Protein AF-0000000079464446 (afdb_homodimer)

Solvent-accessible surface area (backbone atoms only — not comparable to full-atom values): 35615 Å² total; per-residue (Å²): 109,66,60,58,52,39,35,50,45,23,62,69,66,44,48,82,46,44,69,62,23,50,74,69,47,34,70,65,64,72,52,41,39,53,36,15,75,70,37,58,28,21,31,56,17,46,53,94,71,72,23,59,50,40,42,45,48,57,49,20,43,48,26,20,40,25,10,39,64,40,52,21,57,37,50,36,47,43,26,20,26,52,50,19,44,32,47,43,57,71,52,36,50,73,68,48,36,68,69,48,38,61,43,40,26,42,30,77,37,42,27,9,39,38,63,30,23,95,73,6,62,91,35,50,60,63,49,75,27,32,36,44,76,43,95,86,54,26,26,38,27,38,42,53,27,34,77,14,42,26,32,49,73,33,38,37,28,42,27,57,29,30,59,53,94,50,66,61,19,23,23,33,33,60,45,53,60,80,42,62,47,44,48,59,36,69,59,64,60,50,70,31,38,33,23,29,44,25,10,26,39,39,31,50,67,21,72,41,55,53,82,36,43,41,63,55,83,44,55,33,55,64,58,50,55,56,52,48,31,57,50,25,30,32,49,18,18,31,24,49,7,35,28,49,37,19,51,51,52,35,52,55,47,24,71,65,43,55,48,86,90,32,43,45,50,74,38,65,75,50,40,50,56,52,51,51,43,52,54,50,48,51,52,34,50,51,45,27,52,49,34,17,48,37,50,60,67,64,64,44,57,70,70,60,34,48,36,40,15,35,51,21,22,47,52,16,16,54,46,14,28,51,35,15,53,49,22,18,59,72,50,30,73,54,17,45,19,71,85,39,65,30,39,57,42,21,41,36,25,53,49,50,40,42,50,91,52,28,49,68,52,32,50,48,54,43,39,34,68,74,49,40,70,57,39,68,66,72,106,110,65,59,59,52,39,34,51,44,23,62,70,65,44,48,83,48,46,68,63,23,50,75,67,47,33,68,64,66,71,53,39,39,53,36,14,75,70,38,57,28,20,30,56,17,47,52,95,70,74,23,59,51,40,43,45,48,56,49,20,43,48,27,20,40,27,10,39,62,38,50,22,56,38,51,37,46,43,25,19,24,52,51,17,45,33,46,40,57,72,52,36,49,74,68,47,35,65,69,48,37,62,43,40,26,42,31,78,37,40,28,10,38,36,64,32,22,94,74,5,61,92,36,51,61,63,50,75,26,33,34,44,78,43,95,85,54,26,27,38,27,38,42,52,26,35,78,15,42,26,32,49,76,34,38,37,30,43,29,59,28,31,58,51,92,51,67,61,19,22,24,32,33,60,44,53,59,79,42,63,48,44,48,60,36,67,58,64,61,50,69,30,37,34,23,28,44,25,10,26,38,38,31,51,67,20,74,40,56,53,83,35,43,40,64,53,83,44,55,34,55,66,58,49,56,54,50,50,30,56,49,25,29,32,48,19,19,32,23,47,6,35,28,51,37,20,52,49,51,35,52,54,47,24,70,65,44,54,48,88,90,33,42,46,51,74,39,65,75,49,40,49,55,52,51,51,44,52,54,50,48,52,55,32,48,52,45,26,50,49,36,17,47,38,54,60,67,63,65,42,57,74,69,58,33,46,36,40,15,33,52,21,23,46,50,16,19,55,45,14,29,51,35,15,52,48,22,18,57,71,48,32,72,54,15,44,19,72,85,36,66,31,39,57,43,22,42,35,24,52,48,49,40,41,50,92,51,27,48,69,53,31,50,49,54,43,40,34,70,74,49,40,69,59,38,69,66,73,105

Organism: NCBI:txid69355

pLDDT: mean 95.72, std 6.64, range [48.62, 98.94]

Nearest PDB structures (foldseek):
  5lnx-assembly2_G  TM=9.730E-01  e=1.687E-31  Bacillus subtilis subsp. subtilis str. 168
  5lnx-assembly1_B  TM=9.750E-01  e=4.515E-31  Bacillus subtilis subsp. subtilis str. 168
  5lnx-assembly1_A  TM=9.746E-01  e=2.945E-30  Bacillus subtilis subsp. subtilis str. 168
  3pfd-assembly5_D  TM=9.504E-01  e=1.758E-30  Mycolicibacterium thermoresistibile
  3pfd-assembly4_C  TM=9.464E-01  e=1.758E-30  Mycolicibacterium thermoresistibile

Sequence (758 aa):
MLAESVKSFAKEQLAPKIEHLDEIEGFNDAAFRKLGDLGLLGITVAEEDGGAGMGAVAATIAMEEMAAVDASTTLSYLAHSILCVNQIGRNGSKEQKQKYLPKLISGEHIGGMGMSEPGAGSDALGMLTRAEKQANGAYKINGSKTWITNGPNGDIFYCYAKTGPTKKDLSTFIIEKDMVGFSKGKKFKKMGMRASPTGELWFTDVMVPEANRVGEENSSVKSMMRNLDIERITIAGLSLGIARNCIEVATQYSKERKQFGKHIGAFQQVQERLTEAAAWYEACRAITYQAAKTWDLGLMQGKEASMMAAKAKLQAAQMATQVGLDAIQILGGYGYTREFPVERQMRDAKLIEIGAGTNEVLRLVIARQMLGEIADELKMLAESVKSFAKEQLAPKIEHLDEIEGFNDAAFRKLGDLGLLGITVAEEDGGAGMGAVAATIAMEEMAAVDASTTLSYLAHSILCVNQIGRNGSKEQKQKYLPKLISGEHIGGMGMSEPGAGSDALGMLTRAEKQANGAYKINGSKTWITNGPNGDIFYCYAKTGPTKKDLSTFIIEKDMVGFSKGKKFKKMGMRASPTGELWFTDVMVPEANRVGEENSSVKSMMRNLDIERITIAGLSLGIARNCIEVATQYSKERKQFGKHIGAFQQVQERLTEAAAWYEACRAITYQAAKTWDLGLMQGKEASMMAAKAKLQAAQMATQVGLDAIQILGGYGYTREFPVERQMRDAKLIEIGAGTNEVLRLVIARQMLGEIADELK

Radius of gyration: 28.51 Å; Cα contacts (8 Å, |Δi|>4): 1642; chains: 2; bounding box: 55×89×64 Å

InterPro domains:
  IPR006089 Acyl-CoA dehydrogenase, conserved site [PS00072] (114-126)
  IPR006089 Acyl-CoA dehydrogenase, conserved site [PS00073] (329-348)
  IPR006091 Acyl-CoA dehydrogenase/oxidase, middle domain [PF02770] (113-206)
  IPR009075 Acyl-CoA dehydrogenase/oxidase, C-terminal [PF00441] (222-371)
  IPR009100 Acyl-CoA dehydrogenase/oxidase, N-terminal and middle domain superfamily [SSF56645] (1-229)
  IPR013786 Acyl-CoA dehydrogenase/oxidase, N-terminal [PF02771] (1-108)
  IPR036250 Acyl-CoA dehydrogenase-like, C-terminal [SSF47203] (216-375)
  IPR037069 Acyl-CoA dehydrogenase/oxidase, N-terminal domain superfamily [G3DSA:1.10.540.10] (1-109)
  IPR046373 Acyl-CoA oxidase/dehydrogenase, middle domain superfamily [G3DSA:2.40.110.10] (111-224)

Structure (mmCIF, N/CA/C/O backbone):
data_AF-0000000079464446-model_v1
#
loop_
_entity.id
_entity.type
_entity.pdbx_description
1 polymer 'Acyl-CoA dehydrogenase'
#
loop_
_atom_site.group_PDB
_atom_site.id
_atom_site.type_symbol
_atom_site.label_atom_id
_atom_site.label_alt_id
_atom_site.label_comp_id
_atom_site.label_asym_id
_atom_site.label_entity_id
_atom_site.label_seq_id
_atom_site.pdbx_PDB_ins_code
_atom_site.Cartn_x
_atom_site.Cartn_y
_atom_site.Cartn_z
_atom_site.occupancy
_atom_site.B_iso_or_equiv
_atom_site.auth_seq_id
_atom_site.auth_comp_id
_atom_site.auth_asym_id
_atom_site.auth_atom_id
_atom_site.pdbx_PDB_model_num
ATOM 1 N N . MET A 1 1 ? -26.594 14.961 14.438 1 89.31 1 MET A N 1
ATOM 2 C CA . MET A 1 1 ? -26.938 15.82 13.305 1 89.31 1 MET A CA 1
ATOM 3 C C . MET A 1 1 ? -25.703 16.078 12.43 1 89.31 1 MET A C 1
ATOM 5 O O . MET A 1 1 ? -25.703 15.742 11.242 1 89.31 1 MET A O 1
ATOM 9 N N . LEU A 1 2 ? -24.578 16.375 13.031 1 95.5 2 LEU A N 1
ATOM 10 C CA . LEU A 1 2 ? -23.375 16.672 12.258 1 95.5 2 LEU A CA 1
ATOM 11 C C . LEU A 1 2 ? -22.875 15.414 11.555 1 95.5 2 LEU A C 1
ATOM 13 O O . LEU A 1 2 ? -22.641 15.43 10.344 1 95.5 2 LEU A O 1
ATOM 17 N N . ALA A 1 3 ? -22.766 14.359 12.297 1 96.19 3 ALA A N 1
ATOM 18 C CA . ALA A 1 3 ? -22.25 13.102 11.742 1 96.19 3 ALA A CA 1
ATOM 19 C C . ALA A 1 3 ? -23.078 12.672 10.531 1 96.19 3 ALA A C 1
ATOM 21 O O . ALA A 1 3 ? -22.516 12.281 9.5 1 96.19 3 ALA A O 1
ATOM 22 N N . GLU A 1 4 ? -24.375 12.734 10.609 1 96.75 4 GLU A N 1
ATOM 23 C CA . GLU A 1 4 ? -25.266 12.305 9.531 1 96.75 4 GLU A CA 1
ATOM 24 C C . GLU A 1 4 ? -25.125 13.211 8.312 1 96.75 4 GLU A C 1
ATOM 26 O O . GLU A 1 4 ? -25.156 12.742 7.172 1 96.75 4 GLU A O 1
ATOM 31 N N . SER A 1 5 ? -25.047 14.469 8.586 1 96.31 5 SER A N 1
ATOM 32 C CA . SER A 1 5 ? -24.891 15.43 7.5 1 96.31 5 SER A CA 1
ATOM 33 C C . SER A 1 5 ? -23.594 15.195 6.742 1 96.31 5 SER A C 1
ATOM 35 O O . SER A 1 5 ? -23.578 15.227 5.508 1 96.31 5 SER A O 1
ATOM 37 N N . VAL A 1 6 ? -22.531 14.992 7.461 1 98 6 VAL A N 1
ATOM 38 C CA . VAL A 1 6 ? -21.219 14.781 6.844 1 98 6 VAL A CA 1
ATOM 39 C C . VAL A 1 6 ? -21.203 13.445 6.102 1 98 6 VAL A C 1
ATOM 41 O O . VAL A 1 6 ? -20.656 13.352 5.004 1 98 6 VAL A O 1
ATOM 44 N N . LYS A 1 7 ? -21.781 12.453 6.715 1 97.69 7 LYS A N 1
ATOM 45 C CA . LYS A 1 7 ? -21.891 11.148 6.07 1 97.69 7 LYS A CA 1
ATOM 46 C C . LYS A 1 7 ? -22.609 11.242 4.734 1 97.69 7 LYS A C 1
ATOM 48 O O . LYS A 1 7 ? -22.172 10.664 3.738 1 97.69 7 LYS A O 1
ATOM 53 N N . SER A 1 8 ? -23.734 11.953 4.734 1 97.56 8 SER A N 1
ATOM 54 C CA . SER A 1 8 ? -24.516 12.133 3.516 1 97.56 8 SER A CA 1
ATOM 55 C C . SER A 1 8 ? -23.719 12.891 2.457 1 97.56 8 SER A C 1
ATOM 57 O O . SER A 1 8 ? -23.734 12.516 1.282 1 97.56 8 SER A O 1
ATOM 59 N N . PHE A 1 9 ? -23.094 13.906 2.854 1 97.75 9 PHE A N 1
ATOM 60 C CA . PHE A 1 9 ? -22.234 14.672 1.952 1 97.75 9 PHE A CA 1
ATOM 61 C C . PHE A 1 9 ? -21.172 13.773 1.327 1 97.75 9 PHE A C 1
ATOM 63 O O . PHE A 1 9 ? -20.969 13.789 0.11 1 97.75 9 PHE A O 1
ATOM 70 N N . ALA A 1 10 ? -20.453 12.984 2.162 1 98.19 10 ALA A N 1
ATOM 71 C CA . ALA A 1 10 ? -19.344 12.141 1.689 1 98.19 10 ALA A CA 1
ATOM 72 C C . ALA A 1 10 ? -19.844 11.109 0.682 1 98.19 10 ALA A C 1
ATOM 74 O O . ALA A 1 10 ? -19.234 10.914 -0.368 1 98.19 10 ALA A O 1
ATOM 75 N N . LYS A 1 11 ? -20.953 10.484 0.973 1 97.44 11 LYS A N 1
ATOM 76 C CA . LYS A 1 11 ? -21.5 9.438 0.114 1 97.44 11 LYS A CA 1
ATOM 77 C C . LYS A 1 11 ? -21.984 10.016 -1.215 1 97.44 11 LYS A C 1
ATOM 79 O O . LYS A 1 11 ? -21.812 9.391 -2.266 1 97.44 11 LYS A O 1
ATOM 84 N N . GLU A 1 12 ? -22.531 11.234 -1.191 1 96.94 12 GLU A N 1
ATOM 85 C CA . GLU A 1 12 ? -23.188 11.797 -2.365 1 96.94 12 GLU A CA 1
ATOM 86 C C . GLU A 1 12 ? -22.219 12.609 -3.209 1 96.94 12 GLU A C 1
ATOM 88 O O . GLU A 1 12 ? -22.312 12.625 -4.438 1 96.94 12 GLU A O 1
ATOM 93 N N .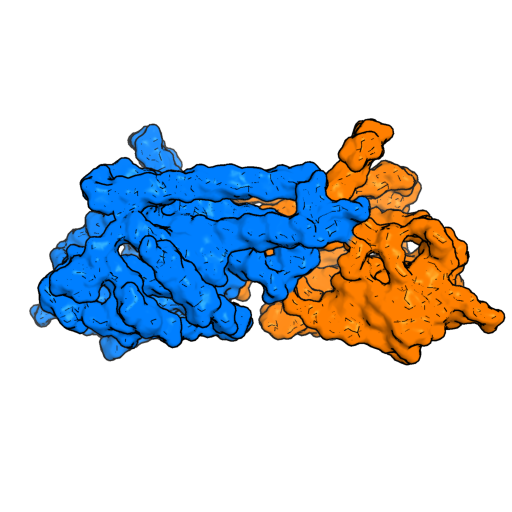 GLN A 1 13 ? -21.281 13.258 -2.508 1 96.56 13 GLN A N 1
ATOM 94 C CA . GLN A 1 13 ? -20.484 14.242 -3.223 1 96.56 13 GLN A CA 1
ATOM 95 C C . GLN A 1 13 ? -19.047 13.734 -3.422 1 96.56 13 GLN A C 1
ATOM 97 O O . GLN A 1 13 ? -18.391 14.094 -4.398 1 96.56 13 GLN A O 1
ATOM 102 N N . LEU A 1 14 ? -18.562 12.906 -2.527 1 97.81 14 LEU A N 1
ATOM 103 C CA . LEU A 1 14 ? -17.172 12.453 -2.619 1 97.81 14 LEU A CA 1
ATOM 104 C C . LEU A 1 14 ? -17.094 11.109 -3.332 1 97.81 14 LEU A C 1
ATOM 106 O O . LEU A 1 14 ? -16.281 10.938 -4.246 1 97.81 14 LEU A O 1
ATOM 110 N N . ALA A 1 15 ? -17.891 10.148 -2.996 1 97.44 15 ALA A N 1
ATOM 111 C CA . ALA A 1 15 ? -17.797 8.742 -3.4 1 97.44 15 ALA A CA 1
ATOM 112 C C . ALA A 1 15 ? -17.75 8.609 -4.918 1 97.44 15 ALA A C 1
ATOM 114 O O . ALA A 1 15 ? -16.922 7.883 -5.465 1 97.44 15 ALA A O 1
ATOM 115 N N . PRO A 1 16 ? -18.594 9.375 -5.664 1 96.81 16 PRO A N 1
ATOM 116 C CA . PRO A 1 16 ? -18.688 9.156 -7.109 1 96.81 16 PRO A CA 1
ATOM 117 C C . PRO A 1 16 ? -17.406 9.547 -7.844 1 96.81 16 PRO A C 1
ATOM 119 O O . PRO A 1 16 ? -17.188 9.117 -8.984 1 96.81 16 PRO A O 1
ATOM 122 N N . LYS A 1 17 ? -16.516 10.312 -7.242 1 96.81 17 LYS A N 1
ATOM 123 C CA . LYS A 1 17 ? -15.359 10.859 -7.949 1 96.81 17 LYS A CA 1
ATOM 124 C C . LYS A 1 17 ? -14.078 10.172 -7.508 1 96.81 17 LYS A C 1
ATOM 126 O O . LYS A 1 17 ? -13.023 10.367 -8.117 1 96.81 17 LYS A O 1
ATOM 131 N N . ILE A 1 18 ? -14.133 9.344 -6.555 1 97.38 18 ILE A N 1
ATOM 132 C CA . ILE A 1 18 ? -12.961 8.82 -5.863 1 97.38 18 ILE A CA 1
ATOM 133 C C . ILE A 1 18 ? -12.094 8.039 -6.844 1 97.38 18 ILE A C 1
ATOM 135 O O . ILE A 1 18 ? -10.883 8.266 -6.926 1 97.38 18 ILE A O 1
ATOM 139 N N . GLU A 1 19 ? -12.68 7.109 -7.594 1 95.88 19 GLU A N 1
ATOM 140 C CA . GLU A 1 19 ? -11.914 6.242 -8.484 1 95.88 19 GLU A CA 1
ATOM 141 C C . GLU A 1 19 ? -11.156 7.059 -9.531 1 95.88 19 GLU A C 1
ATOM 143 O O . GLU A 1 19 ? -9.961 6.848 -9.742 1 95.88 19 GLU A O 1
ATOM 148 N N . HIS A 1 20 ? -11.828 7.965 -10.141 1 96.62 20 HIS A N 1
ATOM 149 C CA . HIS A 1 20 ? -11.219 8.797 -11.172 1 96.62 20 HIS A CA 1
ATOM 150 C C . HIS A 1 20 ? -10.102 9.656 -10.602 1 96.62 20 HIS A C 1
ATOM 152 O O . HIS A 1 20 ? -9.008 9.719 -11.172 1 96.62 20 HIS A O 1
ATOM 158 N N . LEU A 1 21 ? -10.344 10.297 -9.484 1 97.81 21 LEU A N 1
ATOM 159 C CA . LEU A 1 21 ? -9.375 11.203 -8.883 1 97.81 21 LEU A CA 1
ATOM 160 C C . LEU A 1 21 ? -8.148 10.43 -8.391 1 97.81 21 LEU A C 1
ATOM 162 O O . LEU A 1 21 ? -7.027 10.938 -8.453 1 97.81 21 LEU A O 1
ATOM 166 N N . ASP A 1 22 ? -8.367 9.234 -7.895 1 97.69 22 ASP A N 1
ATOM 167 C CA . ASP A 1 22 ? -7.234 8.414 -7.477 1 97.69 22 ASP A CA 1
ATOM 168 C C . ASP A 1 22 ? -6.359 8.031 -8.664 1 97.69 22 ASP A C 1
ATOM 170 O O . ASP A 1 22 ? -5.129 8.031 -8.562 1 97.69 22 ASP A O 1
ATOM 174 N N . GLU A 1 23 ? -6.957 7.711 -9.781 1 96.38 23 GLU A N 1
ATOM 175 C CA . GLU A 1 23 ? -6.234 7.273 -10.969 1 96.38 23 GLU A CA 1
ATOM 176 C C . GLU A 1 23 ? -5.387 8.406 -11.547 1 96.38 23 GLU A C 1
ATOM 178 O O . GLU A 1 23 ? -4.242 8.188 -11.945 1 96.38 23 GLU A O 1
ATOM 183 N N . ILE A 1 24 ? -5.945 9.641 -11.523 1 95.69 24 ILE A N 1
ATOM 184 C CA . ILE A 1 24 ? -5.238 10.727 -12.195 1 95.69 24 ILE A CA 1
ATOM 185 C C . ILE A 1 24 ? -4.516 11.594 -11.164 1 95.69 24 ILE A C 1
ATOM 187 O O . ILE A 1 24 ? -3.912 12.609 -11.508 1 95.69 24 ILE A O 1
ATOM 191 N N . GLU A 1 25 ? -4.641 11.234 -9.898 1 96.75 25 GLU A N 1
ATOM 192 C CA . GLU A 1 25 ? -4.078 12.008 -8.797 1 96.75 25 GLU A CA 1
ATOM 193 C C . GLU A 1 25 ? -4.559 13.461 -8.836 1 96.75 25 GLU A C 1
ATOM 195 O O . GLU A 1 25 ? -3.75 14.383 -8.773 1 96.75 25 GLU A O 1
ATOM 200 N N . GLY A 1 26 ? -5.918 13.586 -8.906 1 96.44 26 GLY A N 1
ATOM 201 C CA . GLY A 1 26 ? -6.52 14.898 -9.078 1 96.44 26 GLY A CA 1
ATOM 202 C C . GLY A 1 26 ? -7.18 15.422 -7.82 1 96.44 26 GLY A C 1
ATOM 203 O O . GLY A 1 26 ? -7.707 14.648 -7.02 1 96.44 26 GLY A O 1
ATOM 204 N N . PHE A 1 27 ? -7.27 16.766 -7.734 1 97.44 27 PHE A N 1
ATOM 205 C CA . PHE A 1 27 ? -7.883 17.469 -6.613 1 97.44 27 PHE A CA 1
ATOM 206 C C . PHE A 1 27 ? -9.391 17.594 -6.809 1 97.44 27 PHE A C 1
ATOM 208 O O . PHE A 1 27 ? -9.852 17.875 -7.914 1 97.44 27 PHE A O 1
ATOM 215 N N . ASN A 1 28 ? -10.156 17.391 -5.723 1 95.94 28 ASN A N 1
ATOM 216 C CA . ASN A 1 28 ? -11.609 17.516 -5.762 1 95.94 28 ASN A CA 1
ATOM 217 C C . ASN A 1 28 ? -12.062 18.938 -5.469 1 95.94 28 ASN A C 1
ATOM 219 O O . ASN A 1 28 ? -12.711 19.188 -4.453 1 95.94 28 ASN A O 1
ATOM 223 N N . ASP A 1 29 ? -11.914 19.812 -6.352 1 92.81 29 ASP A N 1
ATOM 224 C CA . ASP A 1 29 ? -12.227 21.234 -6.191 1 92.81 29 ASP A CA 1
ATOM 225 C C . ASP A 1 29 ? -13.703 21.438 -5.867 1 92.81 29 ASP A C 1
ATOM 227 O O . ASP A 1 29 ? -14.055 22.281 -5.035 1 92.81 29 ASP A O 1
ATOM 231 N N . ALA A 1 30 ? -14.523 20.703 -6.52 1 93.44 30 ALA A N 1
ATOM 232 C CA . ALA A 1 30 ? -15.969 20.859 -6.363 1 93.44 30 ALA A CA 1
ATOM 233 C C . ALA A 1 30 ? -16.406 20.547 -4.934 1 93.44 30 ALA A C 1
ATOM 235 O O . ALA A 1 30 ? -17.344 21.141 -4.422 1 93.44 30 ALA A O 1
ATOM 236 N N . ALA A 1 31 ? -15.703 19.703 -4.312 1 96.31 31 ALA A N 1
ATOM 237 C CA . ALA A 1 31 ? -16.062 19.297 -2.953 1 96.31 31 ALA A CA 1
ATOM 238 C C . ALA A 1 31 ? -15.852 20.453 -1.973 1 96.31 31 ALA A C 1
ATOM 240 O O . ALA A 1 31 ? -16.578 20.578 -0.989 1 96.31 31 ALA A O 1
ATOM 241 N N . PHE A 1 32 ? -14.898 21.344 -2.154 1 96.5 32 PHE A N 1
ATOM 242 C CA . PHE A 1 32 ? -14.523 22.359 -1.177 1 96.5 32 PHE A CA 1
ATOM 243 C C . PHE A 1 32 ? -15.57 23.469 -1.111 1 96.5 32 PHE A C 1
A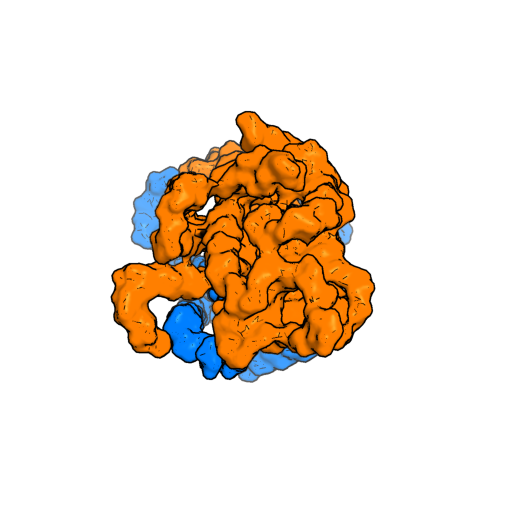TOM 245 O O . PHE A 1 32 ? -15.859 23.984 -0.034 1 96.5 32 PHE A O 1
ATOM 252 N N . ARG A 1 33 ? -16.188 23.766 -2.262 1 95.75 33 ARG A N 1
ATOM 253 C CA . ARG A 1 33 ? -17.281 24.734 -2.229 1 95.75 33 ARG A CA 1
ATOM 254 C C . ARG A 1 33 ? -18.469 24.188 -1.443 1 95.75 33 ARG A C 1
ATOM 256 O O . ARG A 1 33 ? -19.109 24.922 -0.678 1 95.75 33 ARG A O 1
ATOM 263 N N . LYS A 1 34 ? -18.75 22.953 -1.68 1 97.25 34 LYS A N 1
ATOM 264 C CA . LYS A 1 34 ? -19.859 22.312 -0.982 1 97.25 34 LYS A CA 1
ATOM 265 C C . LYS A 1 34 ? -19.578 22.188 0.513 1 97.25 34 LYS A C 1
ATOM 267 O O . LYS A 1 34 ? -20.484 22.328 1.336 1 97.25 34 LYS A O 1
ATOM 272 N N . LEU A 1 35 ? -18.344 21.859 0.877 1 98.19 35 LEU A N 1
ATOM 273 C CA . LEU A 1 35 ? -17.922 21.844 2.277 1 98.19 35 LEU A CA 1
ATOM 274 C C . LEU A 1 35 ? -18.109 23.203 2.916 1 98.19 35 LEU A C 1
ATOM 276 O O . LEU A 1 35 ? -18.516 23.312 4.078 1 98.19 35 LEU A O 1
ATOM 280 N N . GLY A 1 36 ? -17.766 24.25 2.131 1 97.75 36 GLY A N 1
ATOM 281 C CA . GLY A 1 36 ? -18.016 25.609 2.596 1 97.75 36 GLY A CA 1
ATOM 282 C C . GLY A 1 36 ? -19.469 25.906 2.869 1 97.75 36 GLY A C 1
ATOM 283 O O . GLY A 1 36 ? -19.812 26.469 3.904 1 97.75 36 GLY A O 1
ATOM 284 N N . ASP A 1 37 ? -20.344 25.422 1.964 1 96.62 37 ASP A N 1
ATOM 285 C CA . ASP A 1 37 ? -21.781 25.609 2.105 1 96.62 37 ASP A CA 1
ATOM 286 C C . ASP A 1 37 ? -22.312 24.922 3.367 1 96.62 37 ASP A C 1
ATOM 288 O O . ASP A 1 37 ? -23.266 25.406 3.99 1 96.62 37 ASP A O 1
ATOM 292 N N . LEU A 1 38 ? -21.641 23.859 3.701 1 96.94 38 LEU A N 1
ATOM 293 C CA . LEU A 1 38 ? -22.078 23.078 4.855 1 96.94 38 LEU A CA 1
ATOM 294 C C . LEU A 1 38 ? -21.5 23.641 6.145 1 96.94 38 LEU A C 1
ATOM 296 O O . LEU A 1 38 ? -21.812 23.172 7.238 1 96.94 38 LEU A O 1
ATOM 300 N N . GLY A 1 39 ? -20.609 24.688 6.043 1 97.12 39 GLY A N 1
ATOM 301 C CA . GLY A 1 39 ? -19.984 25.297 7.207 1 97.12 39 GLY A CA 1
ATOM 302 C C . GLY A 1 39 ? -18.828 24.469 7.762 1 97.12 39 GLY A C 1
ATOM 303 O O . GLY A 1 39 ? -18.297 24.781 8.828 1 97.12 39 GLY A O 1
ATOM 304 N N . LEU A 1 40 ? -18.359 23.469 7.047 1 98.38 40 LEU A N 1
ATOM 305 C CA . LEU A 1 40 ? -17.391 22.516 7.566 1 98.38 40 LEU A CA 1
ATOM 306 C C . LEU A 1 40 ? -15.969 23.078 7.43 1 98.38 4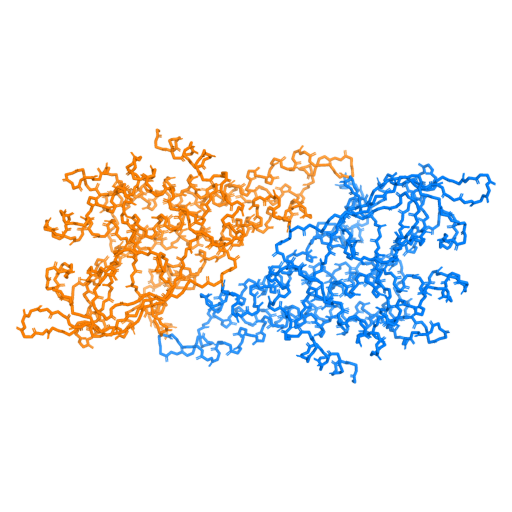0 LEU A C 1
ATOM 308 O O . LEU A 1 40 ? -15.062 22.656 8.156 1 98.38 40 LEU A O 1
ATOM 312 N N . LEU A 1 41 ? -15.727 24.031 6.523 1 98.75 41 LEU A N 1
ATOM 313 C CA . LEU A 1 41 ? -14.383 24.562 6.328 1 98.75 41 LEU A CA 1
ATOM 314 C C . LEU A 1 41 ? -14 25.5 7.469 1 98.75 41 LEU A C 1
ATOM 316 O O . LEU A 1 41 ? -12.812 25.688 7.75 1 98.75 41 LEU A O 1
ATOM 320 N N . GLY A 1 42 ? -14.945 26.172 8.148 1 98.62 42 GLY A N 1
ATOM 321 C CA . GLY A 1 42 ? -14.75 27 9.336 1 98.62 42 GLY A CA 1
ATOM 322 C C . GLY A 1 42 ? -15.32 26.375 10.594 1 98.62 42 GLY A C 1
ATOM 323 O O . GLY A 1 42 ? -15.852 27.078 11.453 1 98.62 42 GLY A O 1
ATOM 324 N N . ILE A 1 43 ? -15.258 25.062 10.695 1 98.38 43 ILE A N 1
ATOM 325 C CA . ILE A 1 43 ? -15.977 24.297 11.711 1 98.38 43 ILE A CA 1
ATOM 326 C C . ILE A 1 43 ? -15.531 24.75 13.102 1 98.38 43 ILE A C 1
ATOM 328 O O . ILE A 1 43 ? -16.328 24.812 14.031 1 98.38 43 ILE A O 1
ATOM 332 N N . THR A 1 44 ? -14.25 25.141 13.32 1 97.5 44 THR A N 1
ATOM 333 C CA . THR A 1 44 ? -13.719 25.484 14.633 1 97.5 44 THR A CA 1
ATOM 334 C C . THR A 1 44 ? -13.672 27 14.812 1 97.5 44 THR A C 1
ATOM 336 O O . THR A 1 44 ? -13.297 27.5 15.875 1 97.5 44 THR A O 1
ATOM 339 N N . VAL A 1 45 ? -13.984 27.75 13.781 1 98.44 45 VAL A N 1
ATOM 340 C CA . VAL A 1 45 ? -13.914 29.203 13.82 1 98.44 45 VAL A CA 1
ATOM 341 C C . VAL A 1 45 ? -15.133 29.766 14.547 1 98.44 45 VAL A C 1
ATOM 343 O O . VAL A 1 45 ? -16.25 29.266 14.367 1 98.44 45 VAL A O 1
ATOM 346 N N . ALA A 1 46 ? -14.977 30.812 15.297 1 97.81 46 ALA A N 1
ATOM 347 C CA . ALA A 1 46 ? -16.062 31.453 16.047 1 97.81 46 ALA A CA 1
ATOM 348 C C . ALA A 1 46 ? -17.172 31.938 15.117 1 97.81 46 ALA A C 1
ATOM 350 O O . ALA A 1 46 ? -16.891 32.375 13.992 1 97.81 46 ALA A O 1
ATOM 351 N N . GLU A 1 47 ? -18.312 31.938 15.625 1 97.94 47 GLU A N 1
ATOM 352 C CA . GLU A 1 47 ? -19.453 32.375 14.836 1 97.94 47 GLU A CA 1
ATOM 353 C C . GLU A 1 47 ? -19.297 33.844 14.438 1 97.94 47 GLU A C 1
ATOM 355 O O . GLU A 1 47 ? -19.672 34.25 13.328 1 97.94 47 GLU A O 1
ATOM 360 N N . GLU A 1 48 ? -18.781 34.625 15.336 1 97.69 48 GLU A N 1
ATOM 361 C CA . GLU A 1 48 ? -18.594 36.031 15.094 1 97.69 48 GLU A CA 1
ATOM 362 C C . GLU A 1 48 ? -17.625 36.281 13.938 1 97.69 48 GLU A C 1
ATOM 364 O O . GLU A 1 48 ? -17.641 37.344 13.312 1 97.69 48 GLU A O 1
ATOM 369 N N . ASP A 1 49 ? -16.844 35.281 13.656 1 98.06 49 ASP A N 1
ATOM 370 C CA . ASP A 1 49 ? -15.867 35.375 12.578 1 98.06 49 ASP A CA 1
ATOM 371 C C . ASP A 1 49 ? -16.328 34.594 11.352 1 98.06 49 ASP A C 1
ATOM 373 O O . ASP A 1 49 ? -15.539 34.375 10.43 1 98.06 49 ASP A O 1
ATOM 377 N N . GLY A 1 50 ? -17.578 34.125 11.359 1 97.56 50 GLY A N 1
ATOM 378 C CA . GLY A 1 50 ? -18.172 33.5 10.195 1 97.56 50 GLY A CA 1
ATOM 379 C C . GLY A 1 50 ? -18.094 31.969 10.234 1 97.56 50 GLY A C 1
ATOM 380 O O . GLY A 1 50 ? -18.484 31.297 9.281 1 97.56 50 GLY A O 1
ATOM 381 N N . GLY A 1 51 ? -17.578 31.422 11.312 1 98.25 51 GLY A N 1
ATOM 382 C CA . GLY A 1 51 ? -17.453 29.969 11.406 1 98.25 51 GLY A CA 1
ATOM 383 C C . GLY A 1 51 ? -18.641 29.312 12.094 1 98.25 51 GLY A C 1
ATOM 384 O O . GLY A 1 51 ? -19.688 29.938 12.242 1 98.25 51 GLY A O 1
ATOM 385 N N . ALA A 1 52 ? -18.469 28.016 12.375 1 97.31 52 ALA A N 1
ATOM 386 C CA . ALA A 1 52 ? -19.547 27.234 12.984 1 97.31 52 ALA A CA 1
ATOM 387 C C . ALA A 1 52 ? -19.453 27.25 14.508 1 97.31 52 ALA A C 1
ATOM 389 O O . ALA A 1 52 ? -20.391 26.875 15.203 1 97.31 52 ALA A O 1
ATOM 390 N N . GLY A 1 53 ? -18.328 27.688 15.039 1 96.62 53 GLY A N 1
ATOM 391 C CA . GLY A 1 53 ? -18.156 27.844 16.469 1 96.62 53 GLY A CA 1
ATOM 392 C C . GLY A 1 53 ? -18.094 26.516 17.203 1 96.62 53 GLY A C 1
ATOM 393 O O . GLY A 1 53 ? -18.406 26.453 18.406 1 96.62 53 GLY A O 1
ATOM 394 N N . MET A 1 54 ? -17.734 25.469 16.5 1 96.44 54 MET A N 1
ATOM 395 C CA . MET A 1 54 ? -17.641 24.156 17.125 1 96.44 54 MET A CA 1
ATOM 396 C C . MET A 1 54 ? -16.188 23.828 17.5 1 96.44 54 MET A C 1
ATOM 398 O O . MET A 1 54 ? -15.312 24.688 17.375 1 96.44 54 MET A O 1
ATOM 402 N N . GLY A 1 55 ? -15.906 22.703 18.047 1 95.69 55 GLY A N 1
ATOM 403 C CA . GLY A 1 55 ? -14.586 22.391 18.578 1 95.69 55 GLY A CA 1
ATOM 404 C C . GLY A 1 55 ? -13.969 21.156 17.984 1 95.69 55 GLY A C 1
ATOM 405 O O . GLY A 1 55 ? -14.305 20.766 16.859 1 95.69 55 GLY A O 1
ATOM 406 N N . ALA A 1 56 ? -13.047 20.609 18.703 1 96.38 56 ALA A N 1
ATOM 407 C CA . ALA A 1 56 ? -12.258 19.484 18.234 1 96.38 56 ALA A CA 1
ATOM 408 C C . ALA A 1 56 ? -13.133 18.234 18.062 1 96.38 56 ALA A C 1
ATOM 410 O O . ALA A 1 56 ? -12.898 17.422 17.172 1 96.38 56 ALA A O 1
ATOM 411 N N . VAL A 1 57 ? -14.102 18.062 18.891 1 97.75 57 VAL A N 1
ATOM 412 C CA . VAL A 1 57 ? -14.992 16.906 18.797 1 97.75 57 VAL A CA 1
ATOM 413 C C . VAL A 1 57 ? -15.711 16.922 17.453 1 97.75 57 VAL A C 1
ATOM 415 O O . VAL A 1 57 ? -15.727 15.922 16.734 1 97.75 57 VAL A O 1
ATOM 418 N N . ALA A 1 58 ? -16.266 18.109 17.125 1 98.5 58 ALA A N 1
ATOM 419 C CA . ALA A 1 58 ? -16.984 18.25 15.859 1 98.5 58 ALA A CA 1
ATOM 420 C C . ALA A 1 58 ? -16.031 18.047 14.68 1 98.5 58 ALA A C 1
ATOM 422 O O . ALA A 1 58 ? -16.391 17.406 13.695 1 98.5 58 ALA A O 1
ATOM 423 N N . ALA A 1 59 ? -14.891 18.656 14.773 1 98.5 59 ALA A N 1
ATOM 424 C CA . ALA A 1 59 ? -13.891 18.484 13.711 1 98.5 59 ALA A CA 1
ATOM 425 C C . ALA A 1 59 ? -13.516 17.016 13.531 1 98.5 59 ALA A C 1
ATOM 427 O O . ALA A 1 59 ? -13.344 16.547 12.406 1 98.5 59 ALA A O 1
ATOM 428 N N . THR A 1 60 ? -13.352 16.281 14.609 1 98.75 60 THR A N 1
ATOM 429 C CA . THR A 1 60 ? -13 14.859 14.57 1 98.75 60 THR A CA 1
ATOM 430 C C . THR A 1 60 ? -14.109 14.047 13.922 1 98.75 60 THR A C 1
ATOM 432 O O . THR A 1 60 ? -13.844 13.141 13.133 1 98.75 60 THR A O 1
ATOM 435 N N . ILE A 1 61 ? -15.328 14.367 14.258 1 98.75 61 ILE A N 1
ATOM 436 C CA . ILE A 1 61 ? -16.469 13.703 13.648 1 98.75 61 ILE A CA 1
ATOM 437 C C . ILE A 1 61 ? -16.453 13.906 12.141 1 98.75 61 ILE A C 1
ATOM 439 O O . ILE A 1 61 ? -16.641 12.961 11.375 1 98.75 61 ILE A O 1
ATOM 443 N N . ALA A 1 62 ? -16.219 15.141 11.703 1 98.81 62 ALA A N 1
ATOM 444 C CA . ALA A 1 62 ? -16.156 15.445 10.273 1 98.81 62 ALA A CA 1
ATOM 445 C C . ALA A 1 62 ? -15.07 14.641 9.578 1 98.81 62 ALA A C 1
ATOM 447 O O . ALA A 1 62 ? -15.289 14.078 8.508 1 98.81 62 ALA A O 1
ATOM 448 N N . MET A 1 63 ? -13.945 14.57 10.234 1 98.81 63 MET A N 1
ATOM 449 C CA . MET A 1 63 ? -12.812 13.828 9.688 1 98.81 63 MET A CA 1
ATOM 450 C C . MET A 1 63 ? -13.148 12.352 9.547 1 98.81 63 MET A C 1
ATOM 452 O O . MET A 1 63 ? -12.898 11.742 8.5 1 98.81 63 MET A O 1
ATOM 456 N N . GLU A 1 64 ? -13.648 11.75 10.609 1 98.81 64 GLU A N 1
ATOM 457 C CA . GLU A 1 64 ? -13.953 10.32 10.633 1 98.81 64 GLU A CA 1
ATOM 458 C C . GLU A 1 64 ? -14.984 9.961 9.562 1 98.81 64 GLU A C 1
ATOM 460 O O . GLU A 1 64 ? -14.797 8.992 8.82 1 98.81 64 GLU A O 1
ATOM 465 N N . GLU A 1 65 ? -16.016 10.766 9.453 1 98.81 65 GLU A N 1
ATOM 466 C CA . GLU A 1 65 ? -17.109 10.469 8.523 1 98.81 65 GLU A CA 1
ATOM 467 C C . GLU A 1 65 ? -16.641 10.641 7.078 1 98.81 65 GLU A C 1
ATOM 469 O O . GLU A 1 65 ? -17 9.844 6.207 1 98.81 65 GLU A O 1
ATOM 474 N N . MET A 1 66 ? -15.906 11.664 6.773 1 98.75 66 MET A N 1
ATOM 475 C CA . MET A 1 66 ? -15.422 11.883 5.41 1 98.75 66 MET A CA 1
ATOM 476 C C . MET A 1 66 ? -14.398 10.828 5.02 1 98.75 66 MET A C 1
ATOM 478 O O . MET A 1 66 ? -14.445 10.289 3.908 1 98.75 66 MET A O 1
ATOM 482 N N . ALA A 1 67 ? -13.523 10.492 5.965 1 98.81 67 ALA A N 1
ATOM 483 C CA . ALA A 1 67 ? -12.422 9.578 5.656 1 98.81 67 ALA A CA 1
ATOM 484 C C . ALA A 1 67 ? -12.922 8.156 5.465 1 98.81 67 ALA A C 1
ATOM 486 O O . ALA A 1 67 ? -12.289 7.352 4.777 1 98.81 67 ALA A O 1
ATOM 487 N N . ALA A 1 68 ? -14.07 7.863 6.07 1 98.75 68 ALA A N 1
ATOM 488 C CA . ALA A 1 68 ? -14.664 6.547 5.855 1 98.75 68 ALA A CA 1
ATOM 489 C C . ALA A 1 68 ? -15.047 6.348 4.391 1 98.75 68 ALA A C 1
ATOM 491 O O . ALA A 1 68 ? -15.234 5.215 3.941 1 98.75 68 ALA A O 1
ATOM 492 N N . VAL A 1 69 ? -15.102 7.441 3.629 1 98.56 69 VAL A N 1
ATOM 493 C CA . VAL A 1 69 ? -15.477 7.375 2.221 1 98.56 69 VAL A CA 1
ATOM 494 C C . VAL A 1 69 ? -14.289 7.762 1.347 1 98.56 69 VAL A C 1
ATOM 496 O O . VAL A 1 69 ? -13.938 7.047 0.406 1 98.56 69 VAL A O 1
ATOM 499 N N . ASP A 1 70 ? -13.609 8.867 1.711 1 98.5 70 ASP A N 1
ATOM 500 C CA . ASP A 1 70 ? -12.508 9.391 0.911 1 98.5 70 ASP A CA 1
ATOM 501 C C . ASP A 1 70 ? -11.445 10.031 1.797 1 98.5 70 ASP A C 1
ATOM 503 O O . ASP A 1 70 ? -11.508 11.227 2.088 1 98.5 70 ASP A O 1
ATOM 507 N N . ALA A 1 71 ? -10.398 9.312 2.061 1 98.69 71 ALA A N 1
ATOM 508 C CA . ALA A 1 71 ? -9.344 9.781 2.949 1 98.69 71 ALA A CA 1
ATOM 509 C C . ALA A 1 71 ? -8.516 10.883 2.283 1 98.69 71 ALA A C 1
ATOM 511 O O . ALA A 1 71 ? -8.039 11.805 2.953 1 98.69 71 ALA A O 1
ATOM 512 N N . SER A 1 72 ? -8.367 10.859 0.983 1 98.5 72 SER A N 1
ATOM 513 C CA . SER A 1 72 ? -7.539 11.82 0.264 1 98.5 72 SER A CA 1
ATOM 514 C C . SER A 1 72 ? -8.133 13.227 0.33 1 98.5 72 SER A C 1
ATOM 516 O O . SER A 1 72 ? -7.445 14.18 0.687 1 98.5 72 SER A O 1
ATOM 518 N N . THR A 1 73 ? -9.383 13.32 -0.027 1 98.44 73 THR A N 1
ATOM 519 C CA . THR A 1 73 ? -10.062 14.609 0.068 1 98.44 73 THR A CA 1
ATOM 520 C C . THR A 1 73 ? -10.094 15.102 1.513 1 98.44 73 THR A C 1
ATOM 522 O O . THR A 1 73 ? -9.969 16.297 1.77 1 98.44 73 THR A O 1
ATOM 525 N N . THR A 1 74 ? -10.234 14.188 2.434 1 98.81 74 THR A N 1
ATOM 526 C CA . THR A 1 74 ? -10.266 14.531 3.852 1 98.81 74 THR A CA 1
ATOM 527 C C . THR A 1 74 ? -8.93 15.141 4.285 1 98.81 74 THR A C 1
ATOM 529 O O . THR A 1 74 ? -8.906 16.047 5.113 1 98.81 74 THR A O 1
ATOM 532 N N . LEU A 1 75 ? -7.805 14.625 3.748 1 98.75 75 LEU A N 1
ATOM 533 C CA . LEU A 1 75 ? -6.496 15.18 4.078 1 98.75 75 LEU A CA 1
ATOM 534 C C . LEU A 1 75 ? -6.387 16.625 3.607 1 98.75 75 LEU A C 1
ATOM 536 O O . LEU A 1 75 ? -5.863 17.484 4.328 1 98.75 75 LEU A O 1
ATOM 540 N N . SER A 1 76 ? -6.863 16.891 2.424 1 98.75 76 SER A N 1
ATOM 541 C CA . SER A 1 76 ? -6.871 18.266 1.92 1 98.75 76 SER A CA 1
ATOM 542 C C . SER A 1 76 ? -7.77 19.156 2.766 1 98.75 76 SER A C 1
ATOM 544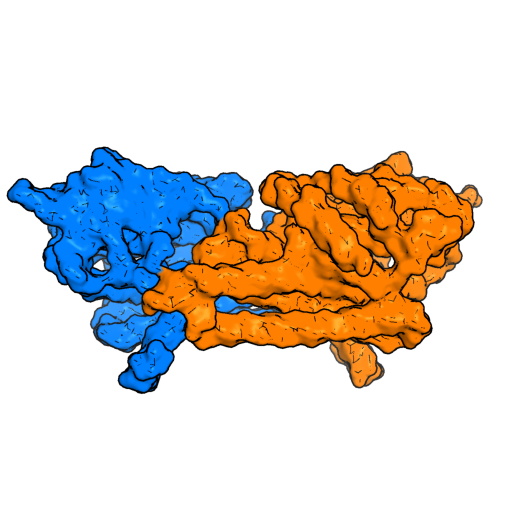 O O . SER A 1 76 ? -7.449 20.328 3 1 98.75 76 SER A O 1
ATOM 546 N N . TYR A 1 77 ? -8.898 18.609 3.137 1 98.75 77 TYR A N 1
ATOM 547 C CA . TYR A 1 77 ? -9.805 19.312 4.039 1 98.75 77 TYR A CA 1
ATOM 548 C C . TYR A 1 77 ? -9.109 19.672 5.348 1 98.75 77 TYR A C 1
ATOM 550 O O . TYR A 1 77 ? -9.227 20.797 5.836 1 98.75 77 TYR A O 1
ATOM 558 N N . LEU A 1 78 ? -8.375 18.734 5.898 1 98.69 78 LEU A N 1
ATOM 559 C CA . LEU A 1 78 ? -7.641 18.938 7.141 1 98.69 78 LEU A CA 1
ATOM 560 C C . LEU A 1 78 ? -6.629 20.078 6.992 1 98.69 78 LEU A C 1
ATOM 562 O O . LEU A 1 78 ? -6.555 20.969 7.844 1 98.69 78 LEU A O 1
ATOM 566 N N . ALA A 1 79 ? -5.855 20.016 5.922 1 98.69 79 ALA A N 1
ATOM 567 C CA . ALA A 1 79 ? -4.844 21.031 5.684 1 98.69 79 ALA A CA 1
ATOM 568 C C . ALA A 1 79 ? -5.48 22.422 5.566 1 98.69 79 ALA A C 1
ATOM 570 O O . ALA A 1 79 ? -4.93 23.406 6.055 1 98.69 79 ALA A O 1
ATOM 571 N N . HIS A 1 80 ? -6.629 22.453 5 1 98.81 80 HIS A N 1
ATOM 572 C CA . HIS A 1 80 ? -7.355 23.703 4.801 1 98.81 80 HIS A CA 1
ATOM 573 C C . HIS A 1 80 ? -8.016 24.172 6.094 1 98.81 80 HIS A C 1
ATOM 575 O O . HIS A 1 80 ? -7.715 25.25 6.594 1 98.81 80 HIS A O 1
ATOM 581 N N . SER A 1 81 ? -8.844 23.375 6.629 1 98.75 81 SER A N 1
ATOM 582 C CA . SER A 1 81 ? -9.758 23.766 7.695 1 98.75 81 SER A CA 1
ATOM 583 C C . SER A 1 81 ? -9.031 23.875 9.031 1 98.75 81 SER A C 1
ATOM 585 O O . SER A 1 81 ? -9.297 24.797 9.812 1 98.75 81 SER A O 1
ATOM 587 N N . ILE A 1 82 ? -8.125 22.938 9.25 1 98.44 82 ILE A N 1
ATOM 588 C CA . ILE A 1 82 ? -7.496 22.875 10.562 1 98.44 82 ILE A CA 1
ATOM 589 C C . ILE A 1 82 ? -6.145 23.578 10.531 1 98.44 82 ILE A C 1
ATOM 591 O O . ILE A 1 82 ? -5.871 24.453 11.352 1 98.44 82 ILE A O 1
ATOM 595 N N . LEU A 1 83 ? -5.355 23.344 9.547 1 98.31 83 LEU A N 1
ATOM 596 C CA . LEU A 1 83 ? -3.969 23.797 9.555 1 98.31 83 LEU A CA 1
ATOM 597 C C . LEU A 1 83 ? -3.867 25.234 9.062 1 98.31 83 LEU A C 1
ATOM 599 O O . LEU A 1 83 ? -2.85 25.906 9.273 1 98.31 83 LEU A O 1
ATOM 603 N N . CYS A 1 84 ? -4.953 25.703 8.422 1 98.75 84 CYS A N 1
ATOM 604 C CA . CYS A 1 84 ? -4.93 27.078 7.945 1 98.75 84 CYS A CA 1
ATOM 605 C C . CYS A 1 84 ? -6.062 27.891 8.562 1 98.75 84 CYS A C 1
ATOM 607 O O . CYS A 1 84 ? -5.824 28.766 9.391 1 98.75 84 CYS A O 1
ATOM 609 N N . VAL A 1 85 ? -7.277 27.516 8.328 1 98.81 85 VAL A N 1
ATOM 610 C CA . VAL A 1 85 ? -8.445 28.297 8.711 1 98.81 85 VAL A CA 1
ATOM 611 C C . VAL A 1 85 ? -8.539 28.391 10.227 1 98.81 85 VAL A C 1
ATOM 613 O O . VAL A 1 85 ? -8.711 29.469 10.789 1 98.81 85 VAL A O 1
ATOM 616 N N . ASN A 1 86 ? -8.445 27.266 10.914 1 98.25 86 ASN A N 1
ATOM 617 C CA . ASN A 1 86 ? -8.492 27.25 12.367 1 98.25 86 ASN A CA 1
ATOM 618 C C . ASN A 1 86 ? -7.395 28.109 12.977 1 98.25 86 ASN A C 1
ATOM 620 O O . ASN A 1 86 ? -7.625 28.828 13.961 1 98.25 86 ASN A O 1
ATOM 624 N N . GLN A 1 87 ? -6.23 28.109 12.406 1 97.75 87 GLN A N 1
ATOM 625 C CA . GLN A 1 87 ? -5.094 28.844 12.953 1 97.75 87 GLN A CA 1
ATOM 626 C C . GLN A 1 87 ? -5.281 30.359 12.766 1 97.75 87 GLN A C 1
ATOM 628 O O . GLN A 1 87 ? -5.004 31.141 13.672 1 97.75 87 GLN A O 1
ATOM 633 N N . ILE A 1 88 ? -5.746 30.734 11.594 1 98.56 88 ILE A N 1
ATOM 634 C CA . ILE A 1 88 ? -6.035 32.156 11.375 1 98.56 88 ILE A CA 1
ATOM 635 C C . ILE A 1 88 ? -7.164 32.594 12.305 1 98.56 88 ILE A C 1
ATOM 637 O O . ILE A 1 88 ? -7.109 33.688 12.883 1 98.56 88 ILE A O 1
ATOM 641 N N . GLY A 1 89 ? -8.172 31.812 12.43 1 98.19 89 GLY A N 1
ATOM 642 C CA . GLY A 1 89 ? -9.289 32.125 13.312 1 98.19 89 GLY A CA 1
ATOM 643 C C . GLY A 1 89 ? -8.867 32.312 14.758 1 98.19 89 GLY A C 1
ATOM 644 O O . GLY A 1 89 ? -9.391 33.188 15.445 1 98.19 89 GLY A O 1
ATOM 645 N N . ARG A 1 90 ? -7.953 31.531 15.219 1 95.81 90 ARG A N 1
ATOM 646 C CA . ARG A 1 90 ? -7.57 31.516 16.625 1 95.81 90 ARG A CA 1
ATOM 647 C C . ARG A 1 90 ? -6.496 32.562 16.906 1 95.81 90 ARG A C 1
ATOM 649 O O . ARG A 1 90 ? -6.496 33.188 17.969 1 95.81 90 ARG A O 1
ATOM 656 N N . ASN A 1 91 ? -5.59 32.75 16 1 97.25 91 ASN A N 1
ATOM 657 C CA . ASN A 1 91 ? -4.387 33.531 16.297 1 97.25 91 ASN A CA 1
ATOM 658 C C . ASN A 1 91 ? -4.367 34.844 15.547 1 97.25 91 ASN A C 1
ATOM 660 O O . ASN A 1 91 ? -3.576 35.719 15.867 1 97.25 91 ASN A O 1
ATOM 664 N N . GLY A 1 92 ? -5.23 35 14.516 1 98.12 92 GLY A N 1
ATOM 665 C CA . GLY A 1 92 ? -5.188 36.156 13.664 1 98.12 92 GLY A CA 1
ATOM 666 C C . GLY A 1 92 ? -5.785 37.406 14.32 1 98.12 92 GLY A C 1
ATOM 667 O O . GLY A 1 92 ? -6.598 37.281 15.242 1 98.12 92 GLY A O 1
ATOM 668 N N . SER A 1 93 ? -5.348 38.562 13.891 1 98.06 93 SER A N 1
ATOM 669 C CA . SER A 1 93 ? -5.969 39.844 14.289 1 98.06 93 SER A CA 1
ATOM 670 C C . SER A 1 93 ? -7.355 39.969 13.68 1 98.06 93 SER A C 1
ATOM 672 O O . SER A 1 93 ? -7.734 39.219 12.789 1 98.06 93 SER A O 1
ATOM 674 N N . LYS A 1 94 ? -8.062 41 14.156 1 98 94 LYS A N 1
ATOM 675 C CA . LYS A 1 94 ? -9.375 41.281 13.602 1 98 94 LYS A CA 1
ATOM 676 C C . LYS A 1 94 ? -9.289 41.562 12.109 1 98 94 LYS A C 1
ATOM 678 O O . LYS A 1 94 ? -10.125 41.094 11.328 1 98 94 LYS A O 1
ATOM 683 N N . GLU A 1 95 ? -8.32 42.312 11.734 1 98.31 95 GLU A N 1
ATOM 684 C CA . GLU A 1 95 ? -8.141 42.688 10.336 1 98.31 95 GLU A CA 1
ATOM 685 C C . GLU A 1 95 ? -7.801 41.469 9.484 1 98.31 95 GLU A C 1
ATOM 687 O O . GLU A 1 95 ? -8.312 41.312 8.367 1 98.31 95 GLU A O 1
ATOM 692 N N . GLN A 1 96 ? -6.961 40.625 9.945 1 98.75 96 GLN A N 1
ATOM 693 C CA . GLN A 1 96 ? -6.586 39.406 9.227 1 98.75 96 GLN A CA 1
ATOM 694 C C . GLN A 1 96 ? -7.785 38.5 9.031 1 98.75 96 GLN A C 1
ATOM 696 O O . GLN A 1 96 ? -8 37.969 7.945 1 98.75 96 GLN A O 1
ATOM 701 N N . LYS A 1 97 ? -8.539 38.312 10.078 1 98.81 97 LYS A N 1
ATOM 702 C CA . LYS A 1 97 ? -9.727 37.469 10.016 1 98.81 97 LYS A CA 1
ATOM 703 C C . LYS A 1 97 ? -10.727 38 8.992 1 98.81 97 LYS A C 1
ATOM 705 O O . LYS A 1 97 ? -11.25 37.219 8.172 1 98.81 97 LYS A O 1
ATOM 710 N N . GLN A 1 98 ? -10.922 39.25 9.062 1 98.38 98 GLN A N 1
ATOM 711 C CA . GLN A 1 98 ? -11.867 39.844 8.141 1 98.38 98 GLN A CA 1
ATOM 712 C C . GLN A 1 98 ? -11.398 39.719 6.691 1 98.38 98 GLN A C 1
ATOM 714 O O . GLN A 1 98 ? -12.219 39.531 5.785 1 98.38 98 GLN A O 1
ATOM 719 N N . LYS A 1 99 ? -10.164 39.781 6.527 1 98.56 99 LYS A N 1
ATOM 720 C CA . LYS A 1 99 ? -9.609 39.781 5.18 1 98.56 99 LYS A CA 1
ATOM 721 C C . LYS A 1 99 ? -9.594 38.375 4.598 1 98.56 99 LYS A C 1
ATOM 723 O O . LYS A 1 99 ? -9.859 38.188 3.406 1 98.56 99 LYS A O 1
ATOM 728 N N . TYR A 1 100 ? -9.305 37.344 5.34 1 98.81 100 TYR A N 1
ATOM 729 C CA . TYR A 1 100 ? -8.953 36.031 4.758 1 98.81 100 TYR A CA 1
ATOM 730 C C . TYR A 1 100 ? -10.047 35 5.031 1 98.81 100 TYR A C 1
ATOM 732 O O . TYR A 1 100 ? -10.297 34.125 4.203 1 98.81 100 TYR A O 1
ATOM 740 N N . LEU A 1 101 ? -10.734 35.031 6.125 1 98.88 101 LEU A N 1
ATOM 741 C CA . LEU A 1 101 ? -11.586 33.938 6.578 1 98.88 101 LEU A CA 1
ATOM 742 C C . LEU A 1 101 ? -12.789 33.75 5.66 1 98.88 101 LEU A C 1
ATOM 744 O O . LEU A 1 101 ? -13.172 32.625 5.336 1 98.88 101 LEU A O 1
ATOM 748 N N . PRO A 1 102 ? -13.438 34.844 5.242 1 98.69 102 PRO A N 1
ATOM 749 C CA . PRO A 1 102 ? -14.648 34.656 4.441 1 98.69 102 PRO A CA 1
ATOM 750 C C . PRO A 1 102 ? -14.398 33.781 3.203 1 98.69 102 PRO A C 1
ATOM 752 O O . PRO A 1 102 ? -15.125 32.812 2.955 1 98.69 102 PRO A O 1
ATOM 755 N N . LYS A 1 103 ? -13.344 34.031 2.453 1 98.75 103 LYS A N 1
ATOM 756 C CA . LYS A 1 103 ? -13.055 33.25 1.238 1 98.75 103 LYS A CA 1
ATOM 757 C C . LYS A 1 103 ? -12.547 31.859 1.572 1 98.75 103 LYS A C 1
ATOM 759 O O . LYS A 1 103 ? -12.797 30.906 0.828 1 98.75 103 LYS A O 1
ATOM 764 N N . LEU A 1 104 ? -11.867 31.703 2.646 1 98.88 104 LEU A N 1
ATOM 765 C CA . LEU A 1 104 ? -11.398 30.391 3.078 1 98.88 104 LEU A CA 1
ATOM 766 C C . LEU A 1 104 ? -12.547 29.547 3.582 1 98.88 104 LEU A C 1
ATOM 768 O O . LEU A 1 104 ? -12.625 28.344 3.271 1 98.88 104 LEU A O 1
ATOM 772 N N . ILE A 1 105 ? -13.477 30.156 4.324 1 98.75 105 ILE A N 1
ATOM 773 C CA . ILE A 1 105 ? -14.586 29.422 4.922 1 98.75 105 ILE A CA 1
ATOM 774 C C . ILE A 1 105 ? -15.578 29.016 3.838 1 98.75 105 ILE A C 1
ATOM 776 O O . ILE A 1 105 ? -16.156 27.922 3.896 1 98.75 105 ILE A O 1
ATOM 780 N N . SER A 1 106 ? -15.719 29.828 2.803 1 97.94 106 SER A N 1
ATOM 781 C CA . SER A 1 106 ? -16.641 29.5 1.723 1 97.94 106 SER A CA 1
ATOM 782 C C . SER A 1 106 ? -16.062 28.453 0.788 1 97.94 106 SER A C 1
ATOM 784 O O . SER A 1 106 ? -16.797 27.812 0.025 1 97.94 106 SER A O 1
ATOM 786 N N . GLY A 1 107 ? -14.758 28.328 0.829 1 98.06 107 GLY A N 1
ATOM 787 C CA . GLY A 1 107 ? -14.102 27.406 -0.071 1 98.06 107 GLY A CA 1
ATOM 788 C C . GLY A 1 107 ? -13.656 28.047 -1.375 1 98.06 107 GLY A C 1
ATOM 789 O O . GLY A 1 107 ? -13.156 27.359 -2.271 1 98.06 107 GLY A O 1
ATOM 790 N N . GLU A 1 108 ? -13.82 29.359 -1.453 1 98 108 GLU A N 1
ATOM 791 C CA . GLU A 1 108 ? -13.328 30.094 -2.615 1 98 108 GLU A CA 1
ATOM 792 C C . GLU A 1 108 ? -11.805 30.047 -2.686 1 98 108 GLU A C 1
ATOM 794 O O . GLU A 1 108 ? -11.227 29.953 -3.773 1 98 108 GLU A O 1
ATOM 799 N N . HIS A 1 109 ? -11.148 30.172 -1.604 1 98.62 109 HIS A N 1
ATOM 800 C CA . HIS A 1 109 ? -9.703 30 -1.49 1 98.62 109 HIS A CA 1
ATOM 801 C C . HIS A 1 109 ? -9.352 28.703 -0.769 1 98.62 109 HIS A C 1
ATOM 803 O O . HIS A 1 109 ? -10.062 28.297 0.152 1 98.62 109 HIS A O 1
ATOM 809 N N . ILE A 1 110 ? -8.336 28.078 -1.238 1 98.75 110 ILE A N 1
ATOM 810 C CA . ILE A 1 110 ? -7.785 26.891 -0.608 1 98.75 110 ILE A CA 1
ATOM 811 C C . ILE A 1 110 ? -6.555 27.266 0.214 1 98.75 110 ILE A C 1
ATOM 813 O O . ILE A 1 110 ? -5.672 27.984 -0.267 1 98.75 110 ILE A O 1
ATOM 817 N N . GLY A 1 111 ? -6.516 26.781 1.438 1 98.75 111 GLY A N 1
ATOM 818 C CA . GLY A 1 111 ? -5.414 27.094 2.336 1 98.75 111 GLY A CA 1
ATOM 819 C C . GLY A 1 111 ? -4.512 25.906 2.609 1 98.75 111 GLY A C 1
ATOM 820 O O . GLY A 1 111 ? -4.883 24.766 2.344 1 98.75 111 GLY A O 1
ATOM 821 N N . GLY A 1 112 ? -3.35 26.141 3.051 1 98.62 112 GLY A N 1
ATOM 822 C CA . GLY A 1 112 ? -2.367 25.172 3.533 1 98.62 112 GLY A CA 1
ATOM 823 C C . GLY A 1 112 ? -1.448 25.75 4.598 1 98.62 112 GLY A C 1
ATOM 824 O O . GLY A 1 112 ? -1.571 26.906 4.969 1 98.62 112 GLY A O 1
ATOM 825 N N . MET A 1 113 ? -0.613 24.922 5.109 1 98.5 113 MET A N 1
ATOM 826 C CA . MET A 1 113 ? 0.338 25.328 6.137 1 98.5 113 MET A CA 1
ATOM 827 C C . MET A 1 113 ? 1.764 24.969 5.738 1 98.5 113 MET A C 1
ATOM 829 O O . MET A 1 113 ? 2.02 23.844 5.293 1 98.5 113 MET A O 1
ATOM 833 N N . GLY A 1 114 ? 2.672 25.922 5.801 1 98.31 114 GLY A N 1
ATOM 834 C CA . GLY A 1 114 ? 4.078 25.688 5.504 1 98.31 114 GLY A CA 1
ATOM 835 C C . GLY A 1 114 ? 4.945 25.609 6.746 1 98.31 114 GLY A C 1
ATOM 836 O O . GLY A 1 114 ? 5.227 26.625 7.387 1 98.31 114 GLY A O 1
ATOM 837 N N . MET A 1 115 ? 5.473 24.406 6.996 1 96.56 115 MET A N 1
ATOM 838 C CA . MET A 1 115 ? 6.324 24.188 8.164 1 96.56 115 MET A CA 1
ATOM 839 C C . MET A 1 115 ? 7.539 23.344 7.797 1 96.56 115 MET A C 1
ATOM 841 O O . MET A 1 115 ? 8.664 23.844 7.762 1 96.56 115 MET A O 1
ATOM 845 N N . SER A 1 116 ? 7.309 22.141 7.309 1 96.62 116 SER A N 1
ATOM 846 C CA . SER A 1 116 ? 8.375 21.203 7 1 96.62 116 SER A CA 1
ATOM 847 C C . SER A 1 116 ? 9.258 21.703 5.867 1 96.62 116 SER A C 1
ATOM 849 O O . SER A 1 116 ? 8.766 22.344 4.934 1 96.62 116 SER A O 1
ATOM 851 N N . GLU A 1 117 ? 10.555 21.469 6.02 1 97.06 117 GLU A N 1
ATOM 852 C CA . GLU A 1 117 ? 11.586 21.781 5.031 1 97.06 117 GLU A CA 1
ATOM 853 C C . GLU A 1 117 ? 12.438 20.562 4.719 1 97.06 117 GLU A C 1
ATOM 855 O O . GLU A 1 117 ? 12.398 19.562 5.457 1 97.06 117 GLU A O 1
ATOM 860 N N . PRO A 1 118 ? 13.148 20.594 3.643 1 92.19 118 PRO A N 1
ATOM 861 C CA . PRO A 1 118 ? 13.984 19.453 3.309 1 92.19 118 PRO A CA 1
ATOM 862 C C . PRO A 1 118 ? 14.891 19.016 4.465 1 92.19 118 PRO A C 1
ATOM 864 O O . PRO A 1 118 ? 15.07 17.828 4.695 1 92.19 118 PRO A O 1
ATOM 867 N N . GLY A 1 119 ? 15.375 19.859 5.168 1 91.06 119 GLY A N 1
ATOM 868 C CA . GLY A 1 119 ? 16.266 19.547 6.27 1 91.06 119 GLY A CA 1
ATOM 869 C C . GLY A 1 119 ? 15.578 19.531 7.621 1 91.06 119 GLY A C 1
ATOM 870 O O . GLY A 1 119 ? 16.203 19.25 8.641 1 91.06 119 GLY A O 1
ATOM 871 N N . ALA A 1 120 ? 14.242 19.844 7.633 1 92 120 ALA A N 1
ATOM 872 C CA . ALA A 1 120 ? 13.508 19.984 8.883 1 92 120 ALA A CA 1
ATOM 873 C C . ALA A 1 120 ? 12.094 19.422 8.75 1 92 120 ALA A C 1
ATOM 875 O O . ALA A 1 120 ? 11.156 20.141 8.406 1 92 120 ALA A O 1
ATOM 876 N N . GLY A 1 121 ? 11.945 18.156 9.094 1 91.81 121 GLY A N 1
ATOM 877 C CA . GLY A 1 121 ? 10.648 17.484 9.195 1 91.81 121 GLY A CA 1
ATOM 878 C C . GLY A 1 121 ? 10.227 17.234 10.633 1 91.81 121 GLY A C 1
ATOM 879 O O . GLY A 1 121 ? 9.531 18.047 11.234 1 91.81 121 GLY A O 1
ATOM 880 N N . SER A 1 122 ? 10.844 16.203 11.219 1 89.25 122 SER A N 1
ATOM 881 C CA . SER A 1 122 ? 10.633 15.922 12.633 1 89.25 122 SER A CA 1
ATOM 882 C C . SER A 1 122 ? 11.242 17.016 13.516 1 89.25 122 SER A C 1
ATOM 884 O O . SER A 1 122 ? 10.711 17.328 14.578 1 89.25 122 SER A O 1
ATOM 886 N N . ASP A 1 123 ? 12.32 17.578 13.094 1 90.69 123 ASP A N 1
ATOM 887 C CA . ASP A 1 123 ? 12.961 18.719 13.758 1 90.69 123 ASP A CA 1
ATOM 888 C C . ASP A 1 123 ? 12.438 20.031 13.211 1 90.69 123 ASP A C 1
ATOM 890 O O . ASP A 1 123 ? 13.203 20.828 12.648 1 90.69 123 ASP A O 1
ATOM 894 N N . ALA A 1 124 ? 11.219 20.344 13.484 1 89.25 124 ALA A N 1
ATOM 895 C CA . ALA A 1 124 ? 10.555 21.5 12.898 1 89.25 124 ALA A CA 1
ATOM 896 C C . ALA A 1 124 ? 11.242 22.797 13.32 1 89.25 124 ALA A C 1
ATOM 898 O O . ALA A 1 124 ? 11.32 23.75 12.547 1 89.25 124 ALA A O 1
ATOM 899 N N . LEU A 1 125 ? 11.758 22.844 14.523 1 92.06 125 LEU A N 1
ATOM 900 C CA . LEU A 1 125 ? 12.375 24.062 15.031 1 92.06 125 LEU A CA 1
ATOM 901 C C . LEU A 1 125 ? 13.742 24.297 14.391 1 92.06 125 LEU A C 1
ATOM 903 O O . LEU A 1 125 ? 14.305 25.391 14.492 1 92.06 125 LEU A O 1
ATOM 907 N N . GLY A 1 126 ? 14.219 23.281 13.672 1 92.06 126 GLY A N 1
ATOM 908 C CA . GLY A 1 126 ? 15.469 23.422 12.945 1 92.06 126 GLY A CA 1
ATOM 909 C C . GLY A 1 126 ? 15.297 24.016 11.562 1 92.06 126 GLY A C 1
ATOM 910 O O . GLY A 1 126 ? 16.203 23.984 10.742 1 92.06 126 GLY A O 1
ATOM 911 N N . MET A 1 127 ? 14.156 24.625 11.312 1 95.81 127 MET A N 1
ATOM 912 C CA . MET A 1 127 ? 13.867 25.203 10 1 95.81 127 MET A CA 1
ATOM 913 C C . MET A 1 127 ? 14.852 26.312 9.664 1 95.81 127 MET A C 1
ATOM 915 O O . MET A 1 127 ? 15.375 26.969 10.562 1 95.81 127 MET A O 1
ATOM 919 N N . LEU A 1 128 ? 15.031 26.516 8.336 1 96.19 128 LEU A N 1
ATOM 920 C CA . LEU A 1 128 ? 16.016 27.484 7.863 1 96.19 128 LEU A CA 1
ATOM 921 C C . LEU A 1 128 ? 15.344 28.656 7.168 1 96.19 128 LEU A C 1
ATOM 923 O O . LEU A 1 128 ? 15.961 29.703 6.98 1 96.19 128 LEU A O 1
ATOM 927 N N . THR A 1 129 ? 14.086 28.5 6.707 1 98.31 129 THR A N 1
ATOM 928 C CA . THR A 1 129 ? 13.367 29.625 6.129 1 98.31 129 THR A CA 1
ATOM 929 C C . THR A 1 129 ? 13.422 30.828 7.055 1 98.31 129 THR A C 1
ATOM 931 O O . THR A 1 129 ? 13.086 30.734 8.234 1 98.31 129 THR A O 1
ATOM 934 N N . ARG A 1 130 ? 13.766 31.953 6.477 1 98.38 130 ARG A N 1
ATOM 935 C CA . ARG A 1 130 ? 14.039 33.125 7.301 1 98.38 130 ARG A CA 1
ATOM 936 C C . ARG A 1 130 ? 13.219 34.344 6.836 1 98.38 130 ARG A C 1
ATOM 938 O O . ARG A 1 130 ? 13.086 34.562 5.633 1 98.38 130 ARG A O 1
ATOM 945 N N . ALA A 1 131 ? 12.711 35.031 7.809 1 98.69 131 ALA A N 1
ATOM 946 C CA . ALA A 1 131 ? 12.039 36.312 7.586 1 98.69 131 ALA A CA 1
ATOM 947 C C . ALA A 1 131 ? 12.812 37.469 8.242 1 98.69 131 ALA A C 1
ATOM 949 O O . ALA A 1 131 ? 12.938 37.531 9.469 1 98.69 131 ALA A O 1
ATOM 950 N N . GLU A 1 132 ? 13.328 38.312 7.398 1 98.31 132 GLU A N 1
ATOM 951 C CA . GLU A 1 132 ? 14.102 39.469 7.895 1 98.31 132 GLU A CA 1
ATOM 952 C C . GLU A 1 132 ? 13.281 40.75 7.844 1 98.31 132 GLU A C 1
ATOM 954 O O . GLU A 1 132 ? 12.797 41.125 6.781 1 98.31 132 GLU A O 1
ATOM 959 N N . LYS A 1 133 ? 13.195 41.344 8.969 1 97.69 133 LYS A N 1
ATOM 960 C CA . LYS A 1 133 ? 12.461 42.625 9.023 1 97.69 133 LYS A CA 1
ATOM 961 C C . LYS A 1 133 ? 13.203 43.719 8.258 1 97.69 133 LYS A C 1
ATOM 963 O O . LYS A 1 133 ? 14.406 43.875 8.43 1 97.69 133 LYS A O 1
ATOM 968 N N . GLN A 1 134 ? 12.438 44.375 7.492 1 97.5 134 GLN A N 1
ATOM 969 C CA . GLN A 1 134 ? 12.984 45.469 6.691 1 97.5 134 GLN A CA 1
ATOM 970 C C . GLN A 1 134 ? 12.719 46.844 7.352 1 97.5 134 GLN A C 1
ATOM 972 O O . GLN A 1 134 ? 11.922 46.938 8.281 1 97.5 134 GLN A O 1
ATOM 977 N N . ALA A 1 135 ? 13.344 47.844 6.797 1 97.06 135 ALA A N 1
ATOM 978 C CA . ALA A 1 135 ? 13.25 49.188 7.355 1 97.06 135 ALA A CA 1
ATOM 979 C C . ALA A 1 135 ? 11.812 49.719 7.281 1 97.06 135 ALA A C 1
ATOM 981 O O . ALA A 1 135 ? 11.375 50.469 8.164 1 97.06 135 ALA A O 1
ATOM 982 N N . ASN A 1 136 ? 11.109 49.25 6.367 1 95.88 136 ASN A N 1
ATOM 983 C CA . ASN A 1 136 ? 9.758 49.75 6.164 1 95.88 136 ASN A CA 1
ATOM 984 C C . ASN A 1 136 ? 8.742 48.938 6.965 1 95.88 136 ASN A C 1
ATOM 986 O O . ASN A 1 136 ? 7.531 49.156 6.844 1 95.88 136 ASN A O 1
ATOM 990 N N . GLY A 1 137 ? 9.156 47.969 7.695 1 95.94 137 GLY A N 1
ATOM 991 C CA . GLY A 1 137 ? 8.289 47.188 8.562 1 95.94 137 GLY A CA 1
ATOM 992 C C . GLY A 1 137 ? 7.898 45.844 7.957 1 95.94 137 GLY A C 1
ATOM 993 O O . GLY A 1 137 ? 7.461 44.938 8.672 1 95.94 137 GLY A O 1
ATOM 994 N N . ALA A 1 138 ? 8.094 45.75 6.684 1 97.81 138 ALA A N 1
ATOM 995 C CA . ALA A 1 138 ? 7.805 44.5 6 1 97.81 138 ALA A CA 1
ATOM 996 C C . ALA A 1 138 ? 8.875 43.469 6.297 1 97.81 138 ALA A C 1
ATOM 998 O O . ALA A 1 138 ? 9.891 43.75 6.922 1 97.81 138 ALA A O 1
ATOM 999 N N . TYR A 1 139 ? 8.555 42.281 5.934 1 98.69 139 TYR A N 1
ATOM 1000 C CA . TYR A 1 139 ? 9.508 41.188 6.07 1 98.69 139 TYR A CA 1
ATOM 1001 C C . TYR A 1 139 ? 9.914 40.625 4.707 1 98.69 139 TYR A C 1
ATOM 1003 O O . TYR A 1 139 ? 9.078 40.5 3.814 1 98.69 139 TYR A O 1
ATOM 1011 N N . LYS A 1 140 ? 11.18 40.406 4.543 1 98.81 140 LYS A N 1
ATOM 1012 C CA . LYS A 1 140 ? 11.68 39.656 3.389 1 98.81 140 LYS A CA 1
ATOM 1013 C C . LYS A 1 140 ? 11.898 38.188 3.73 1 98.81 140 LYS A C 1
ATOM 1015 O O . LYS A 1 140 ? 12.719 37.844 4.594 1 98.81 140 LYS A O 1
ATOM 1020 N N . ILE A 1 141 ? 11.195 37.281 3.023 1 98.81 141 ILE A N 1
ATOM 1021 C CA . ILE A 1 141 ? 11.266 35.875 3.352 1 98.81 141 ILE A CA 1
ATOM 1022 C C . ILE A 1 141 ? 12.047 35.125 2.268 1 98.81 141 ILE A C 1
ATOM 1024 O O . ILE A 1 141 ? 11.797 35.312 1.075 1 98.81 141 ILE A O 1
ATOM 1028 N N . ASN A 1 142 ? 13.023 34.344 2.639 1 98.88 142 ASN A N 1
ATOM 1029 C CA . ASN A 1 142 ? 13.789 33.406 1.805 1 98.88 142 ASN A CA 1
ATOM 1030 C C . ASN A 1 142 ? 13.797 32 2.387 1 98.88 142 ASN A C 1
ATOM 1032 O O . ASN A 1 142 ? 13.945 31.828 3.598 1 98.88 142 ASN A O 1
ATOM 1036 N N . GLY A 1 143 ? 13.586 31.062 1.546 1 98.5 143 GLY A N 1
ATOM 1037 C CA . GLY A 1 143 ? 13.609 29.688 1.987 1 98.5 143 GLY A CA 1
ATOM 1038 C C . GLY A 1 143 ? 12.703 28.781 1.168 1 98.5 143 GLY A C 1
ATOM 1039 O O . GLY A 1 143 ? 12.422 29.062 0.003 1 98.5 143 GLY A O 1
ATOM 1040 N N . SER A 1 144 ? 12.367 27.641 1.743 1 98.5 144 SER A N 1
ATOM 1041 C CA . SER A 1 144 ? 11.492 26.672 1.073 1 98.5 144 SER A CA 1
ATOM 1042 C C . SER A 1 144 ? 10.789 25.766 2.078 1 98.5 144 SER A C 1
ATOM 1044 O O . SER A 1 144 ? 11.281 25.578 3.193 1 98.5 144 SER A O 1
ATOM 1046 N N . LYS A 1 145 ? 9.672 25.391 1.772 1 98.62 145 LYS A N 1
ATOM 1047 C CA . LYS A 1 145 ? 8.914 24.359 2.475 1 98.62 145 LYS A CA 1
ATOM 1048 C C . LYS A 1 145 ? 8.664 23.156 1.577 1 98.62 145 LYS A C 1
ATOM 1050 O O . LYS A 1 145 ? 8.625 23.281 0.352 1 98.62 145 LYS A O 1
ATOM 1055 N N . THR A 1 146 ? 8.523 21.984 2.205 1 98.12 146 THR A N 1
ATOM 1056 C CA . THR A 1 146 ? 8.258 20.75 1.451 1 98.12 146 THR A CA 1
ATOM 1057 C C . THR A 1 146 ? 7.188 19.922 2.141 1 98.12 146 THR A C 1
ATOM 1059 O O . THR A 1 146 ? 6.844 20.172 3.297 1 98.12 146 THR A O 1
ATOM 1062 N N . TRP A 1 147 ? 6.531 19 1.356 1 98.25 147 TRP A N 1
ATOM 1063 C CA . TRP A 1 147 ? 5.453 18.125 1.812 1 98.25 147 TRP A CA 1
ATOM 1064 C C . TRP A 1 147 ? 4.238 18.938 2.246 1 98.25 147 TRP A C 1
ATOM 1066 O O . TRP A 1 147 ? 3.592 18.625 3.244 1 98.25 147 TRP A O 1
ATOM 1076 N N . ILE A 1 148 ? 3.986 20 1.572 1 98.62 148 ILE A N 1
ATOM 1077 C CA . ILE A 1 148 ? 2.877 20.859 1.964 1 98.62 148 ILE A CA 1
ATOM 1078 C C . ILE A 1 148 ? 1.598 20.406 1.266 1 98.62 148 ILE A C 1
ATOM 1080 O O . ILE A 1 148 ? 1.458 20.562 0.05 1 98.62 148 ILE A O 1
ATOM 1084 N N . THR A 1 149 ? 0.685 19.781 2.053 1 98.62 149 THR A N 1
ATOM 1085 C CA . THR A 1 149 ? -0.638 19.453 1.532 1 98.62 149 THR A CA 1
ATOM 1086 C C . THR A 1 149 ? -1.348 20.703 1.032 1 98.62 149 THR A C 1
ATOM 1088 O O . THR A 1 149 ? -1.341 21.734 1.705 1 98.62 149 THR A O 1
ATOM 1091 N N . ASN A 1 150 ? -1.912 20.688 -0.114 1 98.69 150 ASN A N 1
ATOM 1092 C CA . ASN A 1 150 ? -2.537 21.781 -0.85 1 98.69 150 ASN A CA 1
ATOM 1093 C C . ASN A 1 150 ? -1.5 22.766 -1.383 1 98.69 150 ASN A C 1
ATOM 1095 O O . ASN A 1 150 ? -1.854 23.812 -1.927 1 98.69 150 ASN A O 1
ATOM 1099 N N . GLY A 1 151 ? -0.205 22.469 -1.254 1 98.56 151 GLY A N 1
ATOM 1100 C CA . GLY A 1 151 ? 0.857 23.328 -1.741 1 98.56 151 GLY A CA 1
ATOM 1101 C C . GLY A 1 151 ? 0.709 23.688 -3.209 1 98.56 151 GLY A C 1
ATOM 1102 O O . GLY A 1 151 ? 0.696 24.875 -3.568 1 98.56 151 GLY A O 1
ATOM 1103 N N . PRO A 1 152 ? 0.516 22.719 -4.062 1 98.38 152 PRO A N 1
ATOM 1104 C CA . PRO A 1 152 ? 0.452 22.969 -5.504 1 98.38 152 PRO A CA 1
ATOM 1105 C C . PRO A 1 152 ? -0.773 23.797 -5.906 1 98.38 152 PRO A C 1
ATOM 1107 O O . PRO A 1 152 ? -0.735 24.516 -6.902 1 98.38 152 PRO A O 1
ATOM 1110 N N . ASN A 1 153 ? -1.847 23.703 -5.133 1 97.88 153 ASN A N 1
ATOM 1111 C CA . ASN A 1 153 ? -3.088 24.297 -5.602 1 97.88 153 ASN A CA 1
ATOM 1112 C C . ASN A 1 153 ? -3.605 25.359 -4.625 1 97.88 153 ASN A C 1
ATOM 1114 O O . ASN A 1 153 ? -4.629 25.984 -4.875 1 97.88 153 ASN A O 1
ATOM 1118 N N . GLY A 1 154 ? -2.918 25.609 -3.508 1 98.5 154 GLY A N 1
ATOM 1119 C CA . GLY A 1 154 ? -3.402 26.516 -2.469 1 98.5 154 GLY A CA 1
ATOM 1120 C C . GLY A 1 154 ? -3.312 27.969 -2.854 1 98.5 154 GLY A C 1
ATOM 1121 O O . GLY A 1 154 ? -2.523 28.344 -3.725 1 98.5 154 GLY A O 1
ATOM 1122 N N . ASP A 1 155 ? -4.117 28.797 -2.18 1 98.75 155 ASP A N 1
ATOM 1123 C CA . ASP A 1 155 ? -4.164 30.234 -2.402 1 98.75 155 ASP A CA 1
ATOM 1124 C C . ASP A 1 155 ? -3.518 31 -1.245 1 98.75 155 ASP A C 1
ATOM 1126 O O . ASP A 1 155 ? -2.961 32.062 -1.438 1 98.75 155 ASP A O 1
ATOM 1130 N N . ILE A 1 156 ? -3.74 30.516 -0.061 1 98.88 156 ILE A N 1
ATOM 1131 C CA . ILE A 1 156 ? -3.299 31.156 1.172 1 98.88 156 ILE A CA 1
ATOM 1132 C C . ILE A 1 156 ? -2.535 30.156 2.031 1 98.88 156 ILE A C 1
ATOM 1134 O O . ILE A 1 156 ? -2.971 29 2.199 1 98.88 156 ILE A O 1
ATOM 1138 N N . PHE A 1 157 ? -1.445 30.578 2.559 1 98.94 157 PHE A N 1
ATOM 1139 C CA . PHE A 1 157 ? -0.645 29.672 3.371 1 98.94 157 PHE A CA 1
ATOM 1140 C C . PHE A 1 157 ? -0.313 30.297 4.719 1 98.94 157 PHE A C 1
ATOM 1142 O O . PHE A 1 157 ? 0.066 31.469 4.789 1 98.94 157 PHE A O 1
ATOM 1149 N N . TYR A 1 158 ? -0.571 29.547 5.793 1 98.81 158 TYR A N 1
ATOM 1150 C CA . TYR A 1 158 ? -0.087 29.844 7.137 1 98.81 158 TYR A CA 1
ATOM 1151 C C . TYR A 1 158 ? 1.334 29.328 7.328 1 98.81 158 TYR A C 1
ATOM 1153 O O . TYR A 1 158 ? 1.538 28.141 7.598 1 98.81 158 TYR A O 1
ATOM 1161 N N . CYS A 1 159 ? 2.396 30.203 7.305 1 98.69 159 CYS A N 1
ATOM 1162 C CA . CYS A 1 159 ? 3.773 29.734 7.164 1 98.69 159 CYS A CA 1
ATOM 1163 C C . CYS A 1 159 ? 4.617 30.172 8.359 1 98.69 159 CYS A C 1
ATOM 1165 O O . CYS A 1 159 ? 4.508 31.297 8.828 1 98.69 159 CYS A O 1
ATOM 1167 N N . TYR A 1 160 ? 5.418 29.25 8.797 1 98.25 160 TYR A N 1
ATOM 1168 C CA . TYR A 1 160 ? 6.387 29.531 9.852 1 98.25 160 TYR A CA 1
ATOM 1169 C C . TYR A 1 160 ? 7.734 29.922 9.266 1 98.25 160 TYR A C 1
ATOM 1171 O O . TYR A 1 160 ? 8.172 29.359 8.266 1 98.25 160 TYR A O 1
ATOM 1179 N N . ALA A 1 161 ? 8.383 30.875 9.898 1 98.44 161 ALA A N 1
ATOM 1180 C CA . ALA A 1 161 ? 9.727 31.281 9.492 1 98.44 161 ALA A CA 1
ATOM 1181 C C . ALA A 1 161 ? 10.523 31.797 10.695 1 98.44 161 ALA A C 1
ATOM 1183 O O . ALA A 1 161 ? 9.945 32.312 11.656 1 98.44 161 ALA A O 1
ATOM 1184 N N . LYS A 1 162 ? 11.789 31.641 10.594 1 97.94 162 LYS A N 1
ATOM 1185 C CA . LYS A 1 162 ? 12.695 32.188 11.602 1 97.94 162 LYS A CA 1
ATOM 1186 C C . LYS A 1 162 ? 12.797 33.688 11.508 1 97.94 162 LYS A C 1
ATOM 1188 O O . LYS A 1 162 ? 13.008 34.25 10.43 1 97.94 162 LYS A O 1
ATOM 1193 N N . THR A 1 163 ? 12.703 34.375 12.641 1 98.12 163 THR A N 1
ATOM 1194 C CA . THR A 1 163 ? 12.797 35.844 12.664 1 98.12 163 THR A CA 1
ATOM 1195 C C . THR A 1 163 ? 13.883 36.281 13.625 1 98.12 163 THR A C 1
ATOM 1197 O O . THR A 1 163 ? 14.133 37.5 13.766 1 98.12 163 THR A O 1
ATOM 1200 N N . GLY A 1 164 ? 14.539 35.375 14.258 1 96.31 164 GLY A N 1
ATOM 1201 C CA . GLY A 1 164 ? 15.633 35.656 15.172 1 96.31 164 GLY A CA 1
ATOM 1202 C C . GLY A 1 164 ? 16.719 34.594 15.172 1 96.31 164 GLY A C 1
ATOM 1203 O O . GLY A 1 164 ? 16.688 33.688 14.344 1 96.31 164 GLY A O 1
ATOM 1204 N N . PRO A 1 165 ? 17.672 34.688 16.078 1 93.88 165 PRO A N 1
ATOM 1205 C CA . PRO A 1 165 ? 18.875 33.844 16 1 93.88 165 PRO A CA 1
ATOM 1206 C C . PRO A 1 165 ? 18.672 32.5 16.672 1 93.88 165 PRO A C 1
ATOM 1208 O O . PRO A 1 165 ? 19.422 31.547 16.375 1 93.88 165 PRO A O 1
ATOM 1211 N N . THR A 1 166 ? 17.719 32.406 17.531 1 93.44 166 THR A N 1
ATOM 1212 C CA . THR A 1 166 ? 17.578 31.141 18.25 1 93.44 166 THR A CA 1
ATOM 1213 C C . THR A 1 166 ? 16.531 30.25 17.578 1 93.44 166 THR A C 1
ATOM 1215 O O . THR A 1 166 ? 15.742 30.734 16.766 1 93.44 166 THR A O 1
ATOM 1218 N N . LYS A 1 167 ? 16.484 29.016 17.969 1 91.31 167 LYS A N 1
ATOM 1219 C CA . LYS A 1 167 ? 15.539 28.047 17.406 1 91.31 167 LYS A CA 1
ATOM 1220 C C . LYS A 1 167 ? 14.102 28.406 17.781 1 91.31 167 LYS A C 1
ATOM 1222 O O . LYS A 1 167 ? 13.164 28.031 17.078 1 91.31 167 LYS A O 1
ATOM 1227 N N . LYS A 1 168 ? 13.945 29.125 18.797 1 94.31 168 LYS A N 1
ATOM 1228 C CA . LYS A 1 168 ? 12.602 29.422 19.281 1 94.31 168 LYS A CA 1
ATOM 1229 C C . LYS A 1 168 ? 12.078 30.734 18.703 1 94.31 168 LYS A C 1
ATOM 1231 O O . LYS A 1 168 ? 10.898 31.062 18.859 1 94.31 168 LYS A O 1
ATOM 1236 N N . ASP A 1 169 ? 12.969 31.484 18.031 1 96.88 169 ASP A N 1
ATOM 1237 C CA . ASP A 1 169 ? 12.555 32.75 17.438 1 96.88 169 ASP A CA 1
ATOM 1238 C C . ASP A 1 169 ? 11.828 32.5 16.109 1 96.88 169 ASP A C 1
ATOM 1240 O O . ASP A 1 169 ? 12.398 32.719 15.039 1 96.88 169 ASP A O 1
ATOM 1244 N N . LEU A 1 170 ? 10.578 32.094 16.266 1 97.44 170 LEU A N 1
ATOM 1245 C CA . LEU A 1 170 ? 9.727 31.781 15.117 1 97.44 170 LEU A CA 1
ATOM 1246 C C . LEU A 1 170 ? 8.539 32.719 15.055 1 97.44 170 LEU A C 1
ATOM 1248 O O . LEU A 1 170 ? 7.98 33.094 16.094 1 97.44 170 LEU A O 1
ATOM 1252 N N . SER A 1 171 ? 8.219 33.156 13.922 1 98.38 171 SER A N 1
ATOM 1253 C CA . SER A 1 171 ? 7.004 33.906 13.656 1 98.38 171 SER A CA 1
ATOM 1254 C C . SER A 1 171 ? 6.172 33.25 12.562 1 98.38 171 SER A C 1
ATOM 1256 O O . SER A 1 171 ? 6.66 32.406 11.836 1 98.38 171 SER A O 1
ATOM 1258 N N . THR A 1 172 ? 4.914 33.625 12.5 1 98.5 172 THR A N 1
ATOM 1259 C CA . THR A 1 172 ? 3.984 33.094 11.516 1 98.5 172 THR A CA 1
ATOM 1260 C C . THR A 1 172 ? 3.496 34.188 10.57 1 98.5 172 THR A C 1
ATOM 1262 O O . THR A 1 172 ? 3.227 35.312 11 1 98.5 172 THR A O 1
ATOM 1265 N N . PHE A 1 173 ? 3.445 33.812 9.297 1 98.81 173 PHE A N 1
ATOM 1266 C CA . PHE A 1 173 ? 3.041 34.781 8.266 1 98.81 173 PHE A CA 1
ATOM 1267 C C . PHE A 1 173 ? 1.944 34.188 7.387 1 98.81 173 PHE A C 1
ATOM 1269 O O . PHE A 1 173 ? 1.967 33 7.078 1 98.81 173 PHE A O 1
ATOM 1276 N N . ILE A 1 174 ? 0.982 34.969 7 1 98.88 174 ILE A N 1
ATOM 1277 C CA . ILE A 1 174 ? 0.037 34.594 5.953 1 98.88 174 ILE A CA 1
ATOM 1278 C C . ILE A 1 174 ? 0.633 34.938 4.586 1 98.88 174 ILE A C 1
ATOM 1280 O O . ILE A 1 174 ? 0.937 36.094 4.293 1 98.88 174 ILE A O 1
ATOM 1284 N N . ILE A 1 175 ? 0.867 33.969 3.791 1 98.94 175 ILE A N 1
ATOM 1285 C CA . ILE A 1 175 ? 1.438 34.094 2.455 1 98.94 175 ILE A CA 1
ATOM 1286 C C . ILE A 1 175 ? 0.34 33.938 1.405 1 98.94 175 ILE A C 1
ATOM 1288 O O . ILE A 1 175 ? -0.438 32.969 1.454 1 98.94 175 ILE A O 1
ATOM 1292 N N . GLU A 1 176 ? 0.248 34.844 0.476 1 98.81 176 GLU A N 1
ATOM 1293 C CA . GLU A 1 176 ? -0.719 34.781 -0.616 1 98.81 176 GLU A CA 1
ATOM 1294 C C . GLU A 1 176 ? -0.071 34.281 -1.9 1 98.81 176 GLU A C 1
ATOM 1296 O O . GLU A 1 176 ? 1.084 34.594 -2.188 1 98.81 176 GLU A O 1
ATOM 1301 N N . LYS A 1 177 ? -0.842 33.562 -2.695 1 98.06 177 LYS A N 1
ATOM 1302 C CA . LYS A 1 177 ? -0.315 32.812 -3.842 1 98.06 177 LYS A CA 1
ATOM 1303 C C . LYS A 1 177 ? 0.314 33.781 -4.859 1 98.06 177 LYS A C 1
ATOM 1305 O O . LYS A 1 177 ? 1.201 33.375 -5.617 1 98.06 177 LYS A O 1
ATOM 1310 N N . ASP A 1 178 ? -0.026 35.062 -4.836 1 97.38 178 ASP A N 1
ATOM 1311 C CA . ASP A 1 178 ? 0.398 35.969 -5.906 1 97.38 178 ASP A CA 1
ATOM 1312 C C . ASP A 1 178 ? 1.53 36.875 -5.438 1 97.38 178 ASP A C 1
ATOM 1314 O O . ASP A 1 178 ? 1.938 37.781 -6.156 1 97.38 178 ASP A O 1
ATOM 1318 N N . MET A 1 179 ? 1.997 36.688 -4.285 1 98.38 179 MET A N 1
ATOM 1319 C CA . MET A 1 179 ? 3.102 37.531 -3.811 1 98.38 179 MET A CA 1
ATOM 1320 C C . MET A 1 179 ? 4.34 37.344 -4.684 1 98.38 179 MET A C 1
ATOM 1322 O O . MET A 1 179 ? 4.668 36.188 -5.059 1 98.38 179 MET A O 1
ATOM 1326 N N . VAL A 1 180 ? 5.012 38.375 -5.043 1 98.25 180 VAL A N 1
ATOM 1327 C CA . VAL A 1 180 ? 6.195 38.344 -5.898 1 98.25 180 VAL A CA 1
ATOM 1328 C C . VAL A 1 180 ? 7.309 37.562 -5.211 1 98.25 180 VAL A C 1
ATOM 1330 O O . VAL A 1 180 ? 7.605 37.781 -4.035 1 98.25 180 VAL A O 1
ATOM 1333 N N . GLY A 1 181 ? 7.895 36.625 -5.961 1 98.69 181 GLY A N 1
ATOM 1334 C CA . GLY A 1 181 ? 8.977 35.844 -5.426 1 98.69 181 GLY A CA 1
ATOM 1335 C C . GLY A 1 181 ? 8.508 34.5 -4.84 1 98.69 181 GLY A C 1
ATOM 1336 O O . GLY A 1 181 ? 9.312 33.625 -4.594 1 98.69 181 GLY A O 1
ATOM 1337 N N . PHE A 1 182 ? 7.195 34.469 -4.602 1 98.69 182 PHE A N 1
ATOM 1338 C CA . PHE A 1 182 ? 6.605 33.219 -4.094 1 98.69 182 PHE A CA 1
ATOM 1339 C C . PHE A 1 182 ? 6.23 32.312 -5.242 1 98.69 182 PHE A C 1
ATOM 1341 O O . PHE A 1 182 ? 5.684 32.75 -6.254 1 98.69 182 PHE A O 1
ATOM 1348 N N . SER A 1 183 ? 6.582 31 -5.086 1 98.44 183 SER A N 1
ATOM 1349 C CA . SER A 1 183 ? 6.18 30.031 -6.102 1 98.44 183 SER A CA 1
ATOM 1350 C C . SER A 1 183 ? 5.875 28.672 -5.484 1 98.44 183 SER A C 1
ATOM 1352 O O . SER A 1 183 ? 6.328 28.375 -4.375 1 98.44 183 SER A O 1
ATOM 1354 N N . LYS A 1 184 ? 5.055 27.891 -6.164 1 98.19 184 LYS A N 1
ATOM 1355 C CA . LYS A 1 184 ? 4.621 26.562 -5.75 1 98.19 184 LYS A CA 1
ATOM 1356 C C . LYS A 1 184 ? 5.211 25.484 -6.656 1 98.19 184 LYS A C 1
ATOM 1358 O O . LYS A 1 184 ? 5.305 25.672 -7.871 1 98.19 184 LYS A O 1
ATOM 1363 N N . GLY A 1 185 ? 5.676 24.5 -6.051 1 96.56 185 GLY A N 1
ATOM 1364 C CA . GLY A 1 185 ? 6.211 23.391 -6.816 1 96.56 185 GLY A CA 1
ATOM 1365 C C . GLY A 1 185 ? 5.133 22.469 -7.371 1 96.56 185 GLY A C 1
ATOM 1366 O O . GLY A 1 185 ? 3.947 22.672 -7.102 1 96.56 185 GLY A O 1
ATOM 1367 N N . LYS A 1 186 ? 5.57 21.531 -8.18 1 95.38 186 LYS A N 1
ATOM 1368 C CA . LYS A 1 186 ? 4.672 20.516 -8.711 1 95.38 186 LYS A CA 1
ATOM 1369 C C . LYS A 1 186 ? 4.234 19.547 -7.621 1 95.38 186 LYS A C 1
ATOM 1371 O O . LYS A 1 186 ? 4.895 19.422 -6.586 1 95.38 186 LYS A O 1
ATOM 1376 N N . LYS A 1 187 ? 3.115 18.922 -7.848 1 97.31 187 LYS A N 1
ATOM 1377 C CA . LYS A 1 187 ? 2.668 17.891 -6.906 1 97.31 187 LYS A CA 1
ATOM 1378 C C . LYS A 1 187 ? 3.572 16.672 -6.957 1 97.31 187 LYS A C 1
ATOM 1380 O O . LYS A 1 187 ? 4.023 16.266 -8.031 1 97.31 187 LYS A O 1
ATOM 1385 N N . PHE A 1 188 ? 3.844 16.109 -5.816 1 97.69 188 PHE A N 1
ATOM 1386 C CA . PHE A 1 188 ? 4.559 14.836 -5.73 1 97.69 188 PHE A CA 1
ATOM 1387 C C . PHE A 1 188 ? 3.684 13.688 -6.211 1 97.69 188 PHE A C 1
ATOM 1389 O O . PHE A 1 188 ? 2.467 13.703 -6.02 1 97.69 188 PHE A O 1
ATOM 1396 N N . LYS A 1 189 ? 4.27 12.672 -6.855 1 97.5 189 LYS A N 1
ATOM 1397 C CA . LYS A 1 189 ? 3.605 11.398 -7.094 1 97.5 189 LYS A CA 1
ATOM 1398 C C . LYS A 1 189 ? 3.701 10.492 -5.867 1 97.5 189 LYS A C 1
ATOM 1400 O O . LYS A 1 189 ? 4.797 10.094 -5.469 1 97.5 189 LYS A O 1
ATOM 1405 N N . LYS A 1 190 ? 2.562 10.156 -5.332 1 98.25 190 LYS A N 1
ATOM 1406 C CA . LYS A 1 190 ? 2.562 9.477 -4.039 1 98.25 190 LYS A CA 1
ATOM 1407 C C . LYS A 1 190 ? 1.952 8.086 -4.148 1 98.25 190 LYS A C 1
ATOM 1409 O O . LYS A 1 190 ? 1.247 7.785 -5.113 1 98.25 190 LYS A O 1
ATOM 1414 N N . MET A 1 191 ? 2.189 7.242 -3.143 1 98.38 191 MET A N 1
ATOM 1415 C CA . MET A 1 191 ? 1.609 5.91 -3.018 1 98.38 191 MET A CA 1
ATOM 1416 C C . MET A 1 191 ? 0.103 5.988 -2.793 1 98.38 191 MET A C 1
ATOM 1418 O O . MET A 1 191 ? -0.656 5.195 -3.352 1 98.38 191 MET A O 1
ATOM 1422 N N . GLY A 1 192 ? -0.299 6.84 -1.963 1 98.5 192 GLY A N 1
ATOM 1423 C CA . GLY A 1 192 ? -1.677 7.09 -1.572 1 98.5 192 GLY A CA 1
ATOM 1424 C C . GLY A 1 192 ? -1.978 8.562 -1.358 1 98.5 192 GLY A C 1
ATOM 1425 O O . GLY A 1 192 ? -1.183 9.422 -1.735 1 98.5 192 GLY A O 1
ATOM 1426 N N . MET A 1 193 ? -3.221 8.812 -0.826 1 98.81 193 MET A N 1
ATOM 1427 C CA . MET A 1 193 ? -3.668 10.203 -0.705 1 98.81 193 MET A CA 1
ATOM 1428 C C . MET A 1 193 ? -3.506 10.945 -2.027 1 98.81 193 MET A C 1
ATOM 1430 O O . MET A 1 193 ? -3.025 12.078 -2.053 1 98.81 193 MET A O 1
ATOM 1434 N N . ARG A 1 194 ? -3.875 10.25 -3.061 1 98.12 194 ARG A N 1
ATOM 1435 C CA . ARG A 1 194 ? -3.504 10.703 -4.398 1 98.12 194 ARG A CA 1
ATOM 1436 C C . ARG A 1 194 ? -4.344 11.906 -4.82 1 98.12 194 ARG A C 1
ATOM 1438 O O . ARG A 1 194 ? -3.914 12.711 -5.648 1 98.12 194 ARG A O 1
ATOM 1445 N N . ALA A 1 195 ? -5.5 12.109 -4.203 1 97.94 195 ALA A N 1
ATOM 1446 C CA . ALA A 1 195 ? -6.34 13.25 -4.555 1 97.94 195 ALA A CA 1
ATOM 1447 C C . ALA A 1 195 ? -6.043 14.445 -3.656 1 97.94 195 ALA A C 1
ATOM 1449 O O . ALA A 1 195 ? -6.77 15.445 -3.676 1 97.94 195 ALA A O 1
ATOM 1450 N N . SER A 1 196 ? -5.086 14.359 -2.814 1 98.5 196 SER A N 1
ATOM 1451 C CA . SER A 1 196 ? -4.57 15.453 -1.994 1 98.5 196 SER A CA 1
ATOM 1452 C C . SER A 1 196 ? -3.215 15.93 -2.504 1 98.5 196 SER A C 1
ATOM 1454 O O . SER A 1 196 ? -2.176 15.391 -2.127 1 98.5 196 SER A O 1
ATOM 1456 N N . PRO A 1 197 ? -3.246 17 -3.289 1 98.44 197 PRO A N 1
ATOM 1457 C CA . PRO A 1 197 ? -1.96 17.469 -3.805 1 98.44 197 PRO A CA 1
ATOM 1458 C C . PRO A 1 197 ? -1.008 17.922 -2.695 1 98.44 197 PRO A C 1
ATOM 1460 O O . PRO A 1 197 ? -1.431 18.562 -1.734 1 98.44 197 PRO A O 1
ATOM 1463 N N . THR A 1 198 ? 0.184 17.5 -2.744 1 98.56 198 THR A N 1
ATOM 1464 C CA . THR A 1 198 ? 1.268 17.828 -1.829 1 98.56 198 THR A CA 1
ATOM 1465 C C . THR A 1 198 ? 2.512 18.266 -2.602 1 98.56 198 THR A C 1
ATOM 1467 O O . THR A 1 198 ? 2.857 17.656 -3.619 1 98.56 198 THR A O 1
ATOM 1470 N N . GLY A 1 199 ? 3.115 19.344 -2.213 1 98.31 199 GLY A N 1
ATOM 1471 C CA . GLY A 1 199 ? 4.273 19.828 -2.945 1 98.31 199 GLY A CA 1
ATOM 1472 C C . GLY A 1 199 ? 5.148 20.766 -2.127 1 98.31 199 GLY A C 1
ATOM 1473 O O . GLY A 1 199 ? 5.168 20.672 -0.897 1 98.31 199 GLY A O 1
ATOM 1474 N N . GLU A 1 200 ? 5.93 21.516 -2.838 1 98.56 200 GLU A N 1
ATOM 1475 C CA . GLU A 1 200 ? 6.895 22.422 -2.229 1 98.56 200 GLU A CA 1
ATOM 1476 C C . GLU A 1 200 ? 6.438 23.875 -2.355 1 98.56 200 GLU A C 1
ATOM 1478 O O . GLU A 1 200 ? 5.609 24.203 -3.211 1 98.56 200 GLU A O 1
ATOM 1483 N N . LEU A 1 201 ? 6.875 24.672 -1.47 1 98.81 201 LEU A N 1
ATOM 1484 C CA . LEU A 1 201 ? 6.781 26.125 -1.537 1 98.81 201 LEU A CA 1
ATOM 1485 C C . LEU A 1 201 ? 8.172 26.766 -1.585 1 98.81 201 LEU A C 1
ATOM 1487 O O . LEU A 1 201 ? 9.07 26.344 -0.862 1 98.81 201 LEU A O 1
ATOM 1491 N N . TRP A 1 202 ? 8.289 27.766 -2.41 1 98.69 202 TRP A N 1
ATOM 1492 C CA . TRP A 1 202 ? 9.57 28.438 -2.541 1 98.69 202 TRP A CA 1
ATOM 1493 C C . TRP A 1 202 ? 9.43 29.938 -2.305 1 98.69 202 TRP A C 1
ATOM 1495 O O . TRP A 1 202 ? 8.484 30.562 -2.785 1 98.69 202 TRP A O 1
ATOM 1505 N N . PHE A 1 203 ? 10.367 30.484 -1.565 1 98.81 203 PHE A N 1
ATOM 1506 C CA . PHE A 1 203 ? 10.422 31.906 -1.243 1 98.81 203 PHE A CA 1
ATOM 1507 C C . PHE A 1 203 ? 11.734 32.531 -1.706 1 98.81 203 PHE A C 1
ATOM 1509 O O . PHE A 1 203 ? 12.805 32.188 -1.189 1 98.81 203 PHE A O 1
ATOM 1516 N N . THR A 1 204 ? 11.648 33.344 -2.686 1 98.81 204 THR A N 1
ATOM 1517 C CA . THR A 1 204 ? 12.805 34.094 -3.127 1 98.81 204 THR A CA 1
ATOM 1518 C C . THR A 1 204 ? 12.562 35.594 -2.943 1 98.81 204 THR A C 1
ATOM 1520 O O . THR A 1 204 ? 11.914 36.25 -3.775 1 98.81 204 THR A O 1
ATOM 1523 N N . ASP A 1 205 ? 13.055 36.125 -1.946 1 98.69 205 ASP A N 1
ATOM 1524 C CA . ASP A 1 205 ? 12.93 37.531 -1.593 1 98.69 205 ASP A CA 1
ATOM 1525 C C . ASP A 1 205 ? 11.469 37.969 -1.581 1 98.69 205 ASP A C 1
ATOM 1527 O O . ASP A 1 205 ? 11.117 38.969 -2.178 1 98.69 205 ASP A O 1
ATOM 1531 N N . VAL A 1 206 ? 10.633 37.188 -0.97 1 98.81 206 VAL A N 1
ATOM 1532 C CA . VAL A 1 206 ? 9.211 37.531 -0.893 1 98.81 206 VAL A CA 1
ATOM 1533 C C . VAL A 1 206 ? 8.992 38.625 0.142 1 98.81 206 VAL A C 1
ATOM 1535 O O . VAL A 1 206 ? 9.328 38.469 1.317 1 98.81 206 VAL A O 1
ATOM 1538 N N . MET A 1 207 ? 8.453 39.75 -0.299 1 98.56 207 MET A N 1
ATOM 1539 C CA . MET A 1 207 ? 8.133 40.844 0.612 1 98.56 207 MET A CA 1
ATOM 1540 C C . MET A 1 207 ? 6.738 40.656 1.198 1 98.56 207 MET A C 1
ATOM 1542 O O . MET A 1 207 ? 5.746 40.688 0.466 1 98.56 207 MET A O 1
ATOM 1546 N N . VAL A 1 208 ? 6.688 40.531 2.482 1 98.62 208 VAL A N 1
ATOM 1547 C CA . VAL A 1 208 ? 5.43 40.312 3.193 1 98.62 208 VAL A CA 1
ATOM 1548 C C . VAL A 1 208 ? 5.152 41.5 4.109 1 98.62 208 VAL A C 1
ATOM 1550 O O . VAL A 1 208 ? 5.957 41.812 4.988 1 98.62 208 VAL A O 1
ATOM 1553 N N . PRO A 1 209 ? 4.047 42.125 3.945 1 98.25 209 PRO A N 1
ATOM 1554 C CA . PRO A 1 209 ? 3.73 43.281 4.82 1 98.25 209 PRO A CA 1
ATOM 1555 C C . PRO A 1 209 ? 3.617 42.875 6.289 1 98.25 209 PRO A C 1
ATOM 1557 O O . PRO A 1 209 ? 3.23 41.719 6.594 1 98.25 209 PRO A O 1
ATOM 1560 N N . GLU A 1 210 ? 3.859 43.781 7.176 1 97.56 210 GLU A N 1
ATOM 1561 C CA . GLU A 1 210 ? 3.758 43.531 8.609 1 97.56 210 GLU A CA 1
ATOM 1562 C C . GLU A 1 210 ? 2.359 43.062 8.992 1 97.56 210 GLU A C 1
ATOM 1564 O O . GLU A 1 210 ? 2.205 42.25 9.898 1 97.56 210 GLU A O 1
ATOM 1569 N N . ALA A 1 211 ? 1.398 43.531 8.281 1 98 211 ALA A N 1
ATOM 1570 C CA . ALA A 1 211 ? 0 43.188 8.562 1 98 211 ALA A CA 1
ATOM 1571 C C . ALA A 1 211 ? -0.278 41.719 8.344 1 98 211 ALA A C 1
ATOM 1573 O O . ALA A 1 211 ? -1.293 41.188 8.805 1 98 211 ALA A O 1
ATOM 1574 N N . ASN A 1 212 ? 0.66 41.031 7.664 1 98.62 212 ASN A N 1
ATOM 1575 C CA . ASN A 1 212 ? 0.481 39.594 7.391 1 98.62 212 ASN A CA 1
ATOM 1576 C C . ASN A 1 212 ? 1.18 38.75 8.438 1 98.62 212 ASN A C 1
ATOM 1578 O O . ASN A 1 212 ? 1.062 37.531 8.414 1 98.62 212 ASN A O 1
ATOM 1582 N N . ARG A 1 213 ? 1.883 39.281 9.289 1 98.56 213 ARG A N 1
ATOM 1583 C CA . ARG A 1 213 ? 2.418 38.531 10.414 1 98.56 213 ARG A CA 1
ATOM 1584 C C . ARG A 1 213 ? 1.33 38.219 11.438 1 98.56 213 ARG A C 1
ATOM 1586 O O . ARG A 1 213 ? 0.615 39.125 11.875 1 98.56 213 ARG A O 1
ATOM 1593 N N . VAL A 1 214 ? 1.202 37.031 11.766 1 98.44 214 VAL A N 1
ATOM 1594 C CA . VAL A 1 214 ? 0.208 36.625 12.75 1 98.44 214 VAL A CA 1
ATOM 1595 C C . VAL A 1 214 ? 0.816 36.688 14.148 1 98.44 214 VAL A C 1
ATOM 1597 O O . VAL A 1 214 ? 1.862 36.094 14.406 1 98.44 214 VAL A O 1
ATOM 1600 N N . GLY A 1 215 ? 0.168 37.375 15.07 1 96.69 215 GLY A N 1
ATOM 1601 C CA . GLY A 1 215 ? 0.682 37.5 16.422 1 96.69 215 GLY A CA 1
ATOM 1602 C C . GLY A 1 215 ? 1.947 38.344 16.516 1 96.69 215 GLY A C 1
ATOM 1603 O O . GLY A 1 215 ? 2.229 39.156 15.617 1 96.69 215 GLY A O 1
ATOM 1604 N N . GLU A 1 216 ? 2.684 38.125 17.641 1 96.56 216 GLU A N 1
ATOM 1605 C CA . GLU A 1 216 ? 3.896 38.906 17.891 1 96.56 216 GLU A CA 1
ATOM 1606 C C . GLU A 1 216 ? 5.125 38.188 17.297 1 96.56 216 GLU A C 1
ATOM 1608 O O . GLU A 1 216 ? 5.164 36.969 17.203 1 96.56 216 GLU A O 1
ATOM 1613 N N . GLU A 1 217 ? 6.047 39.062 16.859 1 97.12 217 GLU A N 1
ATOM 1614 C CA . GLU A 1 217 ? 7.312 38.531 16.359 1 97.12 217 GLU A CA 1
ATOM 1615 C C . GLU A 1 217 ? 7.977 37.625 17.391 1 97.12 217 GLU A C 1
ATOM 1617 O O . GLU A 1 217 ? 7.98 37.938 18.578 1 97.12 217 GLU A O 1
ATOM 1622 N N . ASN A 1 218 ? 8.492 36.469 16.953 1 97 218 ASN A N 1
ATOM 1623 C CA . ASN A 1 218 ? 9.25 35.5 17.75 1 97 218 ASN A CA 1
ATOM 1624 C C . ASN A 1 218 ? 8.375 34.812 18.781 1 97 218 ASN A C 1
ATOM 1626 O O . ASN A 1 218 ? 8.875 34.312 19.797 1 97 218 ASN A O 1
ATOM 1630 N N . SER A 1 219 ? 7.062 34.719 18.562 1 94.94 219 SER A N 1
ATOM 1631 C CA . SER A 1 219 ? 6.184 34.219 19.609 1 94.94 219 SER A CA 1
ATOM 1632 C C . SER A 1 219 ? 5.363 33.031 19.109 1 94.94 219 SER A C 1
ATOM 1634 O O . SER A 1 219 ? 4.348 32.688 19.719 1 94.94 219 SER A O 1
ATOM 1636 N N . SER A 1 220 ? 5.762 32.438 18.094 1 95.81 220 SER A N 1
ATOM 1637 C CA . SER A 1 220 ? 4.871 31.5 17.422 1 95.81 220 SER A CA 1
ATOM 1638 C C . SER A 1 220 ? 5.027 30.078 17.984 1 95.81 220 SER A C 1
ATOM 1640 O O . SER A 1 220 ? 4.211 29.203 17.719 1 95.81 220 SER A O 1
ATOM 1642 N N . VAL A 1 221 ? 5.996 29.75 18.844 1 93.12 221 VAL A N 1
ATOM 1643 C CA . VAL A 1 221 ? 6.277 28.391 19.297 1 93.12 221 VAL A CA 1
ATOM 1644 C C . VAL A 1 221 ? 5.09 27.859 20.078 1 93.12 221 VAL A C 1
ATOM 1646 O O . VAL A 1 221 ? 4.676 26.703 19.891 1 93.12 221 VAL A O 1
ATOM 1649 N N . LYS A 1 222 ? 4.531 28.672 20.984 1 88.5 222 LYS A N 1
ATOM 1650 C CA . LYS A 1 222 ? 3.406 28.234 21.812 1 88.5 222 LYS A CA 1
ATOM 1651 C C . LYS A 1 222 ? 2.199 27.875 20.938 1 88.5 222 LYS A C 1
ATOM 1653 O O . LYS A 1 222 ? 1.565 26.844 21.141 1 88.5 222 LYS A O 1
ATOM 1658 N N . SER A 1 223 ? 1.848 28.781 20.078 1 91.31 223 SER A N 1
ATOM 1659 C CA . SER A 1 223 ? 0.716 28.516 19.188 1 91.31 223 SER A CA 1
ATOM 1660 C C . SER A 1 223 ? 0.992 27.328 18.281 1 91.31 223 SER A C 1
ATOM 1662 O O . SER A 1 223 ? 0.083 26.547 17.969 1 91.31 223 SER A O 1
ATOM 1664 N N . MET A 1 224 ? 2.246 27.172 17.875 1 92.56 224 MET A N 1
ATOM 1665 C CA . MET A 1 224 ? 2.635 26.031 17.047 1 92.56 224 MET A CA 1
ATOM 1666 C C . MET A 1 224 ? 2.346 24.719 17.781 1 92.56 224 MET A C 1
ATOM 1668 O O . MET A 1 224 ? 1.764 23.797 17.203 1 92.56 224 MET A O 1
ATOM 1672 N N . MET A 1 225 ? 2.682 24.594 19.031 1 87.12 225 MET A N 1
ATOM 1673 C CA . MET A 1 225 ? 2.488 23.375 19.797 1 87.12 225 MET A CA 1
ATOM 1674 C C . MET A 1 225 ? 1.004 23.078 19.984 1 87.12 225 MET A C 1
ATOM 1676 O O . MET A 1 225 ? 0.578 21.922 19.875 1 87.12 225 MET A O 1
ATOM 1680 N N . ARG A 1 226 ? 0.268 24.094 20.25 1 87.31 226 ARG A N 1
ATOM 1681 C CA . ARG A 1 226 ? -1.178 23.938 20.375 1 87.31 226 ARG A CA 1
ATOM 1682 C C . ARG A 1 226 ? -1.8 23.469 19.062 1 87.31 226 ARG A C 1
ATOM 1684 O O . ARG A 1 226 ? -2.703 22.625 19.078 1 87.31 226 ARG A O 1
ATOM 1691 N N . ASN A 1 227 ? -1.339 24.016 18 1 91.12 227 ASN A N 1
ATOM 1692 C CA . ASN A 1 227 ? -1.839 23.641 16.688 1 91.12 227 ASN A CA 1
ATOM 1693 C C . ASN A 1 227 ? -1.528 22.188 16.359 1 91.12 227 ASN A C 1
ATOM 1695 O O . ASN A 1 227 ? -2.32 21.5 15.703 1 91.12 227 ASN A O 1
ATOM 1699 N N . LEU A 1 228 ? -0.406 21.703 16.844 1 91.44 228 LEU A N 1
ATOM 1700 C CA . LEU A 1 228 ? -0.029 20.312 16.625 1 91.44 228 LEU A CA 1
ATOM 1701 C C . LEU A 1 228 ? -0.983 19.375 17.344 1 91.44 228 LEU A C 1
ATOM 1703 O O . LEU A 1 228 ? -1.266 18.266 16.859 1 91.44 228 LEU A O 1
ATOM 1707 N N . ASP A 1 229 ? -1.498 19.766 18.422 1 92.62 229 ASP A N 1
ATOM 1708 C CA . ASP A 1 229 ? -2.408 18.922 19.188 1 92.62 229 ASP A CA 1
ATOM 1709 C C . ASP A 1 229 ? -3.705 18.672 18.422 1 92.62 229 ASP A C 1
ATOM 1711 O O . ASP A 1 229 ? -4.121 17.531 18.25 1 92.62 229 ASP A O 1
ATOM 1715 N N . ILE A 1 230 ? -4.301 19.719 18.016 1 94.94 230 ILE A N 1
ATOM 1716 C CA . ILE A 1 230 ? -5.574 19.547 17.312 1 94.94 230 ILE A CA 1
ATOM 1717 C C . ILE A 1 230 ? -5.34 18.844 15.984 1 94.94 230 ILE A C 1
ATOM 1719 O O . ILE A 1 230 ? -6.18 18.062 15.531 1 94.94 230 ILE A O 1
ATOM 1723 N N . GLU A 1 231 ? -4.242 19.125 15.344 1 96.81 231 GLU A N 1
ATOM 1724 C CA . GLU A 1 231 ? -3.896 18.406 14.117 1 96.81 231 GLU A CA 1
ATOM 1725 C C . GLU A 1 231 ? -3.826 16.891 14.367 1 96.81 231 GLU A C 1
ATOM 1727 O O . GLU A 1 231 ? -4.41 16.109 13.617 1 96.81 231 GLU A O 1
ATOM 1732 N N . ARG A 1 232 ? -3.125 16.5 15.406 1 97.19 232 ARG A N 1
ATOM 1733 C CA . ARG A 1 232 ? -2.953 15.078 15.734 1 97.19 232 ARG A CA 1
ATOM 1734 C C . ARG A 1 232 ? -4.289 14.43 16.078 1 97.19 232 ARG A C 1
ATOM 1736 O O . ARG A 1 232 ? -4.559 13.297 15.68 1 97.19 232 ARG A O 1
ATOM 1743 N N . ILE A 1 233 ? -5.113 15.156 16.812 1 97.38 233 ILE A N 1
ATOM 1744 C CA . ILE A 1 233 ? -6.422 14.633 17.203 1 97.38 233 ILE A CA 1
ATOM 1745 C C . ILE A 1 233 ? -7.273 14.406 15.961 1 97.38 233 ILE A C 1
ATOM 1747 O O . ILE A 1 233 ? -7.871 13.344 15.789 1 97.38 233 ILE A O 1
ATOM 1751 N N . THR A 1 234 ? -7.32 15.359 15.109 1 98.44 234 THR A N 1
ATOM 1752 C CA . THR A 1 234 ? -8.18 15.273 13.938 1 98.44 234 THR A CA 1
ATOM 1753 C C . THR A 1 234 ? -7.625 14.266 12.93 1 98.44 234 THR A C 1
ATOM 1755 O O . THR A 1 234 ? -8.391 13.586 12.234 1 98.44 234 THR A O 1
ATOM 1758 N N . ILE A 1 235 ? -6.328 14.133 12.875 1 98.5 235 ILE A N 1
ATOM 1759 C CA . ILE A 1 235 ? -5.723 13.125 12.008 1 98.5 235 ILE A CA 1
ATOM 1760 C C . ILE A 1 235 ? -6.047 11.727 12.531 1 98.5 235 ILE A C 1
ATOM 1762 O O . ILE A 1 235 ? -6.234 10.789 11.75 1 98.5 235 ILE A O 1
ATOM 1766 N N . ALA A 1 236 ? -6.074 11.602 13.859 1 98.69 236 ALA A N 1
ATOM 1767 C CA . ALA A 1 236 ? -6.555 10.344 14.43 1 98.69 236 ALA A CA 1
ATOM 1768 C C . ALA A 1 236 ? -7.977 10.047 13.961 1 98.69 236 ALA A C 1
ATOM 1770 O O . ALA A 1 236 ? -8.32 8.891 13.703 1 98.69 236 ALA A O 1
ATOM 1771 N N . GLY A 1 237 ? -8.805 11.086 13.891 1 98.88 237 GLY A N 1
ATOM 1772 C CA . GLY A 1 237 ? -10.141 10.93 13.336 1 98.88 237 GLY A CA 1
ATOM 1773 C C . GLY A 1 237 ? -10.133 10.406 11.906 1 98.88 237 GLY A C 1
ATOM 1774 O O . GLY A 1 237 ? -10.961 9.57 11.547 1 98.88 237 GLY A O 1
ATOM 1775 N N . LEU A 1 238 ? -9.234 10.914 11.102 1 98.88 238 LEU A N 1
ATOM 1776 C CA . LEU A 1 238 ? -9.047 10.438 9.734 1 98.88 238 LEU A CA 1
ATOM 1777 C C . LEU A 1 238 ? -8.742 8.945 9.719 1 98.88 238 LEU A C 1
ATOM 1779 O O . LEU A 1 238 ? -9.344 8.188 8.938 1 98.88 238 LEU A O 1
ATOM 1783 N N . SER A 1 239 ? -7.871 8.484 10.617 1 98.88 239 SER A N 1
ATOM 1784 C CA . SER A 1 239 ? -7.527 7.074 10.742 1 98.88 239 SER A CA 1
ATOM 1785 C C . SER A 1 239 ? -8.75 6.234 11.086 1 98.88 239 SER A C 1
ATOM 1787 O O . SER A 1 239 ? -8.914 5.125 10.57 1 98.88 239 SER A O 1
ATOM 1789 N N . LEU A 1 240 ? -9.523 6.77 12 1 98.88 240 LEU A N 1
ATOM 1790 C CA . LEU A 1 240 ? -10.742 6.066 12.391 1 98.88 240 LEU A CA 1
ATOM 1791 C C . LEU A 1 240 ? -11.641 5.824 11.18 1 98.88 240 LEU A C 1
ATOM 1793 O O . LEU A 1 240 ? -12.195 4.734 11.023 1 98.88 240 LEU A O 1
ATOM 1797 N N . GLY A 1 241 ? -11.82 6.82 10.352 1 98.94 241 GLY A N 1
ATOM 1798 C CA . GLY A 1 241 ? -12.648 6.672 9.164 1 98.94 241 GLY A CA 1
ATOM 1799 C C . GLY A 1 241 ? -12.148 5.59 8.227 1 98.94 241 GLY A C 1
ATOM 1800 O O . GLY A 1 241 ? -12.93 4.758 7.762 1 98.94 241 GLY A O 1
ATOM 1801 N N . ILE A 1 242 ? -10.844 5.609 7.953 1 98.88 242 ILE A N 1
ATOM 1802 C CA . ILE A 1 242 ? -10.234 4.613 7.082 1 98.88 242 ILE A CA 1
ATOM 1803 C C . ILE A 1 242 ? -10.508 3.213 7.633 1 98.88 242 ILE A C 1
ATOM 1805 O O . ILE A 1 242 ? -10.977 2.334 6.902 1 98.88 242 ILE A O 1
ATOM 1809 N N . ALA A 1 243 ? -10.242 3.051 8.922 1 98.88 243 ALA A N 1
ATOM 1810 C CA . ALA A 1 243 ? -10.383 1.741 9.547 1 98.88 243 ALA A CA 1
ATOM 1811 C C . ALA A 1 243 ? -11.836 1.276 9.523 1 98.88 243 ALA A C 1
ATOM 1813 O O . ALA A 1 243 ? -12.117 0.104 9.258 1 98.88 243 ALA A O 1
ATOM 1814 N N . ARG A 1 244 ? -12.727 2.16 9.812 1 98.81 244 ARG A N 1
ATOM 1815 C CA . ARG A 1 244 ? -14.141 1.805 9.82 1 98.81 244 ARG A CA 1
ATOM 1816 C C . ARG A 1 244 ? -14.578 1.304 8.445 1 98.81 244 ARG A C 1
ATOM 1818 O O . ARG A 1 244 ? -15.281 0.293 8.344 1 98.81 244 ARG A O 1
ATOM 1825 N N . ASN A 1 245 ? -14.219 2.016 7.426 1 98.81 245 ASN A N 1
ATOM 1826 C CA . ASN A 1 245 ? -14.531 1.577 6.066 1 98.81 245 ASN A CA 1
ATOM 1827 C C . ASN A 1 245 ? -14 0.172 5.797 1 98.81 245 ASN A C 1
ATOM 1829 O O . ASN A 1 245 ? -14.727 -0.681 5.281 1 98.81 245 ASN A O 1
ATOM 1833 N N . CYS A 1 246 ? -12.773 -0.12 6.117 1 98.88 246 CYS A N 1
ATOM 1834 C CA . CYS A 1 246 ? -12.141 -1.411 5.879 1 98.88 246 CYS A CA 1
ATOM 1835 C C . CYS A 1 246 ? -12.859 -2.52 6.637 1 98.88 246 CYS A C 1
ATOM 1837 O O . CYS A 1 246 ? -13.094 -3.6 6.09 1 98.88 246 CYS A O 1
ATOM 1839 N N . ILE A 1 247 ? -13.18 -2.234 7.91 1 98.88 247 ILE A N 1
ATOM 1840 C CA . ILE A 1 247 ? -13.859 -3.219 8.742 1 98.88 247 ILE A CA 1
ATOM 1841 C C . ILE A 1 247 ? -15.227 -3.539 8.133 1 98.88 247 ILE A C 1
ATOM 1843 O O . ILE A 1 247 ? -15.602 -4.707 8.023 1 98.88 247 ILE A O 1
ATOM 1847 N N . GLU A 1 248 ? -15.922 -2.512 7.738 1 98.69 248 GLU A N 1
ATOM 1848 C CA . GLU A 1 248 ? -17.266 -2.697 7.184 1 98.69 248 GLU A CA 1
ATOM 1849 C C . GLU A 1 248 ? -17.219 -3.494 5.883 1 98.69 248 GLU A C 1
ATOM 1851 O O . GLU A 1 248 ? -17.984 -4.434 5.699 1 98.69 248 GLU A O 1
ATOM 1856 N N . VAL A 1 249 ? -16.344 -3.146 5.008 1 98.75 249 VAL A N 1
ATOM 1857 C CA . VAL A 1 249 ? -16.234 -3.816 3.715 1 98.75 249 VAL A CA 1
ATOM 1858 C C . VAL A 1 249 ? -15.828 -5.273 3.924 1 98.75 249 VAL A C 1
ATOM 1860 O O . VAL A 1 249 ? -16.422 -6.18 3.334 1 98.75 249 VAL A O 1
ATOM 1863 N N . ALA A 1 250 ? -14.828 -5.52 4.746 1 98.81 250 ALA A N 1
ATOM 1864 C CA . ALA A 1 250 ? -14.344 -6.875 5.004 1 98.81 250 ALA A CA 1
ATOM 1865 C C . ALA A 1 250 ? -15.422 -7.73 5.656 1 98.81 250 ALA A C 1
ATOM 1867 O O . ALA A 1 250 ? -15.57 -8.914 5.336 1 98.81 250 ALA A O 1
ATOM 1868 N N . THR A 1 251 ? -16.109 -7.109 6.598 1 98.75 251 THR A N 1
ATOM 1869 C CA . THR A 1 251 ? -17.188 -7.824 7.273 1 98.75 251 THR A CA 1
ATOM 1870 C C . THR A 1 251 ? -18.281 -8.227 6.277 1 98.75 251 THR A C 1
ATOM 1872 O O . THR A 1 251 ? -18.703 -9.383 6.25 1 98.75 251 THR A O 1
ATOM 1875 N N . GLN A 1 252 ? -18.719 -7.273 5.457 1 98.62 252 GLN A N 1
ATOM 1876 C CA . GLN A 1 252 ? -19.75 -7.559 4.473 1 98.62 252 GLN A CA 1
ATOM 1877 C C . GLN A 1 252 ? -19.281 -8.625 3.479 1 98.62 252 GLN A C 1
ATOM 1879 O O . GLN A 1 252 ? -20.047 -9.539 3.146 1 98.62 252 GLN A O 1
ATOM 1884 N N . TYR A 1 253 ? -18.109 -8.508 2.986 1 98.31 253 TYR A N 1
ATOM 1885 C CA . TYR A 1 253 ? -17.562 -9.477 2.049 1 98.31 253 TYR A CA 1
ATOM 1886 C C . TYR A 1 253 ? -17.531 -10.875 2.662 1 98.31 253 TYR A C 1
ATOM 1888 O O . TYR A 1 253 ? -17.812 -11.859 1.984 1 98.31 253 TYR A O 1
ATOM 1896 N N . SER A 1 254 ? -17.172 -10.977 3.947 1 98.12 254 SER A N 1
ATOM 1897 C CA . SER A 1 254 ? -17.031 -12.25 4.645 1 98.12 254 SER A CA 1
ATOM 1898 C C . SER A 1 254 ? -18.391 -12.953 4.785 1 98.12 254 SER A C 1
ATOM 1900 O O . SER A 1 254 ? -18.438 -14.18 4.922 1 98.12 254 SER A O 1
ATOM 1902 N N . LYS A 1 255 ? -19.453 -12.156 4.766 1 97.88 255 LYS A N 1
ATOM 1903 C CA . LYS A 1 255 ? -20.797 -12.703 4.859 1 97.88 255 LYS A CA 1
ATOM 1904 C C . LYS A 1 255 ? -21.281 -13.234 3.51 1 97.88 255 LYS A C 1
ATOM 1906 O O . LYS A 1 255 ? -22.219 -14.023 3.443 1 97.88 255 LYS A O 1
ATOM 1911 N N . GLU A 1 256 ? -20.625 -12.859 2.434 1 97.12 256 GLU A N 1
ATOM 1912 C CA . GLU A 1 256 ? -21.094 -13.172 1.093 1 97.12 256 GLU A CA 1
ATOM 1913 C C . GLU A 1 256 ? -20.234 -14.234 0.425 1 97.12 256 GLU A C 1
ATOM 1915 O O . GLU A 1 256 ? -20.734 -15.172 -0.184 1 97.12 256 GLU A O 1
ATOM 1920 N N . ARG A 1 257 ? -19 -14.07 0.498 1 96.5 257 ARG A N 1
ATOM 1921 C CA . ARG A 1 257 ? -18.047 -14.953 -0.173 1 96.5 257 ARG A CA 1
ATOM 1922 C C . ARG A 1 257 ? -18.047 -16.344 0.461 1 96.5 257 ARG A C 1
ATOM 1924 O O . ARG A 1 257 ? -18.078 -16.469 1.687 1 96.5 257 ARG A O 1
ATOM 1931 N N . LYS A 1 258 ? -18.062 -17.359 -0.377 1 95.19 258 LYS A N 1
ATOM 1932 C CA . LYS A 1 258 ? -18.016 -18.734 0.117 1 95.19 258 LYS A CA 1
ATOM 1933 C C . LYS A 1 258 ? -16.797 -19.469 -0.415 1 95.19 258 LYS A C 1
ATOM 1935 O O . LYS A 1 258 ? -16.406 -19.281 -1.569 1 95.19 258 LYS A O 1
ATOM 1940 N N . GLN A 1 259 ? -16.141 -20.219 0.369 1 92.62 259 GLN A N 1
ATOM 1941 C CA . GLN A 1 259 ? -15.117 -21.203 0.079 1 92.62 259 GLN A CA 1
ATOM 1942 C C . GLN A 1 259 ? -15.32 -22.469 0.917 1 92.62 259 GLN A C 1
ATOM 1944 O O . GLN A 1 259 ? -15.82 -22.391 2.043 1 92.62 259 GLN A O 1
ATOM 1949 N N . PHE A 1 260 ? -14.93 -23.656 0.321 1 92.38 260 PHE A N 1
ATOM 1950 C CA . PHE A 1 260 ? -15.109 -24.938 0.984 1 92.38 260 PHE A CA 1
ATOM 1951 C C . PHE A 1 260 ? -16.547 -25.094 1.464 1 92.38 260 PHE A C 1
ATOM 1953 O O . PHE A 1 260 ? -16.797 -25.625 2.553 1 92.38 260 PHE A O 1
ATOM 1960 N N . GLY A 1 261 ? -17.5 -24.5 0.737 1 91.31 261 GLY A N 1
ATOM 1961 C CA . GLY A 1 261 ? -18.922 -24.688 0.977 1 91.31 261 GLY A CA 1
ATOM 1962 C C . GLY A 1 261 ? -19.469 -23.812 2.096 1 91.31 261 GLY A C 1
ATOM 1963 O O . GLY A 1 261 ? -20.625 -23.953 2.486 1 91.31 261 GLY A O 1
ATOM 1964 N N . LYS A 1 262 ? -18.625 -22.891 2.602 1 94.88 262 LYS A N 1
ATOM 1965 C CA . LYS A 1 262 ? -19.047 -22.047 3.707 1 94.88 262 LYS A CA 1
ATOM 1966 C C . LYS A 1 262 ? -18.672 -20.594 3.455 1 94.88 262 LYS A C 1
ATOM 1968 O O . LYS A 1 262 ? -17.75 -20.297 2.689 1 94.88 262 LYS A O 1
ATOM 1973 N N . HIS A 1 263 ? -19.5 -19.734 4.117 1 97 263 HIS A N 1
ATOM 1974 C CA . HIS A 1 263 ? -19.078 -18.328 4.113 1 97 263 HIS A CA 1
ATOM 1975 C C . HIS A 1 263 ? -17.719 -18.156 4.762 1 97 263 HIS A C 1
ATOM 1977 O O . HIS A 1 263 ? -17.422 -18.797 5.777 1 97 263 HIS A O 1
ATOM 1983 N N . ILE A 1 264 ? -16.875 -17.344 4.188 1 96.88 264 ILE A N 1
ATOM 1984 C CA . ILE A 1 264 ? -15.516 -17.266 4.699 1 96.88 264 ILE A CA 1
ATOM 1985 C C . ILE A 1 264 ? -15.523 -16.688 6.109 1 96.88 264 ILE A C 1
ATOM 1987 O O . ILE A 1 264 ? -14.594 -16.906 6.887 1 96.88 264 ILE A O 1
ATOM 1991 N N . GLY A 1 265 ? -16.609 -15.906 6.512 1 97.25 265 GLY A N 1
ATOM 1992 C CA . GLY A 1 265 ? -16.734 -15.398 7.867 1 97.25 265 GLY A CA 1
ATOM 1993 C C . GLY A 1 265 ? -16.859 -16.5 8.906 1 97.25 265 GLY A C 1
ATOM 1994 O O . GLY A 1 265 ? -16.688 -16.234 10.102 1 97.25 265 GLY A O 1
ATOM 1995 N N . ALA A 1 266 ? -17.109 -17.672 8.523 1 96.44 266 ALA A N 1
ATOM 1996 C CA . ALA A 1 266 ? -17.25 -18.797 9.445 1 96.44 266 ALA A CA 1
ATOM 1997 C C . ALA A 1 266 ? -15.891 -19.359 9.836 1 96.44 266 ALA A C 1
ATOM 1999 O O . ALA A 1 266 ? -15.773 -20.109 10.805 1 96.44 266 ALA A O 1
ATOM 2000 N N . PHE A 1 267 ? -14.805 -19.078 9.086 1 95.44 267 PHE A N 1
ATOM 2001 C CA . PHE A 1 267 ? -13.469 -19.594 9.391 1 95.44 267 PHE A CA 1
ATOM 2002 C C . PHE A 1 267 ? -12.836 -18.797 10.523 1 95.44 267 PHE A C 1
ATOM 2004 O O . PHE A 1 267 ? -12.867 -17.562 10.516 1 95.44 267 PHE A O 1
ATOM 2011 N N . GLN A 1 268 ? -12.148 -19.422 11.477 1 94.62 268 GLN A N 1
ATOM 2012 C CA . GLN A 1 268 ? -11.617 -18.812 12.688 1 94.62 268 GLN A CA 1
ATOM 2013 C C . GLN A 1 268 ? -10.531 -17.781 12.359 1 94.62 268 GLN A C 1
ATOM 2015 O O . GLN A 1 268 ? -10.398 -16.766 13.039 1 94.62 268 GLN A O 1
ATOM 2020 N N . GLN A 1 269 ? -9.734 -18.062 11.336 1 95.69 269 GLN A N 1
ATOM 2021 C CA . GLN A 1 269 ? -8.672 -17.141 10.977 1 95.69 269 GLN A CA 1
ATOM 2022 C C . GLN A 1 269 ? -9.242 -15.812 10.477 1 95.69 269 GLN A C 1
ATOM 2024 O O . GLN A 1 269 ? -8.641 -14.75 10.688 1 95.69 269 GLN A O 1
ATOM 2029 N N . VAL A 1 270 ? -10.398 -15.852 9.773 1 97.25 270 VAL A N 1
ATOM 2030 C CA . VAL A 1 270 ? -11.078 -14.648 9.312 1 97.25 270 VAL A CA 1
ATOM 2031 C C . VAL A 1 270 ? -11.727 -13.938 10.5 1 97.25 270 VAL A C 1
ATOM 2033 O O . VAL A 1 270 ? -11.609 -12.711 10.633 1 97.25 270 VAL A O 1
ATOM 2036 N N . GLN A 1 271 ? -12.375 -14.695 11.398 1 96.75 271 GLN A N 1
ATOM 2037 C CA . GLN A 1 271 ? -13.016 -14.148 12.586 1 96.75 271 GLN A CA 1
ATOM 2038 C C . GLN A 1 271 ? -12 -13.422 13.469 1 96.75 271 GLN A C 1
ATOM 2040 O O . GLN A 1 271 ? -12.297 -12.367 14.023 1 96.75 271 GLN A O 1
ATOM 2045 N N . GLU A 1 272 ? -10.844 -14 13.586 1 96.94 272 GLU A N 1
ATOM 2046 C CA . GLU A 1 272 ? -9.812 -13.375 14.414 1 96.94 272 GLU A CA 1
ATOM 2047 C C . GLU A 1 272 ? -9.445 -11.992 13.883 1 96.94 272 GLU A C 1
ATOM 2049 O O . GLU A 1 272 ? -9.383 -11.023 14.648 1 96.94 272 GLU A O 1
ATOM 2054 N N . ARG A 1 273 ? -9.195 -11.891 12.602 1 97.62 273 ARG A N 1
ATOM 2055 C CA . ARG A 1 273 ? -8.828 -10.609 12.008 1 97.62 273 ARG A CA 1
ATOM 2056 C C . ARG A 1 273 ? -9.945 -9.586 12.172 1 97.62 273 ARG A C 1
ATOM 2058 O O . ARG A 1 273 ? -9.695 -8.43 12.516 1 97.62 273 ARG A O 1
ATOM 2065 N N . LEU A 1 274 ? -11.188 -9.984 11.953 1 98.12 274 LEU A N 1
ATOM 2066 C CA . LEU A 1 274 ? -12.336 -9.078 12.039 1 98.12 274 LEU A CA 1
ATOM 2067 C C . LEU A 1 274 ? -12.539 -8.602 13.477 1 98.12 274 LEU A C 1
ATOM 2069 O O . LEU A 1 274 ? -12.758 -7.406 13.711 1 98.12 274 LEU A O 1
ATOM 2073 N N . THR A 1 275 ? -12.414 -9.484 14.445 1 97.69 275 THR A N 1
ATOM 2074 C CA . THR A 1 275 ? -12.719 -9.148 15.828 1 97.69 275 THR A CA 1
ATOM 2075 C C . THR A 1 275 ? -11.602 -8.297 16.438 1 97.69 275 THR A C 1
ATOM 2077 O O . THR A 1 275 ? -11.875 -7.371 17.203 1 97.69 275 THR A O 1
ATOM 2080 N N . GLU A 1 276 ? -10.383 -8.602 16.094 1 97.56 276 GLU A N 1
ATOM 2081 C CA . GLU A 1 276 ? -9.273 -7.766 16.547 1 97.56 276 GLU A CA 1
ATOM 2082 C C . GLU A 1 276 ? -9.383 -6.352 15.984 1 97.56 276 GLU A C 1
ATOM 2084 O O . GLU A 1 276 ? -9.156 -5.375 16.703 1 97.56 276 GLU A O 1
ATOM 2089 N N . ALA A 1 277 ? -9.711 -6.262 14.719 1 98.44 277 ALA A N 1
ATOM 2090 C CA . ALA A 1 277 ? -9.875 -4.957 14.086 1 98.44 277 ALA A CA 1
ATOM 2091 C C . ALA A 1 277 ? -10.984 -4.156 14.75 1 98.44 277 ALA A C 1
ATOM 2093 O O . ALA A 1 277 ? -10.812 -2.969 15.047 1 98.44 277 ALA A O 1
ATOM 2094 N N . ALA A 1 278 ? -12.07 -4.801 15.031 1 97.88 278 ALA A N 1
ATOM 2095 C CA . ALA A 1 278 ? -13.219 -4.137 15.648 1 97.88 278 ALA A CA 1
ATOM 2096 C C . ALA A 1 278 ? -12.883 -3.641 17.047 1 97.88 278 ALA A C 1
ATOM 2098 O O . ALA A 1 278 ? -13.234 -2.52 17.422 1 97.88 278 ALA A O 1
ATOM 2099 N N . ALA A 1 279 ? -12.203 -4.516 17.844 1 98.38 279 ALA A N 1
ATOM 2100 C CA . ALA A 1 279 ? -11.836 -4.145 19.203 1 98.38 279 ALA A CA 1
ATOM 2101 C C . ALA A 1 279 ? -10.828 -2.996 19.203 1 98.38 279 ALA A C 1
ATOM 2103 O O . ALA A 1 279 ? -10.938 -2.064 20.016 1 98.38 279 ALA A O 1
ATOM 2104 N N . TRP A 1 280 ? -9.844 -3.049 18.328 1 98.19 280 TRP A N 1
ATOM 2105 C CA . TRP A 1 280 ? -8.82 -2.01 18.234 1 98.19 280 TRP A CA 1
ATOM 2106 C C . TRP A 1 280 ? -9.438 -0.685 17.797 1 98.19 280 TRP A C 1
ATOM 2108 O O . TRP A 1 280 ? -9.078 0.375 18.312 1 98.19 280 TRP A O 1
ATOM 2118 N N . TYR A 1 281 ? -10.398 -0.741 16.844 1 98.69 281 TYR A N 1
ATOM 2119 C CA . TYR A 1 281 ? -11.094 0.452 16.375 1 98.69 281 TYR A CA 1
ATOM 2120 C C . TYR A 1 281 ? -11.805 1.157 17.516 1 98.69 281 TYR A C 1
ATOM 2122 O O . TYR A 1 281 ? -11.703 2.377 17.672 1 98.69 281 TYR A O 1
ATOM 2130 N N . GLU A 1 282 ? -12.461 0.393 18.297 1 98.25 282 GLU A N 1
ATOM 2131 C CA . GLU A 1 282 ? -13.203 0.977 19.406 1 98.25 282 GLU A CA 1
ATOM 2132 C C . GLU A 1 282 ? -12.273 1.62 20.438 1 98.25 282 GLU A C 1
ATOM 2134 O O . GLU A 1 282 ? -12.578 2.676 20.984 1 98.25 282 GLU A O 1
ATOM 2139 N N . ALA A 1 283 ? -11.164 0.977 20.75 1 97.81 283 ALA A N 1
ATOM 2140 C CA . ALA A 1 283 ? -10.18 1.535 21.672 1 97.81 283 ALA A CA 1
ATOM 2141 C C . ALA A 1 283 ? -9.609 2.846 21.141 1 97.81 283 ALA A C 1
ATOM 2143 O O . ALA A 1 283 ? -9.492 3.828 21.875 1 97.81 283 ALA A O 1
ATOM 2144 N N . CYS A 1 284 ? -9.242 2.857 19.844 1 98.62 284 CYS A N 1
ATOM 2145 C CA . CYS A 1 284 ? -8.688 4.051 19.219 1 98.62 284 CYS A CA 1
ATOM 2146 C C . CYS A 1 284 ? -9.727 5.172 19.172 1 98.62 284 CYS A C 1
ATOM 2148 O O . CYS A 1 284 ? -9.391 6.34 19.375 1 98.62 284 CYS A O 1
ATOM 2150 N N . ARG A 1 285 ? -10.922 4.766 18.859 1 98.38 285 ARG A N 1
ATOM 2151 C CA . ARG A 1 285 ? -11.992 5.758 18.812 1 98.38 285 ARG A CA 1
ATOM 2152 C C . ARG A 1 285 ? -12.211 6.395 20.172 1 98.38 285 ARG A C 1
ATOM 2154 O O . ARG A 1 285 ? -12.375 7.613 20.281 1 98.38 285 ARG A O 1
ATOM 2161 N N . ALA A 1 286 ? -12.203 5.617 21.234 1 97.81 286 ALA A N 1
ATOM 2162 C CA . ALA A 1 286 ? -12.406 6.109 22.594 1 97.81 286 ALA A CA 1
ATOM 2163 C C . ALA A 1 286 ? -11.336 7.129 22.969 1 97.81 286 ALA A C 1
ATOM 2165 O O . ALA A 1 286 ? -11.648 8.211 23.469 1 97.81 286 ALA A O 1
ATOM 2166 N N . ILE A 1 287 ? -10.07 6.84 22.75 1 96.94 287 ILE A N 1
ATOM 2167 C CA . ILE A 1 287 ? -9 7.738 23.172 1 96.94 287 ILE A CA 1
ATOM 2168 C C . ILE A 1 287 ? -9 8.984 22.281 1 96.94 287 ILE A C 1
ATOM 2170 O O . ILE A 1 287 ? -8.688 10.086 22.75 1 96.94 287 ILE A O 1
ATOM 2174 N N . THR A 1 288 ? -9.344 8.852 20.984 1 98.31 288 THR A N 1
ATOM 2175 C CA . THR A 1 288 ? -9.383 9.992 20.078 1 98.31 288 THR A CA 1
ATOM 2176 C C . THR A 1 288 ? -10.438 11 20.516 1 98.31 288 THR A C 1
ATOM 2178 O O . THR A 1 288 ? -10.164 12.195 20.609 1 98.31 288 THR A O 1
ATOM 2181 N N . TYR A 1 289 ? -11.625 10.516 20.797 1 97.56 289 TYR A N 1
ATOM 2182 C CA . TYR A 1 289 ? -12.703 11.414 21.188 1 97.56 289 TYR A CA 1
ATOM 2183 C C . TYR A 1 289 ? -12.508 11.938 22.594 1 97.56 289 TYR A C 1
ATOM 2185 O O . TYR A 1 289 ? -12.93 13.055 22.922 1 97.56 289 TYR A O 1
ATOM 2193 N N . GLN A 1 290 ? -11.852 11.156 23.484 1 94.88 290 GLN A N 1
ATOM 2194 C CA . GLN A 1 290 ? -11.469 11.688 24.781 1 94.88 290 GLN A CA 1
ATOM 2195 C C . GLN A 1 290 ? -10.492 12.852 24.641 1 94.88 290 GLN A C 1
ATOM 2197 O O . GLN A 1 290 ? -10.625 13.867 25.328 1 94.88 290 GLN A O 1
ATOM 2202 N N . ALA A 1 291 ? -9.508 12.711 23.766 1 95 291 ALA A N 1
ATOM 2203 C CA . ALA A 1 291 ? -8.547 13.781 23.5 1 95 291 ALA A CA 1
ATOM 2204 C C . ALA A 1 291 ? -9.25 15.016 22.938 1 95 291 ALA A C 1
ATOM 2206 O O . ALA A 1 291 ? -8.953 16.141 23.359 1 95 291 ALA A O 1
ATOM 2207 N N . ALA A 1 292 ? -10.219 14.797 22.016 1 96.31 292 ALA A N 1
ATOM 2208 C CA . ALA A 1 292 ? -10.961 15.906 21.422 1 96.31 292 ALA A CA 1
ATOM 2209 C C . ALA A 1 292 ? -11.773 16.656 22.484 1 96.31 292 ALA A C 1
ATOM 2211 O O . ALA A 1 292 ? -11.789 17.875 22.5 1 96.31 292 ALA A O 1
ATOM 2212 N N . LYS A 1 293 ? -12.445 15.898 23.312 1 94.06 293 LYS A N 1
ATOM 2213 C CA . LYS A 1 293 ? -13.25 16.5 24.375 1 94.06 293 LYS A CA 1
ATOM 2214 C C . LYS A 1 293 ? -12.375 17.297 25.344 1 94.06 293 LYS A C 1
ATOM 2216 O O . LYS A 1 293 ? -12.766 18.391 25.766 1 94.06 293 LYS A O 1
ATOM 2221 N N . THR A 1 294 ? -11.289 16.703 25.688 1 91.31 294 THR A N 1
ATOM 2222 C CA . THR A 1 294 ? -10.367 17.391 26.594 1 91.31 294 THR A CA 1
ATOM 2223 C C . THR A 1 294 ? -9.852 18.688 25.984 1 91.31 294 THR A C 1
ATOM 2225 O O . THR A 1 294 ? -9.711 19.688 26.672 1 91.31 294 THR A O 1
ATOM 2228 N N . TRP A 1 295 ? -9.547 18.703 24.703 1 90.44 295 TRP A N 1
ATOM 2229 C CA . TRP A 1 295 ? -9.125 19.906 23.984 1 90.44 295 TRP A CA 1
ATOM 2230 C C . TRP A 1 295 ? -10.211 20.969 24.016 1 90.44 295 TRP A C 1
ATOM 2232 O O . TRP A 1 295 ? -9.914 22.156 24.266 1 90.44 295 TRP A O 1
ATOM 2242 N N . ASP A 1 296 ? -11.438 20.625 23.844 1 92.19 296 ASP A N 1
ATOM 2243 C CA . ASP A 1 296 ? -12.57 21.547 23.812 1 92.19 296 ASP A CA 1
ATOM 2244 C C . ASP A 1 296 ? -12.789 22.203 25.172 1 92.19 296 ASP A C 1
ATOM 2246 O O . ASP A 1 296 ? -13.203 23.359 25.25 1 92.19 296 ASP A O 1
ATOM 2250 N N . LEU A 1 297 ? -12.539 21.469 26.156 1 87.94 297 LEU A N 1
ATOM 2251 C CA . LEU A 1 297 ? -12.797 21.953 27.5 1 87.94 297 LEU A CA 1
ATOM 2252 C C . LEU A 1 297 ? -11.641 22.812 28 1 87.94 297 LEU A C 1
ATOM 2254 O O . LEU A 1 297 ? -11.703 23.344 29.109 1 87.94 297 LEU A O 1
ATOM 2258 N N . GLY A 1 298 ? -10.688 23.031 27.172 1 79.81 298 GLY A N 1
ATOM 2259 C CA . GLY A 1 298 ? -9.539 23.844 27.562 1 79.81 298 GLY A CA 1
ATOM 2260 C C . GLY A 1 298 ? -8.703 23.203 28.656 1 79.81 298 GLY A C 1
ATOM 2261 O O . GLY A 1 298 ? -8.016 23.906 29.406 1 79.81 298 GLY A O 1
ATOM 2262 N N . LEU A 1 299 ? -8.953 22.031 28.859 1 69.44 299 LEU A N 1
ATOM 2263 C CA . LEU A 1 299 ? -8.258 21.312 29.922 1 69.44 299 LEU A CA 1
ATOM 2264 C C . LEU A 1 299 ? -6.906 20.797 29.438 1 69.44 299 LEU A C 1
ATOM 2266 O O . LEU A 1 299 ? -6.141 20.219 30.219 1 69.44 299 LEU A O 1
ATOM 2270 N N . MET A 1 300 ? -6.797 20.984 28.156 1 61.88 300 MET A N 1
ATOM 2271 C CA . MET A 1 300 ? -5.535 20.562 27.562 1 61.88 300 MET A CA 1
ATOM 2272 C C . MET A 1 300 ? -4.418 21.547 27.875 1 61.88 300 MET A C 1
ATOM 2274 O O . MET A 1 300 ? -4.18 22.484 27.109 1 61.88 300 MET A O 1
ATOM 2278 N N . GLN A 1 301 ? -4.227 21.641 29.188 1 62.91 301 GLN A N 1
ATOM 2279 C CA . GLN A 1 301 ? -3.107 22.531 29.5 1 62.91 301 GLN A CA 1
ATOM 2280 C C . GLN A 1 301 ? -1.79 21.766 29.516 1 62.91 301 GLN A C 1
ATOM 2282 O O . GLN A 1 301 ? -1.699 20.688 30.109 1 62.91 301 GLN A O 1
ATOM 2287 N N . GLY A 1 302 ? -0.851 22.188 28.719 1 65.38 302 GLY A N 1
ATOM 2288 C CA . GLY A 1 302 ? 0.562 21.844 28.734 1 65.38 302 GLY A CA 1
ATOM 2289 C C . GLY A 1 302 ? 0.833 20.438 28.234 1 65.38 302 GLY A C 1
ATOM 2290 O O . GLY A 1 302 ? 0.308 20.031 27.188 1 65.38 302 GLY A O 1
ATOM 2291 N N . LYS A 1 303 ? 1.475 19.656 29.031 1 73.31 303 LYS A N 1
ATOM 2292 C CA . LYS A 1 303 ? 2.129 18.391 28.734 1 73.31 303 LYS A CA 1
ATOM 2293 C C . LYS A 1 303 ? 1.115 17.25 28.656 1 73.31 303 LYS A C 1
ATOM 2295 O O . LYS A 1 303 ? 1.248 16.359 27.828 1 73.31 303 LYS A O 1
ATOM 2300 N N . GLU A 1 304 ? 0.011 17.406 29.297 1 75 304 GLU A N 1
ATOM 2301 C CA . GLU A 1 304 ? -0.954 16.312 29.328 1 75 304 GLU A CA 1
ATOM 2302 C C . GLU A 1 304 ? -1.782 16.266 28.047 1 75 304 GLU A C 1
ATOM 2304 O O . GLU A 1 304 ? -2.076 15.18 27.547 1 75 304 GLU A O 1
ATOM 2309 N N . ALA A 1 305 ? -2.09 17.359 27.562 1 77.62 305 ALA A N 1
ATOM 2310 C CA . ALA A 1 305 ? -2.859 17.422 26.328 1 77.62 305 ALA A CA 1
ATOM 2311 C C . ALA A 1 305 ? -2.045 16.891 25.156 1 77.62 305 ALA A C 1
ATOM 2313 O O . ALA A 1 305 ? -2.559 16.125 24.328 1 77.62 305 ALA A O 1
ATOM 2314 N N . SER A 1 306 ? -0.847 17.281 25.156 1 84.44 306 SER A N 1
ATOM 2315 C CA . SER A 1 306 ? 0.036 16.875 24.078 1 84.44 306 SER A CA 1
ATOM 2316 C C . SER A 1 306 ? 0.258 15.359 24.094 1 84.44 306 SER A C 1
ATOM 2318 O O . SER A 1 306 ? 0.321 14.727 23.047 1 84.44 306 SER A O 1
ATOM 2320 N N . MET A 1 307 ? 0.236 14.859 25.297 1 87.88 307 MET A N 1
ATOM 2321 C CA . MET A 1 307 ? 0.449 13.422 25.438 1 87.88 307 MET A CA 1
ATOM 2322 C C . MET A 1 307 ? -0.772 12.648 24.953 1 87.88 307 MET A C 1
ATOM 2324 O O . MET A 1 307 ? -0.636 11.609 24.297 1 87.88 307 MET A O 1
ATOM 2328 N N . MET A 1 308 ? -1.925 13.109 25.281 1 90.31 308 MET A N 1
ATOM 2329 C CA . MET A 1 308 ? -3.148 12.422 24.875 1 90.31 308 MET A CA 1
ATOM 2330 C C . MET A 1 308 ? -3.311 12.453 23.359 1 90.31 308 MET A C 1
ATOM 2332 O O . MET A 1 308 ? -3.693 11.453 22.75 1 90.31 308 MET A O 1
ATOM 2336 N N . ALA A 1 309 ? -3.041 13.602 22.797 1 94.56 309 ALA A N 1
ATOM 2337 C CA . ALA A 1 309 ? -3.107 13.734 21.344 1 94.56 309 ALA A CA 1
ATOM 2338 C C . ALA A 1 309 ? -2.104 12.812 20.656 1 94.56 309 ALA A C 1
ATOM 2340 O O . ALA A 1 309 ? -2.424 12.164 19.656 1 94.56 309 ALA A O 1
ATOM 2341 N N . ALA A 1 310 ? -0.885 12.766 21.219 1 95.44 310 ALA A N 1
ATOM 2342 C CA . ALA A 1 310 ? 0.166 11.914 20.672 1 95.44 310 ALA A CA 1
ATOM 2343 C C . ALA A 1 310 ? -0.224 10.438 20.766 1 95.44 310 ALA A C 1
ATOM 2345 O O . ALA A 1 310 ? -0.007 9.672 19.812 1 95.44 310 ALA A O 1
ATOM 2346 N N . LYS A 1 311 ? -0.81 10.016 21.922 1 96.25 311 LYS A N 1
ATOM 2347 C CA . LYS A 1 311 ? -1.236 8.633 22.094 1 96.25 311 LYS A CA 1
ATOM 2348 C C . LYS A 1 311 ? -2.348 8.266 21.125 1 96.25 311 LYS A C 1
ATOM 2350 O O . LYS A 1 311 ? -2.328 7.184 20.531 1 96.25 311 LYS A O 1
ATOM 2355 N N . ALA A 1 312 ? -3.309 9.172 20.984 1 97.44 312 ALA A N 1
ATOM 2356 C CA . ALA A 1 312 ? -4.426 8.938 20.078 1 97.44 312 ALA A CA 1
ATOM 2357 C C . ALA A 1 312 ? -3.939 8.75 18.641 1 97.44 312 ALA A C 1
ATOM 2359 O O . ALA A 1 312 ? -4.309 7.785 17.969 1 97.44 312 ALA A O 1
ATOM 2360 N N . LYS A 1 313 ? -3.146 9.672 18.203 1 98.19 313 LYS A N 1
ATOM 2361 C CA . LYS A 1 313 ? -2.637 9.625 16.844 1 98.19 313 LYS A CA 1
ATOM 2362 C C . LYS A 1 313 ? -1.768 8.391 16.609 1 98.19 313 LYS A C 1
ATOM 2364 O O . LYS A 1 313 ? -1.9 7.711 15.602 1 98.19 313 LYS A O 1
ATOM 2369 N N . LEU A 1 314 ? -0.854 8.07 17.547 1 98.25 314 LEU A N 1
ATOM 2370 C CA . LEU A 1 314 ? 0.052 6.934 17.422 1 98.25 314 LEU A CA 1
ATOM 2371 C C . LEU A 1 314 ? -0.728 5.633 17.25 1 98.25 314 LEU A C 1
ATOM 2373 O O . LEU A 1 314 ? -0.452 4.855 16.328 1 98.25 314 LEU A O 1
ATOM 2377 N N . GLN A 1 315 ? -1.748 5.402 18.062 1 97.75 315 GLN A N 1
ATOM 2378 C CA . GLN A 1 315 ? -2.508 4.156 18.031 1 97.75 315 GLN A CA 1
ATOM 2379 C C . GLN A 1 315 ? -3.412 4.094 16.812 1 97.75 315 GLN A C 1
ATOM 2381 O O . GLN A 1 315 ? -3.498 3.059 16.141 1 97.75 315 GLN A O 1
ATOM 2386 N N . ALA A 1 316 ? -4.031 5.176 16.562 1 98.69 316 ALA A N 1
ATOM 2387 C CA . ALA A 1 316 ? -4.969 5.203 15.445 1 98.69 316 ALA A CA 1
ATOM 2388 C C . ALA A 1 316 ? -4.242 5.012 14.117 1 98.69 316 ALA A C 1
ATOM 2390 O O . ALA A 1 316 ? -4.758 4.352 13.211 1 98.69 316 ALA A O 1
ATOM 2391 N N . ALA A 1 317 ? -3.076 5.641 13.992 1 98.69 317 ALA A N 1
ATOM 2392 C CA . ALA A 1 317 ? -2.301 5.527 12.758 1 98.69 317 ALA A CA 1
ATOM 2393 C C . ALA A 1 317 ? -1.892 4.082 12.5 1 98.69 317 ALA A C 1
ATOM 2395 O O . ALA A 1 317 ? -2.062 3.572 11.391 1 98.69 317 ALA A O 1
ATOM 2396 N N . GLN A 1 318 ? -1.333 3.398 13.492 1 98.38 318 GLN A N 1
ATOM 2397 C CA . GLN A 1 318 ? -0.923 2.004 13.375 1 98.38 318 GLN A CA 1
ATOM 2398 C C . GLN A 1 318 ? -2.119 1.104 13.078 1 98.38 318 GLN A C 1
ATOM 2400 O O . GLN A 1 318 ? -2.027 0.195 12.25 1 98.38 318 GLN A O 1
ATOM 2405 N N . MET A 1 319 ? -3.199 1.412 13.773 1 98.69 319 MET A N 1
ATOM 2406 C CA . MET A 1 319 ? -4.418 0.629 13.602 1 98.69 319 MET A CA 1
ATOM 2407 C C . MET A 1 319 ? -4.918 0.713 12.156 1 98.69 319 MET A C 1
ATOM 2409 O O . MET A 1 319 ? -5.262 -0.305 11.555 1 98.69 319 MET A O 1
ATOM 2413 N N . ALA A 1 320 ? -5 1.89 11.609 1 98.88 320 ALA A N 1
ATOM 2414 C CA . ALA A 1 320 ? -5.547 2.072 10.266 1 98.88 320 ALA A CA 1
ATOM 2415 C C . ALA A 1 320 ? -4.746 1.284 9.234 1 98.88 320 ALA A C 1
ATOM 2417 O O . ALA A 1 320 ? -5.32 0.66 8.336 1 98.88 320 ALA A O 1
ATOM 2418 N N . THR A 1 321 ? -3.416 1.297 9.32 1 98.81 321 THR A N 1
ATOM 2419 C CA . THR A 1 321 ? -2.559 0.557 8.398 1 98.81 321 THR A CA 1
ATOM 2420 C C . THR A 1 321 ? -2.818 -0.943 8.508 1 98.81 321 THR A C 1
ATOM 2422 O O . THR A 1 321 ? -3.051 -1.612 7.5 1 98.81 321 THR A O 1
ATOM 2425 N N . GLN A 1 322 ? -2.818 -1.439 9.727 1 98.69 322 GLN A N 1
ATOM 2426 C CA . GLN A 1 322 ? -2.973 -2.875 9.93 1 98.69 322 GLN A CA 1
ATOM 2427 C C . GLN A 1 322 ? -4.367 -3.344 9.523 1 98.69 322 GLN A C 1
ATOM 2429 O O . GLN A 1 322 ? -4.516 -4.398 8.906 1 98.69 322 GLN A O 1
ATOM 2434 N N . VAL A 1 323 ? -5.355 -2.602 9.906 1 98.81 323 VAL A N 1
ATOM 2435 C CA . VAL A 1 323 ? -6.73 -2.949 9.555 1 98.81 323 VAL A CA 1
ATOM 2436 C C . VAL A 1 323 ? -6.895 -2.934 8.039 1 98.81 323 VAL A C 1
ATOM 2438 O O . VAL A 1 323 ? -7.598 -3.775 7.477 1 98.81 323 VAL A O 1
ATOM 2441 N N . GLY A 1 324 ? -6.301 -1.93 7.383 1 98.88 324 GLY A N 1
ATOM 2442 C CA . GLY A 1 324 ? -6.293 -1.923 5.93 1 98.88 324 GLY A CA 1
ATOM 2443 C C . GLY A 1 324 ? -5.668 -3.168 5.328 1 98.88 324 GLY A C 1
ATOM 2444 O O . GLY A 1 324 ? -6.234 -3.771 4.414 1 98.88 324 GLY A O 1
ATOM 2445 N N . LEU A 1 325 ? -4.512 -3.582 5.832 1 98.81 325 LEU A N 1
ATOM 2446 C CA . LEU A 1 325 ? -3.842 -4.793 5.367 1 98.81 325 LEU A CA 1
ATOM 2447 C C . LEU A 1 325 ? -4.723 -6.02 5.578 1 98.81 325 LEU A C 1
ATOM 2449 O O . LEU A 1 325 ? -4.816 -6.883 4.703 1 98.81 325 LEU A O 1
ATOM 2453 N N . ASP A 1 326 ? -5.348 -6.09 6.711 1 98.69 326 ASP A N 1
ATOM 2454 C CA . ASP A 1 326 ? -6.211 -7.223 7.035 1 98.69 326 ASP A CA 1
ATOM 2455 C C . ASP A 1 326 ? -7.422 -7.277 6.105 1 98.69 326 ASP A C 1
ATOM 2457 O O . ASP A 1 326 ? -7.863 -8.359 5.715 1 98.69 326 ASP A O 1
ATOM 2461 N N . ALA A 1 327 ? -7.988 -6.102 5.832 1 98.88 327 ALA A N 1
ATOM 2462 C CA . ALA A 1 327 ? -9.133 -6.066 4.93 1 98.88 327 ALA A CA 1
ATOM 2463 C C . ALA A 1 327 ? -8.758 -6.586 3.543 1 98.88 327 ALA A C 1
ATOM 2465 O O . ALA A 1 327 ? -9.5 -7.375 2.949 1 98.88 327 ALA A O 1
ATOM 2466 N N . ILE A 1 328 ? -7.613 -6.129 3.018 1 98.81 328 ILE A N 1
ATOM 2467 C CA . ILE A 1 328 ? -7.121 -6.645 1.744 1 98.81 328 ILE A CA 1
ATOM 2468 C C . ILE A 1 328 ? -6.992 -8.164 1.814 1 98.81 328 ILE A C 1
ATOM 2470 O O . ILE A 1 328 ? -7.426 -8.867 0.902 1 98.81 328 ILE A O 1
ATOM 2474 N N . GLN A 1 329 ? -6.438 -8.633 2.893 1 98.75 329 GLN A N 1
ATOM 2475 C CA . GLN A 1 329 ? -6.191 -10.062 3.074 1 98.75 329 GLN A CA 1
ATOM 2476 C C . GLN A 1 329 ? -7.5 -10.844 3.078 1 98.75 329 GLN A C 1
ATOM 2478 O O . GLN A 1 329 ? -7.598 -11.898 2.449 1 98.75 329 GLN A O 1
ATOM 2483 N N . ILE A 1 330 ? -8.477 -10.367 3.773 1 98.5 330 ILE A N 1
ATOM 2484 C CA . ILE A 1 330 ? -9.758 -11.039 3.902 1 98.5 330 ILE A CA 1
ATOM 2485 C C . ILE A 1 330 ? -10.445 -11.117 2.539 1 98.5 330 ILE A C 1
ATOM 2487 O O . ILE A 1 330 ? -11.031 -12.141 2.184 1 98.5 330 ILE A O 1
ATOM 2491 N N . LEU A 1 331 ? -10.336 -10.055 1.749 1 98.38 331 LEU A N 1
ATOM 2492 C CA . LEU A 1 331 ? -10.992 -10.023 0.446 1 98.38 331 LEU A CA 1
ATOM 2493 C C . LEU A 1 331 ? -10.203 -10.836 -0.577 1 98.38 331 LEU A C 1
ATOM 2495 O O . LEU A 1 331 ? -10.719 -11.164 -1.649 1 98.38 331 LEU A O 1
ATOM 2499 N N . GLY A 1 332 ? -8.93 -11.164 -0.269 1 97.31 332 GLY A N 1
ATOM 2500 C CA . GLY A 1 332 ? -8.109 -11.914 -1.201 1 97.31 332 GLY A CA 1
ATOM 2501 C C . GLY A 1 332 ? -7.805 -11.156 -2.477 1 97.31 332 GLY A C 1
ATOM 2502 O O . GLY A 1 332 ? -7.391 -10 -2.43 1 97.31 332 GLY A O 1
ATOM 2503 N N . GLY A 1 333 ? -7.887 -11.805 -3.615 1 97.06 333 GLY A N 1
ATOM 2504 C CA . GLY A 1 333 ? -7.609 -11.188 -4.898 1 97.06 333 GLY A CA 1
ATOM 2505 C C . GLY A 1 333 ? -8.398 -9.906 -5.125 1 97.06 333 GLY A C 1
ATOM 2506 O O . GLY A 1 333 ? -7.859 -8.922 -5.629 1 97.06 333 GLY A O 1
ATOM 2507 N N . TYR A 1 334 ? -9.641 -9.945 -4.742 1 97.12 334 TYR A N 1
ATOM 2508 C CA . TYR A 1 334 ? -10.5 -8.781 -4.961 1 97.12 334 TYR A CA 1
ATOM 2509 C C . TYR A 1 334 ? -10.031 -7.602 -4.121 1 97.12 334 TYR A C 1
ATOM 2511 O O . TYR A 1 334 ? -10.109 -6.449 -4.559 1 97.12 334 TYR A O 1
ATOM 2519 N N . GLY A 1 335 ? -9.57 -7.875 -2.883 1 98.38 335 GLY A N 1
ATOM 2520 C CA . GLY A 1 335 ? -9.047 -6.816 -2.033 1 98.38 335 GLY A CA 1
ATOM 2521 C C . GLY A 1 335 ? -7.812 -6.148 -2.605 1 98.38 335 GLY A C 1
ATOM 2522 O O . GLY A 1 335 ? -7.496 -5.012 -2.252 1 98.38 335 GLY A O 1
ATOM 2523 N N . TYR A 1 336 ? -7.121 -6.891 -3.455 1 98.5 336 TYR A N 1
ATOM 2524 C CA . TYR A 1 336 ? -5.875 -6.43 -4.055 1 98.5 336 TYR A CA 1
ATOM 2525 C C . TYR A 1 336 ? -6.141 -5.645 -5.332 1 98.5 336 TYR A C 1
ATOM 2527 O O . TYR A 1 336 ? -5.234 -5.008 -5.875 1 98.5 336 TYR A O 1
ATOM 2535 N N . THR A 1 337 ? -7.371 -5.664 -5.867 1 98.06 337 THR A N 1
ATOM 2536 C CA . THR A 1 337 ? -7.742 -4.891 -7.047 1 98.06 337 THR A CA 1
ATOM 2537 C C . THR A 1 337 ? -8.312 -3.533 -6.652 1 98.06 337 THR A C 1
ATOM 2539 O O . THR A 1 337 ? -8.656 -3.314 -5.488 1 98.06 337 THR A O 1
ATOM 2542 N N . ARG A 1 338 ? -8.406 -2.664 -7.59 1 97.25 338 ARG A N 1
ATOM 2543 C CA . ARG A 1 338 ? -8.906 -1.318 -7.34 1 97.25 338 ARG A CA 1
ATOM 2544 C C . ARG A 1 338 ? -10.422 -1.261 -7.508 1 97.25 338 ARG A C 1
ATOM 2546 O O . ARG A 1 338 ? -11 -0.176 -7.609 1 97.25 338 ARG A O 1
ATOM 2553 N N . GLU A 1 339 ? -11.047 -2.492 -7.484 1 95.06 339 GLU A N 1
ATOM 2554 C CA . GLU A 1 339 ? -12.508 -2.586 -7.535 1 95.06 339 GLU A CA 1
ATOM 2555 C C . GLU A 1 339 ? -13.117 -2.359 -6.156 1 95.06 339 GLU A C 1
ATOM 2557 O O . GLU A 1 339 ? -14.297 -2.006 -6.047 1 95.06 339 GLU A O 1
ATOM 2562 N N . PHE A 1 340 ? -12.453 -2.656 -5.156 1 96.31 340 PHE A N 1
ATOM 2563 C CA . PHE A 1 340 ? -12.859 -2.396 -3.781 1 96.31 340 PHE A CA 1
ATOM 2564 C C . PHE A 1 340 ? -12.023 -1.281 -3.168 1 96.31 340 PHE A C 1
ATOM 2566 O O . PHE A 1 340 ? -10.883 -1.056 -3.58 1 96.31 340 PHE A O 1
ATOM 2573 N N . PRO A 1 341 ? -12.531 -0.646 -2.18 1 98 341 PRO A N 1
ATOM 2574 C CA . PRO A 1 341 ? -11.852 0.55 -1.675 1 98 341 PRO A CA 1
ATOM 2575 C C . PRO A 1 341 ? -10.695 0.219 -0.736 1 98 341 PRO A C 1
ATOM 2577 O O . PRO A 1 341 ? -9.898 1.1 -0.395 1 98 341 PRO A O 1
ATOM 2580 N N . VAL A 1 342 ? -10.516 -1.033 -0.336 1 98.62 342 VAL A N 1
ATOM 2581 C CA . VAL A 1 342 ? -9.68 -1.338 0.823 1 98.62 342 VAL A CA 1
ATOM 2582 C C . VAL A 1 342 ? -8.211 -1.147 0.465 1 98.62 342 VAL A C 1
ATOM 2584 O O . VAL A 1 342 ? -7.406 -0.736 1.307 1 98.62 342 VAL A O 1
ATOM 2587 N N . GLU A 1 343 ? -7.781 -1.486 -0.788 1 98.75 343 GLU A N 1
ATOM 2588 C CA . GLU A 1 343 ? -6.383 -1.261 -1.143 1 98.75 343 GLU A CA 1
ATOM 2589 C C . GLU A 1 343 ? -6.039 0.226 -1.12 1 98.75 343 GLU A C 1
ATOM 2591 O O . GLU A 1 343 ? -4.965 0.614 -0.657 1 98.75 343 GLU A O 1
ATOM 2596 N N . ARG A 1 344 ? -6.926 1.096 -1.622 1 98.56 344 ARG A N 1
ATOM 2597 C CA . ARG A 1 344 ? -6.719 2.541 -1.586 1 98.56 344 ARG A CA 1
ATOM 2598 C C . ARG A 1 344 ? -6.656 3.049 -0.15 1 98.56 344 ARG A C 1
ATOM 2600 O O . ARG A 1 344 ? -5.789 3.855 0.191 1 98.56 344 ARG A O 1
ATOM 2607 N N . GLN A 1 345 ? -7.617 2.578 0.654 1 98.75 345 GLN A N 1
ATOM 2608 C CA . GLN A 1 345 ? -7.645 2.973 2.059 1 98.75 345 GLN A CA 1
ATOM 2609 C C . GLN A 1 345 ? -6.348 2.592 2.764 1 98.75 345 GLN A C 1
ATOM 2611 O O . GLN A 1 345 ? -5.816 3.369 3.559 1 98.75 345 GLN A O 1
ATOM 2616 N N . MET A 1 346 ? -5.844 1.433 2.445 1 98.81 346 MET A N 1
ATOM 2617 C CA . MET A 1 346 ? -4.59 0.983 3.045 1 98.81 346 MET A CA 1
ATOM 2618 C C . MET A 1 346 ? -3.426 1.855 2.592 1 98.81 346 MET A C 1
ATOM 2620 O O . MET A 1 346 ? -2.588 2.25 3.404 1 98.81 346 MET A O 1
ATOM 2624 N N . ARG A 1 347 ? -3.318 2.164 1.32 1 98.75 347 ARG A N 1
ATOM 2625 C CA . ARG A 1 347 ? -2.281 3.059 0.818 1 98.75 347 ARG A CA 1
ATOM 2626 C C . ARG A 1 347 ? -2.355 4.418 1.503 1 98.75 347 ARG A C 1
ATOM 2628 O O . ARG A 1 347 ? -1.326 4.992 1.871 1 98.75 347 ARG A O 1
ATOM 2635 N N . ASP A 1 348 ? -3.576 4.91 1.693 1 98.81 348 ASP A N 1
ATOM 2636 C CA . ASP A 1 348 ? -3.783 6.207 2.332 1 98.81 348 ASP A CA 1
ATOM 2637 C C . ASP A 1 348 ? -3.391 6.16 3.807 1 98.81 348 ASP A C 1
ATOM 2639 O O . ASP A 1 348 ? -2.793 7.105 4.328 1 98.81 348 ASP A O 1
ATOM 2643 N N . ALA A 1 349 ? -3.67 5.078 4.473 1 98.88 349 ALA A N 1
ATOM 2644 C CA . ALA A 1 349 ? -3.441 4.934 5.906 1 98.88 349 ALA A CA 1
ATOM 2645 C C . ALA A 1 349 ? -1.958 5.062 6.242 1 98.88 349 ALA A C 1
ATOM 2647 O O . ALA A 1 349 ? -1.598 5.613 7.285 1 98.88 349 ALA A O 1
ATOM 2648 N N . LYS A 1 350 ? -1.123 4.57 5.352 1 98.81 350 LYS A N 1
ATOM 2649 C CA . LYS A 1 350 ? 0.299 4.492 5.676 1 98.81 350 LYS A CA 1
ATOM 2650 C C . LYS A 1 350 ? 0.89 5.883 5.887 1 98.81 350 LYS A C 1
ATOM 2652 O O . LYS A 1 350 ? 1.803 6.059 6.695 1 98.81 350 LYS A O 1
ATOM 2657 N N . LEU A 1 351 ? 0.355 6.871 5.238 1 98.69 351 LEU A N 1
ATOM 2658 C CA . LEU A 1 351 ? 0.849 8.234 5.387 1 98.69 351 LEU A CA 1
ATOM 2659 C C . LEU A 1 351 ? 0.689 8.719 6.824 1 98.69 351 LEU A C 1
ATOM 2661 O O . LEU A 1 351 ? 1.504 9.5 7.316 1 98.69 351 LEU A O 1
ATOM 2665 N N . ILE A 1 352 ? -0.335 8.258 7.516 1 98.38 352 ILE A N 1
ATOM 2666 C CA . ILE A 1 352 ? -0.706 8.805 8.82 1 98.38 352 ILE A CA 1
ATOM 2667 C C . ILE A 1 352 ? 0.343 8.414 9.859 1 98.38 352 ILE A C 1
ATOM 2669 O O . ILE A 1 352 ? 0.479 9.078 10.891 1 98.38 352 ILE A O 1
ATOM 2673 N N . GLU A 1 353 ? 1.129 7.406 9.57 1 98.5 353 GLU A N 1
ATOM 2674 C CA . GLU A 1 353 ? 2.221 7.016 10.453 1 98.5 353 GLU A CA 1
ATOM 2675 C C . GLU A 1 353 ? 3.441 7.91 10.258 1 98.5 353 GLU A C 1
ATOM 2677 O O . GLU A 1 353 ? 4.398 7.848 11.031 1 98.5 353 GLU A O 1
ATOM 2682 N N . ILE A 1 354 ? 3.395 8.781 9.258 1 97.94 354 ILE A N 1
ATOM 2683 C CA . ILE A 1 354 ? 4.551 9.578 8.859 1 97.94 354 ILE A CA 1
ATOM 2684 C C . ILE A 1 354 ? 4.27 11.055 9.102 1 97.94 354 ILE A C 1
ATOM 2686 O O . ILE A 1 354 ? 5.066 11.75 9.742 1 97.94 354 ILE A O 1
ATOM 2690 N N . GLY A 1 355 ? 3.08 11.469 8.641 1 94 355 GLY A N 1
ATOM 2691 C CA . GLY A 1 355 ? 2.727 12.883 8.703 1 94 355 GLY A CA 1
ATOM 2692 C C . GLY A 1 355 ? 2.297 13.328 10.086 1 94 355 GLY A C 1
ATOM 2693 O O . GLY A 1 355 ? 1.843 12.516 10.898 1 94 355 GLY A O 1
ATOM 2694 N N . ALA A 1 356 ? 2.463 14.68 10.352 1 90.5 356 ALA A N 1
ATOM 2695 C CA . ALA A 1 356 ? 2.047 15.297 11.609 1 90.5 356 ALA A CA 1
ATOM 2696 C C . ALA A 1 356 ? 2.77 14.672 12.797 1 90.5 356 ALA A C 1
ATOM 2698 O O . ALA A 1 356 ? 2.176 14.477 13.859 1 90.5 356 ALA A O 1
ATOM 2699 N N . GLY A 1 357 ? 4.043 14.312 12.547 1 92.06 357 GLY A N 1
ATOM 2700 C CA . GLY A 1 357 ? 4.828 13.586 13.531 1 92.06 357 GLY A CA 1
ATOM 2701 C C . GLY A 1 357 ? 4.828 12.086 13.312 1 92.06 357 GLY A C 1
ATOM 2702 O O . GLY A 1 357 ? 3.791 11.438 13.453 1 92.06 357 GLY A O 1
ATOM 2703 N N . THR A 1 358 ? 5.98 11.609 12.977 1 95.94 358 THR A N 1
ATOM 2704 C CA . THR A 1 358 ? 6.109 10.172 12.742 1 95.94 358 THR A CA 1
ATOM 2705 C C . THR A 1 358 ? 5.793 9.391 14.008 1 95.94 358 THR A C 1
ATOM 2707 O O . THR A 1 358 ? 5.789 9.953 15.109 1 95.94 358 THR A O 1
ATOM 2710 N N . ASN A 1 359 ? 5.488 8.148 13.812 1 96.75 359 ASN A N 1
ATOM 2711 C CA . ASN A 1 359 ? 5.293 7.285 14.969 1 96.75 359 ASN A CA 1
ATOM 2712 C C . ASN A 1 359 ? 6.48 7.355 15.93 1 96.75 359 ASN A C 1
ATOM 2714 O O . ASN A 1 359 ? 6.305 7.32 17.141 1 96.75 359 ASN A O 1
ATOM 2718 N N . GLU A 1 360 ? 7.703 7.477 15.461 1 95.12 360 GLU A N 1
ATOM 2719 C CA . GLU A 1 360 ? 8.922 7.582 16.266 1 95.12 360 GLU A CA 1
ATOM 2720 C C . GLU A 1 360 ? 8.922 8.859 17.094 1 95.12 360 GLU A C 1
ATOM 2722 O O . GLU A 1 360 ? 9.281 8.828 18.281 1 95.12 360 GLU A O 1
ATOM 2727 N N . VAL A 1 361 ? 8.492 9.969 16.484 1 93.75 361 VAL A N 1
ATOM 2728 C CA . VAL A 1 361 ? 8.438 11.25 17.188 1 93.75 361 VAL A CA 1
ATOM 2729 C C . VAL A 1 361 ? 7.359 11.188 18.266 1 93.75 361 VAL A C 1
ATOM 2731 O O . VAL A 1 361 ? 7.566 11.672 19.391 1 93.75 361 VAL A O 1
ATOM 2734 N N . LEU A 1 362 ? 6.195 10.609 17.938 1 95.56 362 LEU A N 1
ATOM 2735 C CA . LEU A 1 362 ? 5.125 10.5 18.922 1 95.56 362 LEU A CA 1
ATOM 2736 C C . LEU A 1 362 ? 5.566 9.656 20.109 1 95.56 362 LEU A C 1
ATOM 2738 O O . LEU A 1 362 ? 5.227 9.969 21.25 1 95.56 362 LEU A O 1
ATOM 2742 N N . ARG A 1 363 ? 6.297 8.578 19.844 1 94.38 363 ARG A N 1
ATOM 2743 C CA . ARG A 1 363 ? 6.836 7.762 20.938 1 94.38 363 ARG A CA 1
ATOM 2744 C C . ARG A 1 363 ? 7.773 8.578 21.812 1 94.38 363 ARG A C 1
ATOM 2746 O O . ARG A 1 363 ? 7.773 8.422 23.031 1 94.38 363 ARG A O 1
ATOM 2753 N N . LEU A 1 364 ? 8.57 9.438 21.219 1 90.25 364 LEU A N 1
ATOM 2754 C CA . LEU A 1 364 ? 9.461 10.305 21.984 1 90.25 364 LEU A CA 1
ATOM 2755 C C . LEU A 1 364 ? 8.672 11.266 22.859 1 90.25 364 LEU A C 1
ATOM 2757 O O . LEU A 1 364 ? 9.031 11.5 24.016 1 90.25 364 LEU A O 1
ATOM 2761 N N . VAL A 1 365 ? 7.594 11.867 22.297 1 88.94 365 VAL A N 1
ATOM 2762 C CA . VAL A 1 365 ? 6.738 12.781 23.047 1 88.94 365 VAL A CA 1
ATOM 2763 C C . VAL A 1 365 ? 6.152 12.078 24.266 1 88.94 365 VAL A C 1
ATOM 2765 O O . VAL A 1 365 ? 6.164 12.617 25.375 1 88.94 365 VAL A O 1
ATOM 2768 N N . ILE A 1 366 ? 5.68 10.898 24.078 1 91.75 366 ILE A N 1
ATOM 2769 C CA . ILE A 1 366 ? 5.066 10.109 25.156 1 91.75 366 ILE A CA 1
ATOM 2770 C C . ILE A 1 366 ? 6.129 9.711 26.172 1 91.75 366 ILE A C 1
ATOM 2772 O O . ILE A 1 366 ? 5.918 9.844 27.375 1 91.75 366 ILE A O 1
ATOM 2776 N N . ALA A 1 367 ? 7.297 9.289 25.703 1 90.75 367 ALA A N 1
ATOM 2777 C CA . ALA A 1 367 ? 8.375 8.852 26.578 1 90.75 367 ALA A CA 1
ATOM 2778 C C . ALA A 1 367 ? 8.867 10 27.453 1 90.75 367 ALA A C 1
ATOM 2780 O O . ALA A 1 367 ? 9.195 9.797 28.625 1 90.75 367 ALA A O 1
ATOM 2781 N N . ARG A 1 368 ? 9.008 11.148 26.859 1 87.62 368 ARG A N 1
ATOM 2782 C CA . ARG A 1 368 ? 9.461 12.312 27.625 1 87.62 368 ARG A CA 1
ATOM 2783 C C . ARG A 1 368 ? 8.508 12.609 28.781 1 87.62 368 ARG A C 1
ATOM 2785 O O . ARG A 1 368 ? 8.945 13.008 29.859 1 87.62 368 ARG A O 1
ATOM 2792 N N . GLN A 1 369 ? 7.266 12.453 28.5 1 84.06 369 GLN A N 1
ATOM 2793 C CA . GLN A 1 369 ? 6.289 12.688 29.547 1 84.06 369 GLN A CA 1
ATOM 2794 C C . GLN A 1 369 ? 6.336 11.586 30.609 1 84.06 369 GLN A C 1
ATOM 2796 O O . GLN A 1 369 ? 6.164 11.844 31.797 1 84.06 369 GLN A O 1
ATOM 2801 N N . MET A 1 370 ? 6.562 10.359 30.188 1 87.19 370 MET A N 1
ATOM 2802 C CA . MET A 1 370 ? 6.551 9.211 31.094 1 87.19 370 MET A CA 1
ATOM 2803 C C . MET A 1 370 ? 7.82 9.164 31.938 1 87.19 370 MET A C 1
ATOM 2805 O O . MET A 1 370 ? 7.77 8.812 33.125 1 87.19 370 MET A O 1
ATOM 2809 N N . LEU A 1 371 ? 8.922 9.586 31.312 1 89.06 371 LEU A N 1
ATOM 2810 C CA . LEU A 1 371 ? 10.211 9.328 31.938 1 89.06 371 LEU A CA 1
ATOM 2811 C C . LEU A 1 371 ? 10.828 10.617 32.469 1 89.06 371 LEU A C 1
ATOM 2813 O O . LEU A 1 371 ? 11.781 10.57 33.25 1 89.06 371 LEU A O 1
ATOM 2817 N N . GLY A 1 372 ? 10.188 11.742 32.094 1 81.88 372 GLY A N 1
ATOM 2818 C CA . GLY A 1 372 ? 10.727 13.016 32.531 1 81.88 372 GLY A CA 1
ATOM 2819 C C . GLY A 1 372 ? 12.148 13.258 32.094 1 81.88 372 GLY A C 1
ATOM 2820 O O . GLY A 1 372 ? 12.453 13.109 30.906 1 81.88 372 GLY A O 1
ATOM 2821 N N . GLU A 1 373 ? 12.898 13.609 32.969 1 72.75 373 GLU A N 1
ATOM 2822 C CA . GLU A 1 373 ? 14.289 13.977 32.688 1 72.75 373 GLU A CA 1
ATOM 2823 C C . GLU A 1 373 ? 15.07 12.805 32.125 1 72.75 373 GLU A C 1
ATOM 2825 O O . GLU A 1 373 ? 16.031 12.992 31.375 1 72.75 373 GLU A O 1
ATOM 2830 N N . ILE A 1 374 ? 14.648 11.688 32.438 1 72 374 ILE A N 1
ATOM 2831 C CA . ILE A 1 374 ? 15.336 10.492 31.953 1 72 374 ILE A CA 1
ATOM 2832 C C . ILE A 1 374 ? 15.297 10.461 30.438 1 72 374 ILE A C 1
ATOM 2834 O O . ILE A 1 374 ? 16.266 10.055 29.781 1 72 374 ILE A O 1
ATOM 2838 N N . ALA A 1 375 ? 14.273 10.945 29.844 1 71.19 375 ALA A N 1
ATOM 2839 C CA . ALA A 1 375 ? 14.125 10.922 28.391 1 71.19 375 ALA A CA 1
ATOM 2840 C C . ALA A 1 375 ? 15.109 11.867 27.719 1 71.19 375 ALA A C 1
ATOM 2842 O O . ALA A 1 375 ? 15.602 11.594 26.625 1 71.19 375 ALA A O 1
ATOM 2843 N N . ASP A 1 376 ? 15.336 12.977 28.375 1 66.12 376 ASP A N 1
ATOM 2844 C CA . ASP A 1 376 ? 16.266 13.969 27.844 1 66.12 376 ASP A CA 1
ATOM 2845 C C . ASP A 1 376 ? 17.703 13.438 27.844 1 66.12 376 ASP A C 1
ATOM 2847 O O . ASP A 1 376 ? 18.531 13.875 27.047 1 66.12 376 ASP A O 1
ATOM 2851 N N . GLU A 1 377 ? 17.891 12.531 28.688 1 60.84 377 GLU A N 1
ATOM 2852 C CA . GLU A 1 377 ? 19.234 11.945 28.797 1 60.84 377 GLU A CA 1
ATOM 2853 C C . GLU A 1 377 ? 19.453 10.883 27.719 1 60.84 377 GLU A C 1
ATOM 2855 O O . GLU A 1 377 ? 20.594 10.562 27.391 1 60.84 377 GLU A O 1
ATOM 2860 N N . LEU A 1 378 ? 18.406 10.297 27.25 1 51.03 378 LEU A N 1
ATOM 2861 C CA . LEU A 1 378 ? 18.469 9.188 26.312 1 51.03 378 LEU A CA 1
ATOM 2862 C C . LEU A 1 378 ? 18.625 9.695 24.875 1 51.03 378 LEU A C 1
ATOM 2864 O O . LEU A 1 378 ? 18.797 8.898 23.953 1 51.03 378 LEU A O 1
ATOM 2868 N N . LYS A 1 379 ? 18.594 11.031 24.688 1 49.19 379 LYS A N 1
ATOM 2869 C CA . LYS A 1 379 ? 18.688 11.609 23.359 1 49.19 379 LYS A CA 1
ATOM 2870 C C . LYS A 1 379 ? 20.141 11.594 22.859 1 49.19 379 LYS A C 1
ATOM 2872 O O . LYS A 1 379 ? 21.078 11.727 23.656 1 49.19 379 LYS A O 1
ATOM 2877 N N . MET B 1 1 ? 27.844 -17.594 -10.25 1 89.31 1 MET B N 1
ATOM 2878 C CA . MET B 1 1 ? 27.734 -17.25 -11.664 1 89.31 1 MET B CA 1
ATOM 2879 C C . MET B 1 1 ? 26.297 -16.906 -12.031 1 89.31 1 MET B C 1
ATOM 2881 O O . MET B 1 1 ? 26.016 -15.797 -12.484 1 89.31 1 MET B O 1
ATOM 2885 N N . LEU B 1 2 ? 25.344 -17.703 -11.594 1 95.62 2 LEU B N 1
ATOM 2886 C CA . LEU B 1 2 ? 23.953 -17.453 -11.945 1 95.62 2 LEU B CA 1
ATOM 2887 C C . LEU B 1 2 ? 23.438 -16.188 -11.289 1 95.62 2 LEU B C 1
ATOM 2889 O O . LEU B 1 2 ? 22.891 -15.312 -11.961 1 95.62 2 LEU B O 1
ATOM 2893 N N . ALA B 1 3 ? 23.672 -16.078 -10.016 1 96.25 3 ALA B N 1
ATOM 2894 C CA . ALA B 1 3 ? 23.203 -14.914 -9.266 1 96.25 3 ALA B CA 1
ATOM 2895 C C . ALA B 1 3 ? 23.703 -13.617 -9.883 1 96.25 3 ALA B C 1
ATOM 2897 O O . ALA B 1 3 ? 22.953 -12.664 -10.047 1 96.25 3 ALA B O 1
ATOM 2898 N N . GLU B 1 4 ? 24.953 -13.547 -10.234 1 96.81 4 GLU B N 1
ATOM 2899 C CA . GLU B 1 4 ? 25.562 -12.344 -10.805 1 96.81 4 GLU B CA 1
ATOM 2900 C C . GLU B 1 4 ? 24.984 -12.023 -12.18 1 96.81 4 GLU B C 1
ATOM 2902 O O . GLU B 1 4 ? 24.766 -10.859 -12.508 1 96.81 4 GLU B O 1
ATOM 2907 N N . SER B 1 5 ? 24.828 -13.055 -12.945 1 96.38 5 SER B N 1
ATOM 2908 C CA . SER B 1 5 ? 24.266 -12.867 -14.281 1 96.38 5 SER B CA 1
ATOM 2909 C C . SER B 1 5 ? 22.844 -12.312 -14.203 1 96.38 5 SER B C 1
ATOM 2911 O O . SER B 1 5 ? 22.484 -11.398 -14.945 1 96.38 5 SER B O 1
ATOM 2913 N N . VAL B 1 6 ? 22.047 -12.859 -13.32 1 98 6 VAL B N 1
ATOM 2914 C CA . VAL B 1 6 ? 20.672 -12.43 -13.18 1 98 6 VAL B CA 1
ATOM 2915 C C . VAL B 1 6 ? 20.625 -11.008 -12.609 1 98 6 VAL B C 1
ATOM 2917 O O . VAL B 1 6 ? 19.812 -10.188 -13.039 1 98 6 VAL B O 1
ATOM 2920 N N . LYS B 1 7 ? 21.469 -10.758 -11.648 1 97.69 7 LYS B N 1
ATOM 2921 C CA . LYS B 1 7 ? 21.562 -9.422 -11.078 1 97.69 7 LYS B CA 1
ATOM 2922 C C . LYS B 1 7 ? 21.875 -8.383 -12.148 1 97.69 7 LYS B C 1
ATOM 2924 O O . LYS B 1 7 ? 21.266 -7.312 -12.188 1 97.69 7 LYS B O 1
ATOM 2929 N N . SER B 1 8 ? 22.844 -8.688 -12.984 1 97.62 8 SER B N 1
ATOM 2930 C CA . SER B 1 8 ? 23.234 -7.785 -14.062 1 97.62 8 SER B CA 1
ATOM 2931 C C . SER B 1 8 ? 22.094 -7.574 -15.047 1 97.62 8 SER B C 1
ATOM 2933 O O . SER B 1 8 ? 21.828 -6.445 -15.469 1 97.62 8 SER B O 1
ATOM 2935 N N . PHE B 1 9 ? 21.469 -8.609 -15.406 1 97.75 9 PHE B N 1
ATOM 2936 C CA . PHE B 1 9 ? 20.312 -8.531 -16.297 1 97.75 9 PHE B CA 1
ATOM 2937 C C . PHE B 1 9 ? 19.25 -7.621 -15.695 1 97.75 9 PHE B C 1
ATOM 2939 O O . PHE B 1 9 ? 18.734 -6.738 -16.375 1 97.75 9 PHE B O 1
ATOM 2946 N N . ALA B 1 10 ? 18.891 -7.84 -14.414 1 98.19 10 ALA B N 1
ATOM 2947 C CA . ALA B 1 10 ? 17.828 -7.086 -13.758 1 98.19 10 ALA B CA 1
ATOM 2948 C C . ALA B 1 10 ? 18.156 -5.598 -13.711 1 98.19 10 ALA B C 1
ATOM 2950 O O . ALA B 1 10 ? 17.312 -4.754 -14.023 1 98.19 10 ALA B O 1
ATOM 2951 N N . LYS B 1 11 ? 19.375 -5.266 -13.359 1 97.44 11 LYS B N 1
ATOM 2952 C CA . LYS B 1 11 ? 19.797 -3.873 -13.227 1 97.44 11 LYS B CA 1
ATOM 2953 C C . LYS B 1 11 ? 19.828 -3.178 -14.586 1 97.44 11 LYS B C 1
ATOM 2955 O O . LYS B 1 11 ? 19.453 -2.006 -14.695 1 97.44 11 LYS B O 1
ATOM 2960 N N . GLU B 1 12 ? 20.188 -3.914 -15.641 1 96.94 12 GLU B N 1
ATOM 2961 C CA . GLU B 1 12 ? 20.422 -3.305 -16.938 1 96.94 12 GLU B CA 1
ATOM 2962 C C . GLU B 1 12 ? 19.156 -3.312 -17.797 1 96.94 12 GLU B C 1
ATOM 2964 O O . GLU B 1 12 ? 18.922 -2.383 -18.562 1 96.94 12 GLU B O 1
ATOM 2969 N N . GLN B 1 13 ? 18.391 -4.375 -17.625 1 96.56 13 GLN B N 1
ATOM 2970 C CA . GLN B 1 13 ? 17.297 -4.566 -18.562 1 96.56 13 GLN B CA 1
ATOM 2971 C C . GLN B 1 13 ? 15.938 -4.277 -17.922 1 96.56 13 GLN B C 1
ATOM 2973 O O . GLN B 1 13 ? 15 -3.854 -18.594 1 96.56 13 GLN B O 1
ATOM 2978 N N . LEU B 1 14 ? 15.82 -4.484 -16.625 1 97.88 14 LEU B N 1
ATOM 2979 C CA . LEU B 1 14 ? 14.539 -4.305 -15.969 1 97.88 14 LEU B CA 1
ATOM 2980 C C . LEU B 1 14 ? 14.43 -2.914 -15.352 1 97.88 14 LEU B C 1
ATOM 2982 O O . LEU B 1 14 ? 13.43 -2.217 -15.547 1 97.88 14 LEU B O 1
ATOM 2986 N N . ALA B 1 15 ? 15.406 -2.443 -14.633 1 97.5 15 ALA B N 1
ATOM 2987 C CA . ALA B 1 15 ? 15.391 -1.252 -13.789 1 97.5 15 ALA B CA 1
ATOM 2988 C C . ALA B 1 15 ? 14.969 -0.021 -14.586 1 97.5 15 ALA B C 1
ATOM 2990 O O . ALA B 1 15 ? 14.117 0.752 -14.133 1 97.5 15 ALA B O 1
ATOM 2991 N N . PRO B 1 16 ? 15.469 0.161 -15.836 1 96.88 16 PRO B N 1
ATOM 2992 C CA . PRO B 1 16 ? 15.188 1.408 -16.547 1 96.88 16 PRO B CA 1
ATOM 2993 C C . PRO B 1 16 ? 13.719 1.548 -16.938 1 96.88 16 PRO B C 1
ATOM 2995 O O . PRO B 1 16 ? 13.258 2.652 -17.234 1 96.88 16 PRO B O 1
ATOM 2998 N N . LYS B 1 17 ? 12.938 0.48 -16.922 1 96.88 17 LYS B N 1
ATOM 2999 C CA . LYS B 1 17 ? 11.578 0.516 -17.438 1 96.88 17 LYS B CA 1
ATOM 3000 C C . LYS B 1 17 ? 10.555 0.459 -16.312 1 96.88 17 LYS B C 1
ATOM 3002 O O . LYS B 1 17 ? 9.359 0.657 -16.531 1 96.88 17 LYS B O 1
ATOM 3007 N N . ILE B 1 18 ? 10.977 0.278 -15.133 1 97.44 18 ILE B N 1
ATOM 3008 C CA . ILE B 1 18 ? 10.109 -0.062 -14.016 1 97.44 18 ILE B CA 1
ATOM 3009 C C . ILE B 1 18 ? 9.109 1.065 -13.773 1 97.44 18 ILE B C 1
ATOM 3011 O O . ILE B 1 18 ? 7.906 0.823 -13.664 1 97.44 18 ILE B O 1
ATOM 3015 N N . GLU B 1 19 ? 9.586 2.307 -13.672 1 95.88 19 GLU B N 1
ATOM 3016 C CA . GLU B 1 19 ? 8.727 3.438 -13.352 1 95.88 19 GLU B CA 1
ATOM 3017 C C . GLU B 1 19 ? 7.613 3.602 -14.383 1 95.88 19 GLU B C 1
ATOM 3019 O O . GLU B 1 19 ? 6.441 3.744 -14.031 1 95.88 19 GLU B O 1
ATOM 3024 N N . HIS B 1 20 ? 7.977 3.562 -15.609 1 96.69 20 HIS B N 1
ATOM 3025 C CA . HIS B 1 20 ? 7.012 3.734 -16.688 1 96.69 20 HIS B CA 1
ATOM 3026 C C . HIS B 1 20 ? 5.988 2.604 -16.703 1 96.69 20 HIS B C 1
ATOM 3028 O O . HIS B 1 20 ? 4.785 2.85 -16.797 1 96.69 20 HIS B O 1
ATOM 3034 N N . LEU B 1 21 ? 6.445 1.382 -16.578 1 97.81 21 LEU B N 1
ATOM 3035 C CA . LEU B 1 21 ? 5.566 0.22 -16.641 1 97.81 21 LEU B CA 1
ATOM 3036 C C . LEU B 1 21 ? 4.629 0.185 -15.438 1 97.81 21 LEU B C 1
ATOM 3038 O O . LEU B 1 21 ? 3.479 -0.244 -15.555 1 97.81 21 LEU B O 1
ATOM 3042 N N . ASP B 1 22 ? 5.125 0.596 -14.297 1 97.69 22 ASP B N 1
ATOM 3043 C CA . ASP B 1 22 ? 4.266 0.659 -13.117 1 97.69 22 ASP B CA 1
ATOM 3044 C C . ASP B 1 22 ? 3.152 1.689 -13.305 1 97.69 22 ASP B C 1
ATOM 3046 O O . ASP B 1 22 ? 2.006 1.45 -12.914 1 97.69 22 ASP B O 1
ATOM 3050 N N . GLU B 1 23 ? 3.461 2.822 -13.883 1 96.38 23 GLU B N 1
ATOM 3051 C CA . GLU B 1 23 ? 2.502 3.908 -14.07 1 96.38 23 GLU B CA 1
ATOM 3052 C C . GLU B 1 23 ? 1.393 3.506 -15.039 1 96.38 23 GLU B C 1
ATOM 3054 O O . GLU B 1 23 ? 0.218 3.791 -14.797 1 96.38 23 GLU B O 1
ATOM 3059 N N . ILE B 1 24 ? 1.769 2.773 -16.109 1 95.75 24 ILE B N 1
ATOM 3060 C CA . ILE B 1 24 ? 0.775 2.49 -17.141 1 95.75 24 ILE B CA 1
ATOM 3061 C C . ILE B 1 24 ? 0.257 1.062 -16.984 1 95.75 24 ILE B C 1
ATOM 3063 O O . ILE B 1 24 ? -0.542 0.591 -17.797 1 95.75 24 ILE B O 1
ATOM 3067 N N . GLU B 1 25 ? 0.775 0.344 -16 1 96.69 25 GLU B N 1
ATOM 3068 C CA . GLU B 1 25 ? 0.441 -1.059 -15.773 1 96.69 25 GLU B CA 1
ATOM 3069 C C . GLU B 1 25 ? 0.696 -1.896 -17.031 1 96.69 25 GLU B C 1
ATOM 3071 O O . GLU B 1 25 ? -0.178 -2.646 -17.469 1 96.69 25 GLU B O 1
ATOM 3076 N N . GLY B 1 26 ? 1.96 -1.74 -17.531 1 96.56 26 GLY B N 1
ATOM 3077 C CA . GLY B 1 26 ? 2.312 -2.377 -18.797 1 96.56 26 GLY B CA 1
ATOM 3078 C C . GLY B 1 26 ? 3.221 -3.58 -18.625 1 96.56 26 GLY B C 1
ATOM 3079 O O . GLY B 1 26 ? 4.066 -3.602 -17.719 1 96.56 26 GLY B O 1
ATOM 3080 N N . PHE B 1 27 ? 3.131 -4.52 -19.594 1 97.5 27 PHE B N 1
ATOM 3081 C CA . PHE B 1 27 ? 3.932 -5.738 -19.625 1 97.5 27 PHE B CA 1
ATOM 3082 C C . PHE B 1 27 ? 5.297 -5.473 -20.234 1 97.5 27 PHE B C 1
ATOM 3084 O O . PHE B 1 27 ? 5.402 -4.762 -21.234 1 97.5 27 PHE B O 1
ATOM 3091 N N . ASN B 1 28 ? 6.359 -6.059 -19.641 1 96.06 28 ASN B N 1
ATOM 3092 C CA . ASN B 1 28 ? 7.719 -5.914 -20.156 1 96.06 28 ASN B CA 1
ATOM 3093 C C . ASN B 1 28 ? 8.055 -6.992 -21.172 1 96.06 28 ASN B C 1
ATOM 3095 O O . ASN B 1 28 ? 8.914 -7.84 -20.938 1 96.06 28 ASN B O 1
ATOM 3099 N N . ASP B 1 29 ? 7.551 -6.91 -22.328 1 92.94 29 ASP B N 1
ATOM 3100 C CA . ASP B 1 29 ? 7.711 -7.902 -23.391 1 92.94 29 ASP B CA 1
ATOM 3101 C C . ASP B 1 29 ? 9.18 -8.086 -23.75 1 92.94 29 ASP B C 1
ATOM 3103 O O . ASP B 1 29 ? 9.641 -9.203 -23.984 1 92.94 29 ASP B O 1
ATOM 3107 N N . ALA B 1 30 ? 9.883 -7.004 -23.812 1 93.56 30 ALA B N 1
ATOM 3108 C CA . ALA B 1 30 ? 11.281 -7.027 -24.219 1 93.56 30 ALA B CA 1
ATOM 3109 C C . ALA B 1 30 ? 12.125 -7.852 -23.25 1 93.56 30 ALA B C 1
ATOM 3111 O O . ALA B 1 30 ? 13.094 -8.5 -23.656 1 93.56 30 ALA B O 1
ATOM 3112 N N . ALA B 1 31 ? 11.742 -7.875 -22.047 1 96.38 31 ALA B N 1
ATOM 3113 C CA . ALA B 1 31 ? 12.508 -8.602 -21.031 1 96.38 31 ALA B CA 1
ATOM 3114 C C . ALA B 1 31 ? 12.422 -10.109 -21.266 1 96.38 31 ALA B C 1
ATOM 3116 O O . ALA B 1 31 ? 13.367 -10.844 -20.969 1 96.38 31 ALA B O 1
ATOM 3117 N N . PHE B 1 32 ? 11.352 -10.664 -21.797 1 96.5 32 PHE B N 1
ATOM 3118 C CA . PHE B 1 32 ? 11.125 -12.102 -21.875 1 96.5 32 PHE B CA 1
ATOM 3119 C C . PHE B 1 32 ? 11.992 -12.727 -22.953 1 96.5 32 PHE B C 1
ATOM 3121 O O . PHE B 1 32 ? 12.492 -13.844 -22.781 1 96.5 32 PHE B O 1
ATOM 3128 N N . ARG B 1 33 ? 12.234 -11.969 -24.031 1 95.75 33 ARG B N 1
ATOM 3129 C CA . ARG B 1 33 ? 13.156 -12.469 -25.047 1 95.75 33 ARG B CA 1
ATOM 3130 C C . ARG B 1 33 ? 14.578 -12.562 -24.484 1 95.75 33 ARG B C 1
ATOM 3132 O O . ARG B 1 33 ? 15.297 -13.531 -24.766 1 95.75 33 ARG B O 1
ATOM 3139 N N . LYS B 1 34 ? 14.938 -11.562 -23.766 1 97.25 34 LYS B N 1
ATOM 3140 C CA . LYS B 1 34 ? 16.266 -11.531 -23.156 1 97.25 34 LYS B CA 1
ATOM 3141 C C . LYS B 1 34 ? 16.422 -12.617 -22.109 1 97.25 34 LYS B C 1
ATOM 3143 O O . LYS B 1 34 ? 17.484 -13.227 -21.969 1 97.25 34 LYS B O 1
ATOM 3148 N N . LEU B 1 35 ? 15.383 -12.844 -21.297 1 98.19 35 LEU B N 1
ATOM 3149 C CA . LEU B 1 35 ? 15.367 -13.938 -20.344 1 98.19 35 LEU B CA 1
ATOM 3150 C C . LEU B 1 35 ? 15.547 -15.281 -21.047 1 98.19 35 LEU B C 1
ATOM 3152 O O . LEU B 1 35 ? 16.234 -16.172 -20.531 1 98.19 35 LEU B O 1
ATOM 3156 N N . GLY B 1 36 ? 14.875 -15.406 -22.219 1 97.75 36 GLY B N 1
ATOM 3157 C CA . GLY B 1 36 ? 15.055 -16.594 -23.031 1 97.75 36 GLY B CA 1
ATOM 3158 C C . GLY B 1 36 ? 16.484 -16.797 -23.469 1 97.75 36 GLY B C 1
ATOM 3159 O O . GLY B 1 36 ? 17.016 -17.906 -23.375 1 97.75 36 GLY B O 1
ATOM 3160 N N . ASP B 1 37 ? 17.125 -15.688 -23.891 1 96.62 37 ASP B N 1
ATOM 3161 C CA . ASP B 1 37 ? 18.516 -15.734 -24.344 1 96.62 37 ASP B CA 1
ATOM 3162 C C . ASP B 1 37 ? 19.453 -16.172 -23.219 1 96.62 37 ASP B C 1
ATOM 3164 O O . ASP B 1 37 ? 20.469 -16.828 -23.469 1 96.62 37 ASP B O 1
ATOM 3168 N N . LEU B 1 38 ? 19.047 -15.836 -22.031 1 96.94 38 LEU B N 1
ATOM 3169 C CA . LEU B 1 38 ? 19.875 -16.156 -20.875 1 96.94 38 LEU B CA 1
ATOM 3170 C C . LEU B 1 38 ? 19.594 -17.562 -20.375 1 96.94 38 LEU B C 1
ATOM 3172 O O . LEU B 1 38 ? 20.25 -18.047 -19.453 1 96.94 38 LEU B O 1
ATOM 3176 N N . GLY B 1 39 ? 18.594 -18.266 -20.969 1 97.12 39 GLY B N 1
ATOM 3177 C CA . GLY B 1 39 ? 18.234 -19.625 -20.562 1 97.12 39 GLY B CA 1
ATOM 3178 C C . GLY B 1 39 ? 17.391 -19.672 -19.312 1 97.12 39 GLY B C 1
ATOM 3179 O O . GLY B 1 39 ? 17.141 -20.734 -18.766 1 97.12 39 GLY B O 1
ATOM 3180 N N . LEU B 1 40 ? 16.891 -18.547 -18.844 1 98.38 40 LEU B N 1
ATOM 3181 C CA . LEU B 1 40 ? 16.203 -18.453 -17.562 1 98.38 40 LEU B CA 1
ATOM 3182 C C . LEU B 1 40 ? 14.758 -18.891 -17.672 1 98.38 40 LEU B C 1
ATOM 3184 O O . LEU B 1 40 ? 14.141 -19.297 -16.672 1 98.38 40 LEU B O 1
ATOM 3188 N N . LEU B 1 41 ? 14.148 -18.844 -18.859 1 98.75 41 LEU B N 1
ATOM 3189 C CA . LEU B 1 41 ? 12.742 -19.219 -19.016 1 98.75 41 LEU B CA 1
ATOM 3190 C C . LEU B 1 41 ? 12.562 -20.719 -18.938 1 98.75 41 LEU B C 1
ATOM 3192 O O . LEU B 1 41 ? 11.484 -21.203 -18.578 1 98.75 41 LEU B O 1
ATOM 3196 N N . GLY B 1 42 ? 13.562 -21.547 -19.297 1 98.62 42 GLY B N 1
ATOM 3197 C CA . GLY B 1 42 ? 13.594 -22.984 -19.156 1 98.62 42 GLY B CA 1
ATOM 3198 C C . GLY B 1 42 ? 14.562 -23.469 -18.094 1 98.62 42 GLY B C 1
ATOM 3199 O O . GLY B 1 42 ? 15.219 -24.5 -18.266 1 98.62 42 GLY B O 1
ATOM 3200 N N . ILE B 1 43 ? 14.703 -22.719 -17.016 1 98.38 43 ILE B N 1
ATOM 3201 C CA . ILE B 1 43 ? 15.766 -22.906 -16.047 1 98.38 43 ILE B CA 1
ATOM 3202 C C . ILE B 1 43 ? 15.656 -24.297 -15.43 1 98.38 43 ILE B C 1
ATOM 3204 O O . ILE B 1 43 ? 16.672 -24.938 -15.148 1 98.38 43 ILE B O 1
ATOM 3208 N N . THR B 1 44 ? 14.445 -24.891 -15.242 1 97.5 44 THR B N 1
ATOM 3209 C CA . THR B 1 44 ? 14.258 -26.172 -14.586 1 97.5 44 THR B CA 1
ATOM 3210 C C . THR B 1 44 ? 14.07 -27.281 -15.609 1 97.5 44 THR B C 1
ATOM 3212 O O . THR B 1 44 ? 13.953 -28.453 -15.25 1 97.5 44 THR B O 1
ATOM 3215 N N . VAL B 1 45 ? 13.984 -26.938 -16.875 1 98.44 45 VAL B N 1
ATOM 3216 C CA . VAL B 1 45 ? 13.742 -27.922 -17.938 1 98.44 45 VAL B CA 1
ATOM 3217 C C . VAL B 1 45 ? 15.031 -28.656 -18.25 1 98.44 45 VAL B C 1
ATOM 3219 O O . VAL B 1 45 ? 16.109 -28.062 -18.281 1 98.44 45 VAL B O 1
ATOM 3222 N N . ALA B 1 46 ? 14.961 -29.922 -18.562 1 97.81 46 ALA B N 1
ATOM 3223 C CA . ALA B 1 46 ? 16.125 -30.75 -18.891 1 97.81 46 ALA B CA 1
ATOM 3224 C C . ALA B 1 46 ? 16.859 -30.219 -20.109 1 97.81 46 ALA B C 1
ATOM 3226 O O . ALA B 1 46 ? 16.234 -29.688 -21.031 1 97.81 46 ALA B O 1
ATOM 3227 N N . GLU B 1 47 ? 18.078 -30.453 -20.109 1 97.94 47 GLU B N 1
ATOM 3228 C CA . GLU B 1 47 ? 18.891 -30 -21.234 1 97.94 47 GLU B CA 1
ATOM 3229 C C . GLU B 1 47 ? 18.453 -30.672 -22.547 1 97.94 47 GLU B C 1
ATOM 3231 O O . GLU B 1 47 ? 18.453 -30.031 -23.594 1 97.94 47 GLU B O 1
ATOM 3236 N N . GLU B 1 48 ? 18.109 -31.891 -22.453 1 97.69 48 GLU B N 1
ATOM 3237 C CA . GLU B 1 48 ? 17.688 -32.656 -23.625 1 97.69 48 GLU B CA 1
ATOM 3238 C C . GLU B 1 48 ? 16.422 -32.062 -24.219 1 97.69 48 GLU B C 1
ATOM 3240 O O . GLU B 1 48 ? 16.125 -32.25 -25.406 1 97.69 48 GLU B O 1
ATOM 3245 N N . ASP B 1 49 ? 15.719 -31.297 -23.422 1 98.06 49 ASP B N 1
ATOM 3246 C CA . ASP B 1 49 ? 14.477 -30.672 -23.891 1 98.06 49 ASP B CA 1
ATOM 3247 C C . ASP B 1 49 ? 14.68 -29.188 -24.141 1 98.06 49 ASP B C 1
ATOM 3249 O O . ASP B 1 49 ? 13.711 -28.438 -24.297 1 98.06 49 ASP B O 1
ATOM 3253 N N . GLY B 1 50 ? 15.938 -28.719 -24.125 1 97.56 50 GLY B N 1
ATOM 3254 C CA . GLY B 1 50 ? 16.266 -27.359 -24.5 1 97.56 50 GLY B CA 1
ATOM 3255 C C . GLY B 1 50 ? 16.391 -26.422 -23.297 1 97.56 50 GLY B C 1
ATOM 3256 O O . GLY B 1 50 ? 16.578 -25.219 -23.469 1 97.56 50 GLY B O 1
ATOM 3257 N N . GLY B 1 51 ? 16.266 -26.969 -22.094 1 98.25 51 GLY B N 1
ATOM 3258 C CA . GLY B 1 51 ? 16.359 -26.125 -20.906 1 98.25 51 GLY B CA 1
ATOM 3259 C C . GLY B 1 51 ? 17.75 -26.062 -20.328 1 98.25 51 GLY B C 1
ATOM 3260 O O . GLY B 1 51 ? 18.719 -26.438 -20.984 1 98.25 51 GLY B O 1
ATOM 3261 N N . ALA B 1 52 ? 17.844 -25.469 -19.125 1 97.31 52 ALA B N 1
ATOM 3262 C CA . ALA B 1 52 ? 19.141 -25.281 -18.469 1 97.31 52 ALA B CA 1
ATOM 3263 C C . ALA B 1 52 ? 19.453 -26.453 -17.547 1 97.31 52 ALA B C 1
ATOM 3265 O O . ALA B 1 52 ? 20.594 -26.625 -17.109 1 97.31 52 ALA B O 1
ATOM 3266 N N . GLY B 1 53 ? 18.484 -27.281 -17.266 1 96.69 53 GLY B N 1
ATOM 3267 C CA . GLY B 1 53 ? 18.688 -28.484 -16.484 1 96.69 53 GLY B CA 1
ATOM 3268 C C . GLY B 1 53 ? 18.984 -28.203 -15.023 1 96.69 53 GLY B C 1
ATOM 3269 O O . GLY B 1 53 ? 19.641 -29.016 -14.344 1 96.69 53 GLY B O 1
ATOM 3270 N N . MET B 1 54 ? 18.594 -27.031 -14.547 1 96.44 54 MET B N 1
ATOM 3271 C CA . MET B 1 54 ? 18.844 -26.688 -13.156 1 96.44 54 MET B CA 1
ATOM 3272 C C . MET B 1 54 ? 17.609 -26.938 -12.297 1 96.44 54 MET B C 1
ATOM 3274 O O . MET B 1 54 ? 16.625 -27.531 -12.773 1 96.44 54 MET B O 1
ATOM 3278 N N . GLY B 1 55 ? 17.625 -26.672 -11.031 1 95.75 55 GLY B N 1
ATOM 3279 C CA . GLY B 1 55 ? 16.547 -27.047 -10.125 1 95.75 55 GLY B CA 1
ATOM 3280 C C . GLY B 1 55 ? 15.953 -25.875 -9.375 1 95.75 55 GLY B C 1
ATOM 3281 O O . GLY B 1 55 ? 16.016 -24.734 -9.844 1 95.75 55 GLY B O 1
ATOM 3282 N N . ALA B 1 56 ? 15.359 -26.188 -8.289 1 96.5 56 ALA B N 1
ATOM 3283 C CA . ALA B 1 56 ? 14.625 -25.203 -7.496 1 96.5 56 ALA B CA 1
ATOM 3284 C C . ALA B 1 56 ? 15.57 -24.172 -6.898 1 96.5 56 ALA B C 1
ATOM 3286 O O . ALA B 1 56 ? 15.203 -23 -6.75 1 96.5 56 ALA B O 1
ATOM 3287 N N . VAL B 1 57 ? 16.75 -24.562 -6.527 1 97.75 57 VAL B N 1
ATOM 3288 C CA . VAL B 1 57 ? 17.719 -23.625 -5.961 1 97.75 57 VAL B CA 1
ATOM 3289 C C . VAL B 1 57 ? 18.031 -22.531 -6.977 1 97.75 57 VAL B C 1
ATOM 3291 O O . VAL B 1 57 ? 17.984 -21.328 -6.652 1 97.75 57 VAL B O 1
ATOM 3294 N N . ALA B 1 58 ? 18.328 -22.984 -8.219 1 98.5 58 ALA B N 1
ATOM 3295 C CA . ALA B 1 58 ? 18.625 -22.016 -9.281 1 98.5 58 ALA B CA 1
ATOM 3296 C C . ALA B 1 58 ? 17.438 -21.125 -9.57 1 98.5 58 ALA B C 1
ATOM 3298 O O . ALA B 1 58 ? 17.594 -19.922 -9.766 1 98.5 58 ALA B O 1
ATOM 3299 N N . ALA B 1 59 ? 16.297 -21.719 -9.648 1 98.5 59 ALA B N 1
ATOM 3300 C CA . ALA B 1 59 ? 15.078 -20.953 -9.891 1 98.5 59 ALA B CA 1
ATOM 3301 C C . ALA B 1 59 ? 14.859 -19.922 -8.781 1 98.5 59 ALA B C 1
ATOM 3303 O O . ALA B 1 59 ? 14.445 -18.797 -9.055 1 98.5 59 ALA B O 1
ATOM 3304 N N . THR B 1 60 ? 15.102 -20.281 -7.535 1 98.75 60 THR B N 1
ATOM 3305 C CA . THR B 1 60 ? 14.93 -19.375 -6.395 1 98.75 60 THR B CA 1
ATOM 3306 C C . THR B 1 60 ? 15.922 -18.219 -6.473 1 98.75 60 THR B C 1
ATOM 3308 O O . THR B 1 60 ? 15.562 -17.078 -6.184 1 98.75 60 THR B O 1
ATOM 3311 N N . ILE B 1 61 ? 17.125 -18.516 -6.844 1 98.75 61 ILE B N 1
ATOM 3312 C CA . ILE B 1 61 ? 18.141 -17.484 -7.012 1 98.75 61 ILE B CA 1
ATOM 3313 C C . ILE B 1 61 ? 17.672 -16.469 -8.062 1 98.75 61 ILE B C 1
ATOM 3315 O O . ILE B 1 61 ? 17.766 -15.266 -7.855 1 98.75 61 ILE B O 1
ATOM 3319 N N . ALA B 1 62 ? 17.172 -16.969 -9.195 1 98.81 62 ALA B N 1
ATOM 3320 C CA . ALA B 1 62 ? 16.688 -16.094 -10.258 1 98.81 62 ALA B CA 1
ATOM 3321 C C . ALA B 1 62 ? 15.562 -15.203 -9.766 1 98.81 62 ALA B C 1
ATOM 3323 O O . ALA B 1 62 ? 15.547 -14 -10.047 1 98.81 62 ALA B O 1
ATOM 3324 N N . MET B 1 63 ? 14.68 -15.797 -9.016 1 98.81 63 MET B N 1
ATOM 3325 C CA . MET B 1 63 ? 13.547 -15.055 -8.469 1 98.81 63 MET B CA 1
ATOM 3326 C C . MET B 1 63 ? 14.023 -13.953 -7.531 1 98.81 63 MET B C 1
ATOM 3328 O O . MET B 1 63 ? 13.578 -12.805 -7.633 1 98.81 63 MET B O 1
ATOM 3332 N N . GLU B 1 64 ? 14.867 -14.289 -6.578 1 98.81 64 GLU B N 1
ATOM 3333 C CA . GLU B 1 64 ? 15.352 -13.352 -5.57 1 98.81 64 GLU B CA 1
ATOM 3334 C C . GLU B 1 64 ? 16.078 -12.18 -6.215 1 98.81 64 GLU B C 1
ATOM 3336 O O . GLU B 1 64 ? 15.836 -11.023 -5.879 1 98.81 64 GLU B O 1
ATOM 3341 N N . GLU B 1 65 ? 16.938 -12.484 -7.18 1 98.81 65 GLU B N 1
ATOM 3342 C CA . GLU B 1 65 ? 17.75 -11.445 -7.805 1 98.81 65 GLU B CA 1
ATOM 3343 C C . GLU B 1 65 ? 16.906 -10.531 -8.68 1 98.81 65 GLU B C 1
ATOM 3345 O O . GLU B 1 65 ? 17.109 -9.312 -8.688 1 98.81 65 GLU B O 1
ATOM 3350 N N . MET B 1 66 ? 15.977 -11.055 -9.422 1 98.75 66 MET B N 1
ATOM 3351 C CA . MET B 1 66 ? 15.125 -10.227 -10.273 1 98.75 66 MET B CA 1
ATOM 3352 C C . MET B 1 66 ? 14.172 -9.383 -9.43 1 98.75 66 MET B C 1
ATOM 3354 O O . MET B 1 66 ? 13.984 -8.195 -9.703 1 98.75 66 MET B O 1
ATOM 3358 N N . ALA B 1 67 ? 13.641 -10.008 -8.367 1 98.81 67 ALA B N 1
ATOM 3359 C CA . ALA B 1 67 ? 12.625 -9.328 -7.566 1 98.81 67 ALA B CA 1
ATOM 3360 C C . ALA B 1 67 ? 13.234 -8.203 -6.742 1 98.81 67 ALA B C 1
ATOM 3362 O O . ALA B 1 67 ? 12.547 -7.246 -6.375 1 98.81 67 ALA B O 1
ATOM 3363 N N . ALA B 1 68 ? 14.531 -8.32 -6.469 1 98.75 68 ALA B N 1
ATOM 3364 C CA . ALA B 1 68 ? 15.211 -7.234 -5.766 1 98.75 68 ALA B CA 1
ATOM 3365 C C . ALA B 1 68 ? 15.203 -5.949 -6.594 1 98.75 68 ALA B C 1
ATOM 3367 O O . ALA B 1 68 ? 15.406 -4.859 -6.059 1 98.75 68 ALA B O 1
ATOM 3368 N N . VAL B 1 69 ? 14.891 -6.066 -7.887 1 98.56 69 VAL B N 1
ATOM 3369 C CA . VAL B 1 69 ? 14.883 -4.914 -8.781 1 98.56 69 VAL B CA 1
ATOM 3370 C C . VAL B 1 69 ? 13.461 -4.656 -9.273 1 98.56 69 VAL B C 1
ATOM 3372 O O . VAL B 1 69 ? 12.969 -3.527 -9.203 1 98.56 69 VAL B O 1
ATOM 3375 N N . ASP B 1 70 ? 12.773 -5.73 -9.695 1 98.5 70 ASP B N 1
ATOM 3376 C CA . ASP B 1 70 ? 11.438 -5.602 -10.266 1 98.5 70 ASP B CA 1
ATOM 3377 C C . ASP B 1 70 ? 10.578 -6.82 -9.938 1 98.5 70 ASP B C 1
ATOM 3379 O O . ASP B 1 70 ? 10.555 -7.797 -10.688 1 98.5 70 ASP B O 1
ATOM 3383 N N . ALA B 1 71 ? 9.742 -6.691 -8.953 1 98.69 71 ALA B N 1
ATOM 3384 C CA . ALA B 1 71 ? 8.914 -7.805 -8.5 1 98.69 71 ALA B CA 1
ATOM 3385 C C . ALA B 1 71 ? 7.805 -8.109 -9.5 1 98.69 71 ALA B C 1
ATOM 3387 O O . ALA B 1 71 ? 7.418 -9.273 -9.672 1 98.69 71 ALA B O 1
ATOM 3388 N N . SER B 1 72 ? 7.316 -7.137 -10.219 1 98.5 72 SER B N 1
ATOM 3389 C CA . SER B 1 72 ? 6.211 -7.32 -11.148 1 98.5 72 SER B CA 1
ATOM 3390 C C . SER B 1 72 ? 6.617 -8.195 -12.336 1 98.5 72 SER B C 1
ATOM 3392 O O . SER B 1 72 ? 5.938 -9.172 -12.656 1 98.5 72 SER B O 1
ATOM 3394 N N . THR B 1 73 ? 7.699 -7.828 -12.953 1 98.44 73 THR B N 1
ATOM 3395 C CA . THR B 1 73 ? 8.203 -8.641 -14.055 1 98.44 73 THR B CA 1
ATOM 3396 C C . THR B 1 73 ? 8.562 -10.039 -13.57 1 98.44 73 THR B C 1
ATOM 3398 O O . THR B 1 73 ? 8.359 -11.023 -14.289 1 98.44 73 THR B O 1
ATOM 3401 N N . THR B 1 74 ? 9.07 -10.133 -12.367 1 98.81 74 THR B N 1
ATOM 3402 C CA . THR B 1 74 ? 9.438 -11.422 -11.789 1 98.81 74 THR B CA 1
ATOM 3403 C C . THR B 1 74 ? 8.211 -12.312 -11.633 1 98.81 74 THR B C 1
ATOM 3405 O O . THR B 1 74 ? 8.289 -13.531 -11.812 1 98.81 74 THR B O 1
ATOM 3408 N N . LEU B 1 75 ? 7.047 -11.727 -11.258 1 98.75 75 LEU B N 1
ATOM 3409 C CA . LEU B 1 75 ? 5.816 -12.5 -11.125 1 98.75 75 LEU B CA 1
ATOM 3410 C C . LEU B 1 75 ? 5.398 -13.086 -12.469 1 98.75 75 LEU B C 1
ATOM 3412 O O . LEU B 1 75 ? 4.988 -14.25 -12.547 1 98.75 75 LEU B O 1
ATOM 3416 N N . SER B 1 76 ? 5.5 -12.297 -13.508 1 98.75 76 SER B N 1
ATOM 3417 C CA . SER B 1 76 ? 5.191 -12.797 -14.844 1 98.75 76 SER B CA 1
ATOM 3418 C C . SER B 1 76 ? 6.164 -13.898 -15.258 1 98.75 76 SER B C 1
ATOM 3420 O O . SER B 1 76 ? 5.773 -14.867 -15.914 1 98.75 76 SER B O 1
ATOM 3422 N N . TYR B 1 77 ? 7.418 -13.68 -14.93 1 98.75 77 TYR B N 1
ATOM 3423 C CA . TYR B 1 77 ? 8.438 -14.703 -15.164 1 98.75 77 TYR B CA 1
ATOM 3424 C C . TYR B 1 77 ? 8.078 -16 -14.461 1 98.75 77 TYR B C 1
ATOM 3426 O O . TYR B 1 77 ? 8.172 -17.078 -15.055 1 98.75 77 TYR B O 1
ATOM 3434 N N . LEU B 1 78 ? 7.652 -15.914 -13.227 1 98.69 78 LEU B N 1
ATOM 3435 C CA . LEU B 1 78 ? 7.266 -17.078 -12.445 1 98.69 78 LEU B CA 1
ATOM 3436 C C . LEU B 1 78 ? 6.113 -17.828 -13.117 1 98.69 78 LEU B C 1
ATOM 3438 O O . LEU B 1 78 ? 6.16 -19.047 -13.258 1 98.69 78 LEU B O 1
ATOM 3442 N N . ALA B 1 79 ? 5.086 -17.078 -13.5 1 98.69 79 ALA B N 1
ATOM 3443 C CA . ALA B 1 79 ? 3.922 -17.688 -14.141 1 98.69 79 ALA B CA 1
ATOM 3444 C C . ALA B 1 79 ? 4.32 -18.406 -15.43 1 98.69 79 ALA B C 1
ATOM 3446 O O . ALA B 1 79 ? 3.799 -19.484 -15.734 1 98.69 79 ALA B O 1
ATOM 3447 N N . HIS B 1 80 ? 5.258 -17.859 -16.109 1 98.81 80 HIS B N 1
ATOM 3448 C CA . HIS B 1 80 ? 5.738 -18.406 -17.359 1 98.81 80 HIS B CA 1
ATOM 3449 C C . HIS B 1 80 ? 6.66 -19.609 -17.125 1 98.81 80 HIS B C 1
ATOM 3451 O O . HIS B 1 80 ? 6.367 -20.719 -17.562 1 98.81 80 HIS B O 1
ATOM 3457 N N . SER B 1 81 ? 7.699 -19.391 -16.422 1 98.75 81 SER B N 1
ATOM 3458 C CA . SER B 1 81 ? 8.812 -20.328 -16.344 1 98.75 81 SER B CA 1
ATOM 3459 C C . SER B 1 81 ? 8.461 -21.516 -15.43 1 98.75 81 SER B C 1
ATOM 3461 O O . SER B 1 81 ? 8.812 -22.656 -15.727 1 98.75 81 SER B O 1
ATOM 3463 N N . ILE B 1 82 ? 7.781 -21.188 -14.344 1 98.44 82 ILE B N 1
ATOM 3464 C CA . ILE B 1 82 ? 7.551 -22.219 -13.344 1 98.44 82 ILE B CA 1
ATOM 3465 C C . ILE B 1 82 ? 6.16 -22.812 -13.531 1 98.44 82 ILE B C 1
ATOM 3467 O O . ILE B 1 82 ? 6.012 -24.047 -13.625 1 98.44 82 ILE B O 1
ATOM 3471 N N . LEU B 1 83 ? 5.168 -22.016 -13.711 1 98.31 83 LEU B N 1
ATOM 3472 C CA . LEU B 1 83 ? 3.791 -22.5 -13.672 1 98.31 83 LEU B CA 1
ATOM 3473 C C . LEU B 1 83 ? 3.373 -23.062 -15.023 1 98.31 83 LEU B C 1
ATOM 3475 O O . LEU B 1 83 ? 2.367 -23.766 -15.125 1 98.31 83 LEU B O 1
ATOM 3479 N N . CYS B 1 84 ? 4.172 -22.734 -16.047 1 98.75 84 CYS B N 1
ATOM 3480 C CA . CYS B 1 84 ? 3.846 -23.266 -17.375 1 98.75 84 CYS B CA 1
ATOM 3481 C C . CYS B 1 84 ? 4.992 -24.109 -17.922 1 98.75 84 CYS B C 1
ATOM 3483 O O . CYS B 1 84 ? 4.883 -25.328 -18 1 98.75 84 CYS B O 1
ATOM 3485 N N . VAL B 1 85 ? 6.133 -23.531 -18.125 1 98.81 85 VAL B N 1
ATOM 3486 C CA . VAL B 1 85 ? 7.25 -24.172 -18.797 1 98.81 85 VAL B CA 1
ATOM 3487 C C . VAL B 1 85 ? 7.746 -25.359 -17.984 1 98.81 85 VAL B C 1
ATOM 3489 O O . VAL B 1 85 ? 7.918 -26.469 -18.516 1 98.81 85 VAL B O 1
ATOM 3492 N N . ASN B 1 86 ? 7.988 -25.188 -16.719 1 98.25 86 ASN B N 1
ATOM 3493 C CA . ASN B 1 86 ? 8.438 -26.266 -15.844 1 98.25 86 ASN B CA 1
ATOM 3494 C C . ASN B 1 86 ? 7.441 -27.422 -15.828 1 98.25 86 ASN B C 1
ATOM 3496 O O . ASN B 1 86 ? 7.844 -28.578 -15.836 1 98.25 86 ASN B O 1
ATOM 3500 N N . GLN B 1 87 ? 6.168 -27.125 -15.844 1 97.75 87 GLN B N 1
ATOM 3501 C CA . GLN B 1 87 ? 5.141 -28.156 -15.773 1 97.75 87 GLN B CA 1
ATOM 3502 C C . GLN B 1 87 ? 5.082 -28.969 -17.078 1 97.75 87 GLN B C 1
ATOM 3504 O O . GLN B 1 87 ? 4.969 -30.188 -17.047 1 97.75 87 GLN B O 1
ATOM 3509 N N . ILE B 1 88 ? 5.152 -28.266 -18.188 1 98.56 88 ILE B N 1
ATOM 3510 C CA . ILE B 1 88 ? 5.191 -28.984 -19.453 1 98.56 88 ILE B CA 1
ATOM 3511 C C . ILE B 1 88 ? 6.465 -29.812 -19.547 1 98.56 88 ILE B C 1
ATOM 3513 O O . ILE B 1 88 ? 6.43 -30.969 -20.016 1 98.56 88 ILE B O 1
ATOM 3517 N N . GLY B 1 89 ? 7.559 -29.281 -19.156 1 98.19 89 GLY B N 1
ATOM 3518 C CA . GLY B 1 89 ? 8.828 -30 -19.172 1 98.19 89 GLY B CA 1
ATOM 3519 C C . GLY B 1 89 ? 8.797 -31.266 -18.328 1 98.19 89 GLY B C 1
ATOM 3520 O O . GLY B 1 89 ? 9.375 -32.281 -18.719 1 98.19 89 GLY B O 1
ATOM 3521 N N . ARG B 1 90 ? 8.156 -31.234 -17.219 1 95.81 90 ARG B N 1
ATOM 3522 C CA . ARG B 1 90 ? 8.172 -32.344 -16.266 1 95.81 90 ARG B CA 1
ATOM 3523 C C . ARG B 1 90 ? 7.094 -33.344 -16.594 1 95.81 90 ARG B C 1
ATOM 3525 O O . ARG B 1 90 ? 7.301 -34.562 -16.422 1 95.81 90 ARG B O 1
ATOM 3532 N N . ASN B 1 91 ? 5.953 -32.906 -17.031 1 97.25 91 ASN B N 1
ATOM 3533 C CA . ASN B 1 91 ? 4.789 -33.781 -17.109 1 97.25 91 ASN B CA 1
ATOM 3534 C C . ASN B 1 91 ? 4.395 -34.062 -18.547 1 97.25 91 ASN B C 1
ATOM 3536 O O . ASN B 1 91 ? 3.615 -35 -18.812 1 97.25 91 ASN B O 1
ATOM 3540 N N . GLY B 1 92 ? 4.914 -33.281 -19.516 1 98.19 92 GLY B N 1
ATOM 3541 C CA . GLY B 1 92 ? 4.488 -33.406 -20.906 1 98.19 92 GLY B CA 1
ATOM 3542 C C . GLY B 1 92 ? 5.082 -34.594 -21.609 1 98.19 92 GLY B C 1
ATOM 3543 O O . GLY B 1 92 ? 6.125 -35.125 -21.188 1 98.19 92 GLY B O 1
ATOM 3544 N N . SER B 1 93 ? 4.395 -35.094 -22.625 1 98.06 93 SER B N 1
ATOM 3545 C CA . SER B 1 93 ? 4.941 -36.125 -23.5 1 98.06 93 SER B CA 1
ATOM 3546 C C . SER B 1 93 ? 6.074 -35.562 -24.359 1 98.06 93 SER B C 1
ATOM 3548 O O . SER B 1 93 ? 6.285 -34.375 -24.422 1 98.06 93 SER B O 1
ATOM 3550 N N . LYS B 1 94 ? 6.75 -36.5 -25.031 1 98 94 LYS B N 1
ATOM 3551 C CA . LYS B 1 94 ? 7.82 -36.094 -25.938 1 98 94 LYS B CA 1
ATOM 3552 C C . LYS B 1 94 ? 7.289 -35.156 -27.031 1 98 94 LYS B C 1
ATOM 3554 O O . LYS B 1 94 ? 7.934 -34.156 -27.375 1 98 94 LYS B O 1
ATOM 3559 N N . GLU B 1 95 ? 6.168 -35.469 -27.547 1 98.31 95 GLU B N 1
ATOM 3560 C CA . GLU B 1 95 ? 5.559 -34.688 -28.609 1 98.31 95 GLU B CA 1
ATOM 3561 C C . GLU B 1 95 ? 5.164 -33.312 -28.109 1 98.31 95 GLU B C 1
ATOM 3563 O O . GLU B 1 95 ? 5.367 -32.312 -28.812 1 98.31 95 GLU B O 1
ATOM 3568 N N . GLN B 1 96 ? 4.594 -33.219 -26.984 1 98.75 96 GLN B N 1
ATOM 3569 C CA . GLN B 1 96 ? 4.195 -31.953 -26.391 1 98.75 96 GLN B CA 1
ATOM 3570 C C . GLN B 1 96 ? 5.41 -31.062 -26.141 1 98.75 96 GLN B C 1
ATOM 3572 O O . GLN B 1 96 ? 5.387 -29.875 -26.438 1 98.75 96 GLN B O 1
ATOM 3577 N N . LYS B 1 97 ? 6.438 -31.641 -25.578 1 98.81 97 LYS B N 1
ATOM 3578 C CA . LYS B 1 97 ? 7.656 -30.891 -25.297 1 98.81 97 LYS B CA 1
ATOM 3579 C C . LYS B 1 97 ? 8.266 -30.328 -26.578 1 98.81 97 LYS B C 1
ATOM 3581 O O . LYS B 1 97 ? 8.641 -29.156 -26.625 1 98.81 97 LYS B O 1
ATOM 3586 N N . GLN B 1 98 ? 8.312 -31.141 -27.531 1 98.38 98 GLN B N 1
ATOM 3587 C CA . GLN B 1 98 ? 8.883 -30.719 -28.812 1 98.38 98 GLN B CA 1
ATOM 3588 C C . GLN B 1 98 ? 8.055 -29.594 -29.438 1 98.38 98 GLN B C 1
ATOM 3590 O O . GLN B 1 98 ? 8.609 -28.688 -30.062 1 98.38 98 GLN B O 1
ATOM 3595 N N . LYS B 1 99 ? 6.828 -29.672 -29.25 1 98.56 99 LYS B N 1
ATOM 3596 C CA . LYS B 1 99 ? 5.926 -28.734 -29.891 1 98.56 99 LYS B CA 1
ATOM 3597 C C . LYS B 1 99 ? 5.938 -27.391 -29.172 1 98.56 99 LYS B C 1
ATOM 3599 O O . LYS B 1 99 ? 5.883 -26.328 -29.812 1 98.56 99 LYS B O 1
ATOM 3604 N N . TYR B 1 100 ? 5.992 -27.312 -27.875 1 98.81 100 TYR B N 1
ATOM 3605 C CA . TYR B 1 100 ? 5.668 -26.094 -27.141 1 98.81 100 TYR B CA 1
ATOM 3606 C C . TYR B 1 100 ? 6.91 -25.5 -26.5 1 98.81 100 TYR B C 1
ATOM 3608 O O . TYR B 1 100 ? 7.039 -24.281 -26.406 1 98.81 100 TYR B O 1
ATOM 3616 N N . LEU B 1 101 ? 7.871 -26.25 -26.047 1 98.88 101 LEU B N 1
ATOM 3617 C CA . LEU B 1 101 ? 8.945 -25.781 -25.172 1 98.88 101 LEU B CA 1
ATOM 3618 C C . LEU B 1 101 ? 9.859 -24.812 -25.922 1 98.88 101 LEU B C 1
ATOM 3620 O O . LEU B 1 101 ? 10.281 -23.797 -25.359 1 98.88 101 LEU B O 1
ATOM 3624 N N . PRO B 1 102 ? 10.219 -25.109 -27.172 1 98.69 102 PRO B N 1
ATOM 3625 C CA . PRO B 1 102 ? 11.18 -24.219 -27.828 1 98.69 102 PRO B CA 1
ATOM 3626 C C . PRO B 1 102 ? 10.711 -22.766 -27.844 1 98.69 102 PRO B C 1
ATOM 3628 O O . PRO B 1 102 ? 11.469 -21.875 -27.469 1 98.69 102 PRO B O 1
ATOM 3631 N N . LYS B 1 103 ? 9.469 -22.484 -28.188 1 98.75 103 LYS B N 1
ATOM 3632 C CA . LYS B 1 103 ? 8.969 -21.125 -28.266 1 98.75 103 LYS B CA 1
ATOM 3633 C C . LYS B 1 103 ? 8.758 -20.531 -26.875 1 98.75 103 LYS B C 1
ATOM 3635 O O . LYS B 1 103 ? 8.914 -19.328 -26.672 1 98.75 103 LYS B O 1
ATOM 3640 N N . LEU B 1 104 ? 8.43 -21.344 -25.922 1 98.88 104 LEU B N 1
ATOM 3641 C CA . LEU B 1 104 ? 8.266 -20.891 -24.547 1 98.88 104 LEU B CA 1
ATOM 3642 C C . LEU B 1 104 ? 9.609 -20.562 -23.922 1 98.88 104 LEU B C 1
ATOM 3644 O O . LEU B 1 104 ? 9.758 -19.547 -23.234 1 98.88 104 LEU B O 1
ATOM 3648 N N . ILE B 1 105 ? 10.617 -21.391 -24.188 1 98.75 105 ILE B N 1
ATOM 3649 C CA . ILE B 1 105 ? 11.938 -21.234 -23.578 1 98.75 105 ILE B CA 1
ATOM 3650 C C . ILE B 1 105 ? 12.641 -20.016 -24.188 1 98.75 105 ILE B C 1
ATOM 3652 O O . ILE B 1 105 ? 13.344 -19.297 -23.484 1 98.75 105 ILE B O 1
ATOM 3656 N N . SER B 1 106 ? 12.383 -19.75 -25.453 1 97.94 106 SER B N 1
ATOM 3657 C CA . SER B 1 106 ? 13.016 -18.609 -26.109 1 97.94 106 SER B CA 1
ATOM 3658 C C . SER B 1 106 ? 12.336 -17.297 -25.703 1 97.94 106 SER B C 1
ATOM 3660 O O . SER B 1 106 ? 12.914 -16.219 -25.891 1 97.94 106 SER B O 1
ATOM 3662 N N . GLY B 1 107 ? 11.125 -17.422 -25.25 1 98.06 107 GLY B N 1
ATOM 3663 C CA . GLY B 1 107 ? 10.367 -16.219 -24.906 1 98.06 107 GLY B CA 1
ATOM 3664 C C . GLY B 1 107 ? 9.516 -15.711 -26.047 1 98.06 107 GLY B C 1
ATOM 3665 O O . GLY B 1 107 ? 8.883 -14.656 -25.922 1 98.06 107 GLY B O 1
ATOM 3666 N N . GLU B 1 108 ? 9.484 -16.469 -27.125 1 98.06 108 GLU B N 1
ATOM 3667 C CA . GLU B 1 108 ? 8.602 -16.125 -28.234 1 98.06 108 GLU B CA 1
ATOM 3668 C C . GLU B 1 108 ? 7.133 -16.25 -27.828 1 98.06 108 GLU B C 1
ATOM 3670 O O . GLU B 1 108 ? 6.301 -15.438 -28.25 1 98.06 108 GLU B O 1
ATOM 3675 N N . HIS B 1 109 ? 6.785 -17.234 -27.094 1 98.62 109 HIS B N 1
ATOM 3676 C CA . HIS B 1 109 ? 5.461 -17.391 -26.516 1 98.62 109 HIS B CA 1
ATOM 3677 C C . HIS B 1 109 ? 5.488 -17.156 -25 1 98.62 109 HIS B C 1
ATOM 3679 O O . HIS B 1 109 ? 6.469 -17.484 -24.328 1 98.62 109 HIS B O 1
ATOM 3685 N N . ILE B 1 110 ? 4.469 -16.531 -24.547 1 98.75 110 ILE B N 1
ATOM 3686 C CA . ILE B 1 110 ? 4.266 -16.312 -23.109 1 98.75 110 ILE B CA 1
ATOM 3687 C C . ILE B 1 110 ? 3.271 -17.344 -22.578 1 98.75 110 ILE B C 1
ATOM 3689 O O . ILE B 1 110 ? 2.211 -17.547 -23.156 1 98.75 110 ILE B O 1
ATOM 3693 N N . GLY B 1 111 ? 3.635 -17.953 -21.469 1 98.81 111 GLY B N 1
ATOM 3694 C CA . GLY B 1 111 ? 2.793 -18.984 -20.875 1 98.81 111 GLY B CA 1
ATOM 3695 C C . GLY B 1 111 ? 2.152 -18.531 -19.562 1 98.81 111 GLY B C 1
ATOM 3696 O O . GLY B 1 111 ? 2.578 -17.547 -18.969 1 98.81 111 GLY B O 1
ATOM 3697 N N . GLY B 1 112 ? 1.126 -19.172 -19.172 1 98.62 112 GLY B N 1
ATOM 3698 C CA . GLY B 1 112 ? 0.442 -19.047 -17.891 1 98.62 112 GLY B CA 1
ATOM 3699 C C . GLY B 1 112 ? -0.213 -20.328 -17.438 1 98.62 112 GLY B C 1
ATOM 3700 O O . GLY B 1 112 ? -0.14 -21.344 -18.125 1 98.62 112 GLY B O 1
ATOM 3701 N N . MET B 1 113 ? -0.76 -20.281 -16.266 1 98.5 113 MET B N 1
ATOM 3702 C CA . MET B 1 113 ? -1.437 -21.453 -15.711 1 98.5 113 MET B CA 1
ATOM 3703 C C . MET B 1 113 ? -2.857 -21.109 -15.273 1 98.5 113 MET B C 1
ATOM 3705 O O . MET B 1 113 ? -3.076 -20.078 -14.617 1 98.5 113 MET B O 1
ATOM 3709 N N . GLY B 1 114 ? -3.824 -21.891 -15.711 1 98.31 114 GLY B N 1
ATOM 3710 C CA . GLY B 1 114 ? -5.219 -21.703 -15.336 1 98.31 114 GLY B CA 1
ATOM 3711 C C . GLY B 1 114 ? -5.688 -22.703 -14.289 1 98.31 114 GLY B C 1
ATOM 3712 O O . GLY B 1 114 ? -5.906 -23.875 -14.594 1 98.31 114 GLY B O 1
ATOM 3713 N N . MET B 1 115 ? -5.973 -22.188 -13.102 1 96.56 115 MET B N 1
ATOM 3714 C CA . MET B 1 115 ? -6.438 -23.047 -12.008 1 96.56 115 MET B CA 1
ATOM 3715 C C . MET B 1 115 ? -7.59 -22.375 -11.258 1 96.56 115 MET B C 1
ATOM 3717 O O . MET B 1 115 ? -8.734 -22.812 -11.359 1 96.56 115 MET B O 1
ATOM 3721 N N . SER B 1 116 ? -7.352 -21.203 -10.695 1 96.56 116 SER B N 1
ATOM 3722 C CA . SER B 1 116 ? -8.336 -20.5 -9.875 1 96.56 116 SER B CA 1
ATOM 3723 C C . SER B 1 116 ? -9.547 -20.094 -10.703 1 96.56 116 SER B C 1
ATOM 3725 O O . SER B 1 116 ? -9.414 -19.734 -11.875 1 96.56 116 SER B O 1
ATOM 3727 N N . GLU B 1 117 ? -10.719 -20.234 -10.086 1 97 117 GLU B N 1
ATOM 3728 C CA . GLU B 1 117 ? -12.008 -19.812 -10.633 1 97 117 GLU B CA 1
ATOM 3729 C C . GLU B 1 117 ? -12.75 -18.906 -9.656 1 97 117 GLU B C 1
ATOM 3731 O O . GLU B 1 117 ? -12.391 -18.812 -8.484 1 97 117 GLU B O 1
ATOM 3736 N N . PRO B 1 118 ? -13.727 -18.219 -10.156 1 91.94 118 PRO B N 1
ATOM 3737 C CA . PRO B 1 118 ? -14.477 -17.328 -9.258 1 91.94 118 PRO B CA 1
ATOM 3738 C C . PRO B 1 118 ? -14.969 -18.047 -8 1 91.94 118 PRO B C 1
ATOM 3740 O O . PRO B 1 118 ? -14.93 -17.469 -6.906 1 91.94 118 PRO B O 1
ATOM 3743 N N . GLY B 1 119 ? -15.336 -19.188 -8.078 1 90.94 119 GLY B N 1
ATOM 3744 C CA . GLY B 1 119 ? -15.844 -19.922 -6.934 1 90.94 119 GLY B CA 1
ATOM 3745 C C . GLY B 1 119 ? -14.812 -20.844 -6.312 1 90.94 119 GLY B C 1
ATOM 3746 O O . GLY B 1 119 ? -15.094 -21.516 -5.316 1 90.94 119 GLY B O 1
ATOM 3747 N N . ALA B 1 120 ? -13.594 -20.875 -6.902 1 91.94 120 ALA B N 1
ATOM 3748 C CA . ALA B 1 120 ? -12.562 -21.812 -6.461 1 91.94 120 ALA B CA 1
ATOM 3749 C C . ALA B 1 120 ? -11.18 -21.156 -6.488 1 91.94 120 ALA B C 1
ATOM 3751 O O . ALA B 1 120 ? -10.469 -21.234 -7.492 1 91.94 120 ALA B O 1
ATOM 3752 N N . GLY B 1 121 ? -10.789 -20.594 -5.355 1 91.75 121 GLY B N 1
ATOM 3753 C CA . GLY B 1 121 ? -9.445 -20.078 -5.137 1 91.75 121 GLY B CA 1
ATOM 3754 C C . GLY B 1 121 ? -8.625 -20.938 -4.195 1 91.75 121 GLY B C 1
ATOM 3755 O O . GLY B 1 121 ? -7.91 -21.844 -4.633 1 91.75 121 GLY B O 1
ATOM 3756 N N . SER B 1 122 ? -8.914 -20.797 -2.906 1 89 122 SER B N 1
ATOM 3757 C CA . SER B 1 122 ? -8.297 -21.656 -1.898 1 89 122 SER B CA 1
ATOM 3758 C C . SER B 1 122 ? -8.773 -23.094 -2.037 1 89 122 SER B C 1
ATOM 3760 O O . SER B 1 122 ? -8.008 -24.031 -1.794 1 89 122 SER B O 1
ATOM 3762 N N . ASP B 1 123 ? -9.984 -23.281 -2.436 1 90.56 123 ASP B N 1
ATOM 3763 C CA . ASP B 1 123 ? -10.547 -24.594 -2.723 1 90.56 123 ASP B CA 1
ATOM 3764 C C . ASP B 1 123 ? -10.367 -24.969 -4.191 1 90.56 123 ASP B C 1
ATOM 3766 O O . ASP B 1 123 ? -11.344 -25.141 -4.922 1 90.56 123 ASP B O 1
ATOM 3770 N N . ALA B 1 124 ? -9.156 -25.219 -4.586 1 89.12 124 ALA B N 1
ATOM 3771 C CA . ALA B 1 124 ? -8.836 -25.438 -5.992 1 89.12 124 ALA B CA 1
ATOM 3772 C C . ALA B 1 124 ? -9.539 -26.688 -6.531 1 89.12 124 ALA B C 1
ATOM 3774 O O . ALA B 1 124 ? -9.945 -26.719 -7.695 1 89.12 124 ALA B O 1
ATOM 3775 N N . LEU B 1 125 ? -9.719 -27.688 -5.707 1 91.88 125 LEU B N 1
ATOM 3776 C CA . LEU B 1 125 ? -10.32 -28.938 -6.16 1 91.88 125 LEU B CA 1
ATOM 3777 C C . LEU B 1 125 ? -11.828 -28.766 -6.352 1 91.88 125 LEU B C 1
ATOM 3779 O O . LEU B 1 125 ? -12.477 -29.625 -6.953 1 91.88 125 LEU B O 1
ATOM 3783 N N . GLY B 1 126 ? -12.352 -27.641 -5.879 1 91.88 126 GLY B N 1
ATOM 3784 C CA . GLY B 1 126 ? -13.758 -27.344 -6.082 1 91.88 126 GLY B CA 1
ATOM 3785 C C . GLY B 1 126 ? -14.047 -26.672 -7.41 1 91.88 126 GLY B C 1
ATOM 3786 O O . GLY B 1 126 ? -15.133 -26.141 -7.625 1 91.88 126 GLY B O 1
ATOM 3787 N N . MET B 1 127 ? -13.102 -26.719 -8.336 1 95.69 127 MET B N 1
ATOM 3788 C CA . MET B 1 127 ? -13.258 -26.047 -9.633 1 95.69 127 MET B CA 1
ATOM 3789 C C . MET B 1 127 ? -14.422 -26.641 -10.414 1 95.69 127 MET B C 1
ATOM 3791 O O . MET B 1 127 ? -14.766 -27.812 -10.234 1 95.69 127 MET B O 1
ATOM 3795 N N . LEU B 1 128 ? -14.992 -25.781 -11.297 1 96.12 128 LEU B N 1
ATOM 3796 C CA . LEU B 1 128 ? -16.188 -26.172 -12.039 1 96.12 128 LEU B CA 1
ATOM 3797 C C . LEU B 1 128 ? -15.883 -26.328 -13.523 1 96.12 128 LEU B C 1
ATOM 3799 O O . LEU B 1 128 ? -16.656 -26.938 -14.266 1 96.12 128 LEU B O 1
ATOM 3803 N N . THR B 1 129 ? -14.797 -25.703 -14.023 1 98.31 129 THR B N 1
ATOM 3804 C CA . THR B 1 129 ? -14.414 -25.906 -15.414 1 98.31 129 THR B CA 1
ATOM 3805 C C . THR B 1 129 ? -14.375 -27.391 -15.758 1 98.31 129 THR B C 1
ATOM 3807 O O . THR B 1 129 ? -13.711 -28.172 -15.07 1 98.31 129 THR B O 1
ATOM 3810 N N . ARG B 1 130 ? -14.992 -27.719 -16.859 1 98.38 130 ARG B N 1
ATOM 3811 C CA . ARG B 1 130 ? -15.18 -29.125 -17.188 1 98.38 130 ARG B CA 1
ATOM 3812 C C . ARG B 1 130 ? -14.68 -29.438 -18.594 1 98.38 130 ARG B C 1
ATOM 3814 O O . ARG B 1 130 ? -14.914 -28.672 -19.516 1 98.38 130 ARG B O 1
ATOM 3821 N N . ALA B 1 131 ? -14.016 -30.578 -18.688 1 98.69 131 ALA B N 1
ATOM 3822 C CA . ALA B 1 131 ? -13.609 -31.156 -19.969 1 98.69 131 ALA B CA 1
ATOM 3823 C C . ALA B 1 131 ? -14.312 -32.469 -20.234 1 98.69 131 ALA B C 1
ATOM 3825 O O . ALA B 1 131 ? -14.102 -33.438 -19.5 1 98.69 131 ALA B O 1
ATOM 3826 N N . GLU B 1 132 ? -15.141 -32.469 -21.234 1 98.31 132 GLU B N 1
ATOM 3827 C CA . GLU B 1 132 ? -15.883 -33.656 -21.594 1 98.31 132 GLU B CA 1
ATOM 3828 C C . GLU B 1 132 ? -15.281 -34.344 -22.812 1 98.31 132 GLU B C 1
ATOM 3830 O O . GLU B 1 132 ? -15.164 -33.75 -23.875 1 98.31 132 GLU B O 1
ATOM 3835 N N . LYS B 1 133 ? -14.961 -35.594 -22.641 1 97.62 133 LYS B N 1
ATOM 3836 C CA . LYS B 1 133 ? -14.414 -36.344 -23.75 1 97.62 133 LYS B CA 1
ATOM 3837 C C . LYS B 1 133 ? -15.469 -36.562 -24.828 1 97.62 133 LYS B C 1
ATOM 3839 O O . LYS B 1 133 ? -16.594 -36.969 -24.531 1 97.62 133 LYS B O 1
ATOM 3844 N N . GLN B 1 134 ? -15.039 -36.312 -26.016 1 97.5 134 GLN B N 1
ATOM 3845 C CA . GLN B 1 134 ? -15.922 -36.469 -27.172 1 97.5 134 GLN B CA 1
ATOM 3846 C C . GLN B 1 134 ? -15.656 -37.812 -27.875 1 97.5 134 GLN B C 1
ATOM 3848 O O . GLN B 1 134 ? -14.648 -38.469 -27.609 1 97.5 134 GLN B O 1
ATOM 3853 N N . ALA B 1 135 ? -16.531 -38.125 -28.797 1 97.06 135 ALA B N 1
ATOM 3854 C CA . ALA B 1 135 ? -16.453 -39.406 -29.516 1 97.06 135 ALA B CA 1
ATOM 3855 C C . ALA B 1 135 ? -15.172 -39.5 -30.344 1 97.06 135 ALA B C 1
ATOM 3857 O O . ALA B 1 135 ? -14.602 -40.562 -30.5 1 97.06 135 ALA B O 1
ATOM 3858 N N . ASN B 1 136 ? -14.695 -38.438 -30.734 1 95.88 136 ASN B N 1
ATOM 3859 C CA . ASN B 1 136 ? -13.516 -38.406 -31.594 1 95.88 136 ASN B CA 1
ATOM 3860 C C . ASN B 1 136 ? -12.227 -38.375 -30.781 1 95.88 136 ASN B C 1
ATOM 3862 O O . ASN B 1 136 ? -11.141 -38.25 -31.344 1 95.88 136 ASN B O 1
ATOM 3866 N N . GLY B 1 137 ? -12.305 -38.344 -29.484 1 96 137 GLY B N 1
ATOM 3867 C CA . GLY B 1 137 ? -11.141 -38.375 -28.609 1 96 137 GLY B CA 1
ATOM 3868 C C . GLY B 1 137 ? -10.766 -37.031 -28.062 1 96 137 GLY B C 1
ATOM 3869 O O . GLY B 1 137 ? -10.031 -36.906 -27.078 1 96 137 GLY B O 1
ATOM 3870 N N . ALA B 1 138 ? -11.297 -36.031 -28.703 1 97.81 138 ALA B N 1
ATOM 3871 C CA . ALA B 1 138 ? -11.039 -34.656 -28.234 1 97.81 138 ALA B CA 1
ATOM 3872 C C . ALA B 1 138 ? -11.852 -34.344 -26.984 1 97.81 138 ALA B C 1
ATOM 3874 O O . ALA B 1 138 ? -12.688 -35.156 -26.562 1 97.81 138 ALA B O 1
ATOM 3875 N N . TYR B 1 139 ? -11.484 -33.25 -26.375 1 98.69 139 TYR B N 1
ATOM 3876 C CA . TYR B 1 139 ? -12.227 -32.781 -25.219 1 98.69 139 TYR B CA 1
ATOM 3877 C C . TYR B 1 139 ? -12.914 -31.469 -25.5 1 98.69 139 TYR B C 1
ATOM 3879 O O . TYR B 1 139 ? -12.336 -30.578 -26.141 1 98.69 139 TYR B O 1
ATOM 3887 N N . LYS B 1 140 ? -14.141 -31.344 -25.078 1 98.81 140 LYS B N 1
ATOM 3888 C CA . LYS B 1 140 ? -14.844 -30.078 -25.078 1 98.81 140 LYS B CA 1
ATOM 3889 C C . LYS B 1 140 ? -14.773 -29.406 -23.703 1 98.81 140 LYS B C 1
ATOM 3891 O O . LYS B 1 140 ? -15.273 -29.953 -22.719 1 98.81 140 LYS B O 1
ATOM 3896 N N . ILE B 1 141 ? -14.172 -28.219 -23.641 1 98.81 141 ILE B N 1
ATOM 3897 C CA . ILE B 1 141 ? -13.969 -27.562 -22.359 1 98.81 141 ILE B CA 1
ATOM 3898 C C . ILE B 1 141 ? -14.906 -26.359 -22.234 1 98.81 141 ILE B C 1
ATOM 3900 O O . ILE B 1 141 ? -15.031 -25.562 -23.156 1 98.81 141 ILE B O 1
ATOM 3904 N N . ASN B 1 142 ? -15.648 -26.25 -21.156 1 98.88 142 ASN B N 1
ATOM 3905 C CA . ASN B 1 142 ? -16.484 -25.141 -20.75 1 98.88 142 ASN B CA 1
ATOM 3906 C C . ASN B 1 142 ? -16.156 -24.672 -19.328 1 98.88 142 ASN B C 1
ATOM 3908 O O . ASN B 1 142 ? -15.938 -25.484 -18.438 1 98.88 142 ASN B O 1
ATOM 3912 N N . GLY B 1 143 ? -16.047 -23.406 -19.172 1 98.5 143 GLY B N 1
ATOM 3913 C CA . GLY B 1 143 ? -15.773 -22.859 -17.859 1 98.5 143 GLY B CA 1
ATOM 3914 C C . GLY B 1 143 ? -15.016 -21.547 -17.922 1 98.5 143 GLY B C 1
ATOM 3915 O O . GLY B 1 143 ? -15.094 -20.812 -18.906 1 98.5 143 GLY B O 1
ATOM 3916 N N . SER B 1 144 ? -14.398 -21.188 -16.797 1 98.5 144 SER B N 1
ATOM 3917 C CA . SER B 1 144 ? -13.625 -19.953 -16.703 1 98.5 144 SER B CA 1
ATOM 3918 C C . SER B 1 144 ? -12.562 -20.031 -15.617 1 98.5 144 SER B C 1
ATOM 3920 O O . SER B 1 144 ? -12.703 -20.812 -14.672 1 98.5 144 SER B O 1
ATOM 3922 N N . LYS B 1 145 ? -11.539 -19.422 -15.812 1 98.56 145 LYS B N 1
ATOM 3923 C CA . LYS B 1 145 ? -10.484 -19.188 -14.828 1 98.56 145 LYS B CA 1
ATOM 3924 C C . LYS B 1 145 ? -10.344 -17.703 -14.516 1 98.56 145 LYS B C 1
ATOM 3926 O O . LYS B 1 145 ? -10.656 -16.859 -15.352 1 98.56 145 LYS B O 1
ATOM 3931 N N . THR B 1 146 ? -9.875 -17.406 -13.297 1 98.12 146 THR B N 1
ATOM 3932 C CA . THR B 1 146 ? -9.68 -16.016 -12.898 1 98.12 146 THR B CA 1
ATOM 3933 C C . THR B 1 146 ? -8.359 -15.859 -12.141 1 98.12 146 THR B C 1
ATOM 3935 O O . THR B 1 146 ? -7.746 -16.844 -11.734 1 98.12 146 THR B O 1
ATOM 3938 N N . TRP B 1 147 ? -7.84 -14.594 -12.102 1 98.25 147 TRP B N 1
ATOM 3939 C CA . TRP B 1 147 ? -6.578 -14.234 -11.461 1 98.25 147 TRP B CA 1
ATOM 3940 C C . TRP B 1 147 ? -5.402 -14.922 -12.148 1 98.25 147 TRP B C 1
ATOM 3942 O O . TRP B 1 147 ? -4.473 -15.383 -11.484 1 98.25 147 TRP B O 1
ATOM 3952 N N . ILE B 1 148 ? -5.48 -15.062 -13.414 1 98.62 148 ILE B N 1
ATOM 3953 C CA . ILE B 1 148 ? -4.426 -15.766 -14.133 1 98.62 148 ILE B CA 1
ATOM 3954 C C . ILE B 1 148 ? -3.338 -14.781 -14.547 1 98.62 148 ILE B C 1
ATOM 3956 O O . ILE B 1 148 ? -3.555 -13.945 -15.43 1 98.62 148 ILE B O 1
ATOM 3960 N N . THR B 1 149 ? -2.176 -14.852 -13.852 1 98.62 149 THR B N 1
ATOM 3961 C CA . THR B 1 149 ? -1.014 -14.078 -14.281 1 98.62 149 THR B CA 1
ATOM 3962 C C . THR B 1 149 ? -0.634 -14.414 -15.719 1 98.62 149 THR B C 1
ATOM 3964 O O . THR B 1 149 ? -0.596 -15.594 -16.094 1 98.62 149 THR B O 1
ATOM 3967 N N . ASN B 1 150 ? -0.407 -13.469 -16.547 1 98.69 150 ASN B N 1
ATOM 3968 C CA . ASN B 1 150 ? -0.151 -13.531 -17.984 1 98.69 150 ASN B CA 1
ATOM 3969 C C . ASN B 1 150 ? -1.412 -13.898 -18.766 1 98.69 150 ASN B C 1
ATOM 3971 O O . ASN B 1 150 ? -1.358 -14.109 -19.969 1 98.69 150 ASN B O 1
ATOM 3975 N N . GLY B 1 151 ? -2.57 -13.969 -18.094 1 98.56 151 GLY B N 1
ATOM 3976 C CA . GLY B 1 151 ? -3.826 -14.305 -18.75 1 98.56 151 GLY B CA 1
ATOM 3977 C C . GLY B 1 151 ? -4.137 -13.406 -19.938 1 98.56 151 GLY B C 1
ATOM 3978 O O . GLY B 1 151 ? -4.367 -13.891 -21.047 1 98.56 151 GLY B O 1
ATOM 3979 N N . PRO B 1 152 ? -4.066 -12.109 -19.766 1 98.38 152 PRO B N 1
ATOM 3980 C CA . PRO B 1 152 ? -4.434 -11.18 -20.844 1 98.38 152 PRO B CA 1
ATOM 3981 C C . PRO B 1 152 ? -3.479 -11.242 -22.031 1 98.38 152 PRO B C 1
ATOM 3983 O O . PRO B 1 152 ? -3.881 -10.969 -23.156 1 98.38 152 PRO B O 1
ATOM 3986 N N . ASN B 1 153 ? -2.225 -11.617 -21.781 1 97.94 153 ASN B N 1
ATOM 3987 C CA . ASN B 1 153 ? -1.246 -11.492 -22.859 1 97.94 153 ASN B CA 1
ATOM 3988 C C . ASN B 1 153 ? -0.622 -12.836 -23.219 1 97.94 153 ASN B C 1
ATOM 3990 O O . ASN B 1 153 ? 0.202 -12.922 -24.125 1 97.94 153 ASN B O 1
ATOM 3994 N N . GLY B 1 154 ? -1.003 -13.938 -22.562 1 98.5 154 GLY B N 1
ATOM 3995 C CA . GLY B 1 154 ? -0.369 -15.234 -22.75 1 98.5 154 GLY B CA 1
ATOM 3996 C C . GLY B 1 154 ? -0.744 -15.898 -24.062 1 98.5 154 GLY B C 1
ATOM 3997 O O . GLY B 1 154 ? -1.78 -15.578 -24.641 1 98.5 154 GLY B O 1
ATOM 3998 N N . ASP B 1 155 ? 0.103 -16.828 -24.484 1 98.75 155 ASP B N 1
ATOM 3999 C CA . ASP B 1 155 ? -0.097 -17.594 -25.734 1 98.75 155 ASP B CA 1
ATOM 4000 C C . ASP B 1 155 ? -0.495 -19.031 -25.438 1 98.75 155 ASP B C 1
ATOM 4002 O O . ASP B 1 155 ? -1.217 -19.656 -26.219 1 98.75 155 ASP B O 1
ATOM 4006 N N . ILE B 1 156 ? 0.095 -19.578 -24.422 1 98.88 156 ILE B N 1
ATOM 4007 C CA . ILE B 1 156 ? -0.071 -20.984 -24.047 1 98.88 156 ILE B CA 1
ATOM 4008 C C . ILE B 1 156 ? -0.436 -21.094 -22.578 1 98.88 156 ILE B C 1
ATOM 4010 O O . ILE B 1 156 ? 0.174 -20.422 -21.734 1 98.88 156 ILE B O 1
ATOM 4014 N N . PHE B 1 157 ? -1.386 -21.906 -22.281 1 98.94 157 PHE B N 1
ATOM 4015 C CA . PHE B 1 157 ? -1.812 -22.031 -20.891 1 98.94 157 PHE B CA 1
ATOM 4016 C C . PHE B 1 157 ? -1.842 -23.5 -20.469 1 98.94 157 PHE B C 1
ATOM 4018 O O . PHE B 1 157 ? -2.338 -24.359 -21.219 1 98.94 157 PHE B O 1
ATOM 4025 N N . TYR B 1 158 ? -1.207 -23.797 -19.344 1 98.81 158 TYR B N 1
ATOM 4026 C CA . TYR B 1 158 ? -1.336 -25.062 -18.625 1 98.81 158 TYR B CA 1
ATOM 4027 C C . TYR B 1 158 ? -2.57 -25.062 -17.734 1 98.81 158 TYR B C 1
ATOM 4029 O O . TYR B 1 158 ? -2.537 -24.516 -16.625 1 98.81 158 TYR B O 1
ATOM 4037 N N . CYS B 1 159 ? -3.703 -25.75 -18.125 1 98.69 159 CYS B N 1
ATOM 4038 C CA . CYS B 1 159 ? -4.992 -25.516 -17.484 1 98.69 159 CYS B CA 1
ATOM 4039 C C . CYS B 1 159 ? -5.523 -26.812 -16.859 1 98.69 159 CYS B C 1
ATOM 4041 O O . CYS B 1 159 ? -5.438 -27.875 -17.469 1 98.69 159 CYS B O 1
ATOM 4043 N N . TYR B 1 160 ? -6.051 -26.656 -15.688 1 98.19 160 TYR B N 1
ATOM 4044 C CA . TYR B 1 160 ? -6.723 -27.75 -15.008 1 98.19 160 TYR B CA 1
ATOM 4045 C C . TYR B 1 160 ? -8.219 -27.75 -15.297 1 98.19 160 TYR B C 1
ATOM 4047 O O . TYR B 1 160 ? -8.844 -26.688 -15.344 1 98.19 160 TYR B O 1
ATOM 4055 N N . ALA B 1 161 ? -8.781 -28.922 -15.469 1 98.44 161 ALA B N 1
ATOM 4056 C CA . ALA B 1 161 ? -10.227 -29.062 -15.648 1 98.44 161 ALA B CA 1
ATOM 4057 C C . ALA B 1 161 ? -10.727 -30.391 -15.102 1 98.44 161 ALA B C 1
ATOM 4059 O O . ALA B 1 161 ? -9.977 -31.375 -15.07 1 98.44 161 ALA B O 1
ATOM 4060 N N . LYS B 1 162 ? -11.945 -30.375 -14.711 1 97.94 162 LYS B N 1
ATOM 4061 C CA . LYS B 1 162 ? -12.602 -31.594 -14.258 1 97.94 162 LYS B CA 1
ATOM 4062 C C . LYS B 1 162 ? -12.922 -32.531 -15.43 1 97.94 162 LYS B C 1
ATOM 4064 O O . LYS B 1 162 ? -13.484 -32.062 -16.438 1 97.94 162 LYS B O 1
ATOM 4069 N N . THR B 1 163 ? -12.594 -33.781 -15.297 1 98.06 163 THR B N 1
ATOM 4070 C CA . THR B 1 163 ? -12.867 -34.75 -16.359 1 98.06 163 THR B CA 1
ATOM 4071 C C . THR B 1 163 ? -13.703 -35.906 -15.836 1 98.06 163 THR B C 1
ATOM 4073 O O . THR B 1 163 ? -14.055 -36.812 -16.594 1 98.06 163 THR B O 1
ATOM 4076 N N . GLY B 1 164 ? -14.031 -35.906 -14.586 1 96.19 164 GLY B N 1
ATOM 4077 C CA . GLY B 1 164 ? -14.859 -36.938 -13.969 1 96.19 164 GLY B CA 1
ATOM 4078 C C . GLY B 1 164 ? -15.758 -36.375 -12.875 1 96.19 164 GLY B C 1
ATOM 4079 O O . GLY B 1 164 ? -15.844 -35.156 -12.68 1 96.19 164 GLY B O 1
ATOM 4080 N N . PRO B 1 165 ? -16.453 -37.25 -12.141 1 93.69 165 PRO B N 1
ATOM 4081 C CA . PRO B 1 165 ? -17.5 -36.781 -11.219 1 93.69 165 PRO B CA 1
ATOM 4082 C C . PRO B 1 165 ? -16.953 -36.406 -9.852 1 93.69 165 PRO B C 1
ATOM 4084 O O . PRO B 1 165 ? -17.625 -35.688 -9.109 1 93.69 165 PRO B O 1
ATOM 4087 N N . THR B 1 166 ? -15.797 -36.875 -9.539 1 93.31 166 THR B N 1
ATOM 4088 C CA . THR B 1 166 ? -15.305 -36.594 -8.195 1 93.31 166 THR B CA 1
ATOM 4089 C C . THR B 1 166 ? -14.375 -35.375 -8.211 1 93.31 166 THR B C 1
ATOM 4091 O O . THR B 1 166 ? -13.898 -34.969 -9.266 1 93.31 166 THR B O 1
ATOM 4094 N N . LYS B 1 167 ? -14.062 -34.875 -7.059 1 91.12 167 LYS B N 1
ATOM 4095 C CA . LYS B 1 167 ? -13.188 -33.719 -6.918 1 91.12 167 LYS B CA 1
ATOM 4096 C C . LYS B 1 167 ? -11.766 -34.031 -7.355 1 91.12 167 LYS B C 1
ATOM 4098 O O . LYS B 1 167 ? -11.008 -33.156 -7.738 1 91.12 167 LYS B O 1
ATOM 4103 N N . LYS B 1 168 ? -11.438 -35.25 -7.34 1 94.12 168 LYS B N 1
ATOM 4104 C CA . LYS B 1 168 ? -10.055 -35.625 -7.637 1 94.12 168 LYS B CA 1
ATOM 4105 C C . LYS B 1 168 ? -9.891 -35.969 -9.117 1 94.12 168 LYS B C 1
ATOM 4107 O O . LYS B 1 168 ? -8.766 -36.156 -9.586 1 94.12 168 LYS B O 1
ATOM 4112 N N . ASP B 1 169 ? -11.016 -36.062 -9.828 1 96.75 169 ASP B N 1
ATOM 4113 C CA . ASP B 1 169 ? -10.945 -36.344 -11.25 1 96.75 169 ASP B CA 1
ATOM 4114 C C . ASP B 1 169 ? -10.578 -35.125 -12.062 1 96.75 169 ASP B C 1
ATOM 4116 O O . ASP B 1 169 ? -11.438 -34.531 -12.711 1 96.75 169 ASP B O 1
ATOM 4120 N N . LEU B 1 170 ? -9.297 -34.781 -11.977 1 97.38 170 LEU B N 1
ATOM 4121 C CA . LEU B 1 170 ? -8.758 -33.625 -12.664 1 97.38 170 LEU B CA 1
ATOM 4122 C C . LEU B 1 170 ? -7.766 -34.031 -13.742 1 97.38 170 LEU B C 1
ATOM 4124 O O . LEU B 1 170 ? -6.996 -34.969 -13.562 1 97.38 170 LEU B O 1
ATOM 4128 N N . SER B 1 171 ? -7.82 -33.406 -14.82 1 98.31 171 SER B N 1
ATOM 4129 C CA . SER B 1 171 ? -6.836 -33.531 -15.891 1 98.31 171 SER B CA 1
ATOM 4130 C C . SER B 1 171 ? -6.258 -32.156 -16.281 1 98.31 171 SER B C 1
ATOM 4132 O O . SER B 1 171 ? -6.809 -31.125 -15.914 1 98.31 171 SER B O 1
ATOM 4134 N N . THR B 1 172 ? -5.125 -32.188 -16.938 1 98.44 172 THR B N 1
ATOM 4135 C CA . THR B 1 172 ? -4.438 -30.984 -17.359 1 98.44 172 THR B CA 1
ATOM 4136 C C . THR B 1 172 ? -4.371 -30.906 -18.891 1 98.44 172 THR B C 1
ATOM 4138 O O . THR B 1 172 ? -4.141 -31.922 -19.547 1 98.44 172 THR B O 1
ATOM 4141 N N . PHE B 1 173 ? -4.617 -29.719 -19.391 1 98.81 173 PHE B N 1
ATOM 4142 C CA . PHE B 1 173 ? -4.637 -29.484 -20.828 1 98.81 173 PHE B CA 1
ATOM 4143 C C . PHE B 1 173 ? -3.756 -28.312 -21.203 1 98.81 173 PHE B C 1
ATOM 4145 O O . PHE B 1 173 ? -3.711 -27.312 -20.484 1 98.81 173 PHE B O 1
ATOM 4152 N N . ILE B 1 174 ? -3.051 -28.406 -22.297 1 98.88 174 ILE B N 1
ATOM 4153 C CA . ILE B 1 174 ? -2.389 -27.25 -22.906 1 98.88 174 ILE B CA 1
ATOM 4154 C C . ILE B 1 174 ? -3.371 -26.5 -23.797 1 98.88 174 ILE B C 1
ATOM 4156 O O . ILE B 1 174 ? -3.883 -27.078 -24.766 1 98.88 174 ILE B O 1
ATOM 4160 N N . ILE B 1 175 ? -3.686 -25.297 -23.484 1 98.94 175 ILE B N 1
ATOM 4161 C CA . ILE B 1 175 ? -4.613 -24.469 -24.234 1 98.94 175 ILE B CA 1
ATOM 4162 C C . ILE B 1 175 ? -3.832 -23.422 -25.031 1 98.94 175 ILE B C 1
ATOM 4164 O O . ILE B 1 175 ? -2.955 -22.75 -24.5 1 98.94 175 ILE B O 1
ATOM 4168 N N . GLU B 1 176 ? -4.117 -23.297 -26.281 1 98.81 176 GLU B N 1
ATOM 4169 C CA . GLU B 1 176 ? -3.486 -22.312 -27.156 1 98.81 176 GLU B CA 1
ATOM 4170 C C . GLU B 1 176 ? -4.387 -21.094 -27.359 1 98.81 176 GLU B C 1
ATOM 4172 O O . GLU B 1 176 ? -5.609 -21.234 -27.453 1 98.81 176 GLU B O 1
ATOM 4177 N N . LYS B 1 177 ? -3.781 -19.938 -27.516 1 98.06 177 LYS B N 1
ATOM 4178 C CA . LYS B 1 177 ? -4.5 -18.672 -27.5 1 98.06 177 LYS B CA 1
ATOM 4179 C C . LYS B 1 177 ? -5.504 -18.594 -28.641 1 98.06 177 LYS B C 1
ATOM 4181 O O . LYS B 1 177 ? -6.504 -17.875 -28.547 1 98.06 177 LYS B O 1
ATOM 4186 N N . ASP B 1 178 ? -5.336 -19.375 -29.688 1 97.38 178 ASP B N 1
ATOM 4187 C CA . ASP B 1 178 ? -6.148 -19.203 -30.891 1 97.38 178 ASP B CA 1
ATOM 4188 C C . ASP B 1 178 ? -7.219 -20.297 -31 1 97.38 178 ASP B C 1
ATOM 4190 O O . ASP B 1 178 ? -7.918 -20.391 -32 1 97.38 178 ASP B O 1
ATOM 4194 N N . MET B 1 179 ? -7.316 -21.125 -30.047 1 98.38 179 MET B N 1
ATOM 4195 C CA . MET B 1 179 ? -8.344 -22.156 -30.094 1 98.38 179 MET B CA 1
ATOM 4196 C C . MET B 1 179 ? -9.742 -21.531 -30.125 1 98.38 179 MET B C 1
ATOM 4198 O O . MET B 1 179 ? -10.016 -20.562 -29.406 1 98.38 179 MET B O 1
ATOM 4202 N N . VAL B 1 180 ? -10.609 -22.016 -30.953 1 98.25 180 VAL B N 1
ATOM 4203 C CA . VAL B 1 180 ? -11.969 -21.516 -31.109 1 98.25 180 VAL B CA 1
ATOM 4204 C C . VAL B 1 180 ? -12.742 -21.672 -29.812 1 98.25 180 VAL B C 1
ATOM 4206 O O . VAL B 1 180 ? -12.727 -22.734 -29.203 1 98.25 180 VAL B O 1
ATOM 4209 N N . GLY B 1 181 ? -13.398 -20.578 -29.406 1 98.69 181 GLY B N 1
ATOM 4210 C CA . GLY B 1 181 ? -14.18 -20.609 -28.172 1 98.69 181 GLY B CA 1
ATOM 4211 C C . GLY B 1 181 ? -13.406 -20.141 -26.953 1 98.69 181 GLY B C 1
ATOM 4212 O O . GLY B 1 181 ? -13.992 -19.859 -25.922 1 98.69 181 GLY B O 1
ATOM 4213 N N . PHE B 1 182 ? -12.07 -20.125 -27.141 1 98.69 182 PHE B N 1
ATOM 4214 C CA . PHE B 1 182 ? -11.219 -19.641 -26.062 1 98.69 182 PHE B CA 1
ATOM 4215 C C . PHE B 1 182 ? -11.055 -18.125 -26.156 1 98.69 182 PHE B C 1
ATOM 4217 O O . PHE B 1 182 ? -10.867 -17.578 -27.234 1 98.69 182 PHE B O 1
ATOM 4224 N N . SER B 1 183 ? -11.18 -17.438 -24.984 1 98.44 183 SER B N 1
ATOM 4225 C CA . SER B 1 183 ? -10.945 -16 -24.969 1 98.44 183 SER B CA 1
ATOM 4226 C C . SER B 1 183 ? -10.32 -15.555 -23.656 1 98.44 183 SER B C 1
ATOM 4228 O O . SER B 1 183 ? -10.406 -16.25 -22.641 1 98.44 183 SER B O 1
ATOM 4230 N N . LYS B 1 184 ? -9.617 -14.438 -23.703 1 98.25 184 LYS B N 1
ATOM 4231 C CA . LYS B 1 184 ? -8.922 -13.836 -22.562 1 98.25 184 LYS B CA 1
ATOM 4232 C C . LYS B 1 184 ? -9.602 -12.539 -22.125 1 98.25 184 LYS B C 1
ATOM 4234 O O . LYS B 1 184 ? -10.047 -11.75 -22.969 1 98.25 184 LYS B O 1
ATOM 4239 N N . GLY B 1 185 ? -9.75 -12.414 -20.891 1 96.69 185 GLY B N 1
ATOM 4240 C CA . GLY B 1 185 ? -10.32 -11.195 -20.359 1 96.69 185 GLY B CA 1
ATOM 4241 C C . GLY B 1 185 ? -9.328 -10.047 -20.297 1 96.69 185 GLY B C 1
ATOM 4242 O O . GLY B 1 185 ? -8.148 -10.219 -20.609 1 96.69 185 GLY B O 1
ATOM 4243 N N . LYS B 1 186 ? -9.844 -8.891 -19.938 1 95.56 186 LYS B N 1
ATOM 4244 C CA . LYS B 1 186 ? -9 -7.711 -19.734 1 95.56 186 LYS B CA 1
ATOM 4245 C C . LYS B 1 186 ? -8.156 -7.855 -18.469 1 95.56 186 LYS B C 1
ATOM 4247 O O . LYS B 1 186 ? -8.484 -8.641 -17.578 1 95.56 186 LYS B O 1
ATOM 4252 N N . LYS B 1 187 ? -7.066 -7.152 -18.453 1 97.31 187 LYS B N 1
ATOM 4253 C CA . LYS B 1 187 ? -6.25 -7.148 -17.234 1 97.31 187 LYS B CA 1
ATOM 4254 C C . LYS B 1 187 ? -6.969 -6.438 -16.094 1 97.31 187 LYS B C 1
ATOM 4256 O O . LYS B 1 187 ? -7.641 -5.426 -16.312 1 97.31 187 LYS B O 1
ATOM 4261 N N . PHE B 1 188 ? -6.848 -6.961 -14.914 1 97.69 188 PHE B N 1
ATOM 4262 C CA . PHE B 1 188 ? -7.352 -6.309 -13.711 1 97.69 188 PHE B CA 1
ATOM 4263 C C . PHE B 1 188 ? -6.504 -5.09 -13.367 1 97.69 188 PHE B C 1
ATOM 4265 O O . PHE B 1 188 ? -5.293 -5.082 -13.602 1 97.69 188 PHE B O 1
ATOM 4272 N N . LYS B 1 189 ? -7.109 -4.035 -12.82 1 97.44 189 LYS B N 1
ATOM 4273 C CA . LYS B 1 189 ? -6.379 -2.943 -12.188 1 97.44 189 LYS B CA 1
ATOM 4274 C C . LYS B 1 189 ? -6.02 -3.295 -10.742 1 97.44 189 LYS B C 1
ATOM 4276 O O . LYS B 1 189 ? -6.902 -3.479 -9.906 1 97.44 189 LYS B O 1
ATOM 4281 N N . LYS B 1 190 ? -4.738 -3.338 -10.484 1 98.25 190 LYS B N 1
ATOM 4282 C CA . LYS B 1 190 ? -4.297 -3.875 -9.195 1 98.25 190 LYS B CA 1
ATOM 4283 C C . LYS B 1 190 ? -3.566 -2.814 -8.383 1 98.25 190 LYS B C 1
ATOM 4285 O O . LYS B 1 190 ? -3.123 -1.801 -8.922 1 98.25 190 LYS B O 1
ATOM 4290 N N . MET B 1 191 ? -3.412 -3.062 -7.07 1 98.38 191 MET B N 1
ATOM 4291 C CA . MET B 1 191 ? -2.654 -2.223 -6.148 1 98.38 191 MET B CA 1
ATOM 4292 C C . MET B 1 191 ? -1.168 -2.242 -6.488 1 98.38 191 MET B C 1
ATOM 4294 O O . MET B 1 191 ? -0.499 -1.209 -6.434 1 98.38 191 MET B O 1
ATOM 4298 N N . GLY B 1 192 ? -0.66 -3.365 -6.742 1 98.5 192 GLY B N 1
ATOM 4299 C CA . GLY B 1 192 ? 0.729 -3.635 -7.078 1 98.5 192 GLY B CA 1
ATOM 4300 C C . GLY B 1 192 ? 0.887 -4.703 -8.148 1 98.5 192 GLY B C 1
ATOM 4301 O O . GLY B 1 192 ? -0.084 -5.074 -8.812 1 98.5 192 GLY B O 1
ATOM 4302 N N . MET B 1 193 ? 2.178 -5.109 -8.359 1 98.81 193 MET B N 1
ATOM 4303 C CA . MET B 1 193 ? 2.459 -6.035 -9.453 1 98.81 193 MET B CA 1
ATOM 4304 C C . MET B 1 193 ? 1.851 -5.535 -10.758 1 98.81 193 MET B C 1
ATOM 4306 O O . MET B 1 193 ? 1.237 -6.305 -11.5 1 98.81 193 MET B O 1
ATOM 4310 N N . ARG B 1 194 ? 2.014 -4.273 -10.953 1 98.12 194 ARG B N 1
ATOM 4311 C CA . ARG B 1 194 ? 1.24 -3.602 -11.992 1 98.12 194 ARG B CA 1
ATOM 4312 C C . ARG B 1 194 ? 1.771 -3.945 -13.383 1 98.12 194 ARG B C 1
ATOM 4314 O O . ARG B 1 194 ? 1.03 -3.893 -14.367 1 98.12 194 ARG B O 1
ATOM 4321 N N . ALA B 1 195 ? 3.014 -4.395 -13.484 1 97.94 195 ALA B N 1
ATOM 4322 C CA . ALA B 1 195 ? 3.57 -4.754 -14.781 1 97.94 195 ALA B CA 1
ATOM 4323 C C . ALA B 1 195 ? 3.365 -6.238 -15.078 1 97.94 195 ALA B C 1
ATOM 4325 O O . ALA B 1 195 ? 3.902 -6.766 -16.047 1 97.94 195 ALA B O 1
ATOM 4326 N N . SER B 1 196 ? 2.705 -6.938 -14.242 1 98.5 196 SER B N 1
ATOM 4327 C CA . 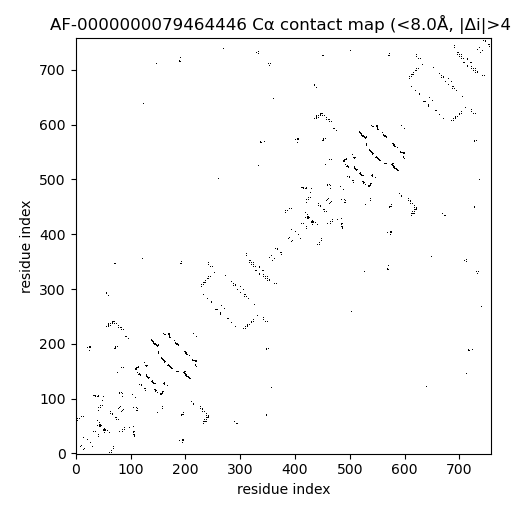SER B 1 196 ? 2.293 -8.32 -14.438 1 98.5 196 SER B CA 1
ATOM 4328 C C . SER B 1 196 ? 0.801 -8.422 -14.734 1 98.5 196 SER B C 1
ATOM 4330 O O . SER B 1 196 ? -0.017 -8.477 -13.812 1 98.5 196 SER B O 1
ATOM 4332 N N . PRO B 1 197 ? 0.475 -8.531 -16.016 1 98.44 197 PRO B N 1
ATOM 4333 C CA . PRO B 1 197 ? -0.954 -8.609 -16.328 1 98.44 197 PRO B CA 1
ATOM 4334 C C . PRO B 1 197 ? -1.614 -9.859 -15.742 1 98.44 197 PRO B C 1
ATOM 4336 O O . PRO B 1 197 ? -1.029 -10.945 -15.766 1 98.44 197 PRO B O 1
ATOM 4339 N N . THR B 1 198 ? -2.709 -9.703 -15.125 1 98.56 198 THR B N 1
ATOM 4340 C CA . THR B 1 198 ? -3.535 -10.75 -14.547 1 98.56 198 THR B CA 1
ATOM 4341 C C . THR B 1 198 ? -4.988 -10.609 -14.992 1 98.56 198 THR B C 1
ATOM 4343 O O . THR B 1 198 ? -5.52 -9.5 -15.047 1 98.56 198 THR B O 1
ATOM 4346 N N . GLY B 1 199 ? -5.605 -11.672 -15.406 1 98.31 199 GLY B N 1
ATOM 4347 C CA . GLY B 1 199 ? -6.973 -11.586 -15.891 1 98.31 199 GLY B CA 1
ATOM 4348 C C . GLY B 1 199 ? -7.699 -12.914 -15.867 1 98.31 199 GLY B C 1
ATOM 4349 O O . GLY B 1 199 ? -7.367 -13.797 -15.078 1 98.31 199 GLY B O 1
ATOM 4350 N N . GLU B 1 200 ? -8.734 -12.961 -16.641 1 98.56 200 GLU B N 1
ATOM 4351 C CA . GLU B 1 200 ? -9.602 -14.133 -16.703 1 98.56 200 GLU B CA 1
ATOM 4352 C C . GLU B 1 200 ? -9.391 -14.906 -18 1 98.56 200 GLU B C 1
ATOM 4354 O O . GLU B 1 200 ? -8.875 -14.359 -18.984 1 98.56 200 GLU B O 1
ATOM 4359 N N . LEU B 1 201 ? -9.664 -16.156 -17.969 1 98.81 201 LEU B N 1
ATOM 4360 C CA . LEU B 1 201 ? -9.781 -17.016 -19.125 1 98.81 201 LEU B CA 1
ATOM 4361 C C . LEU B 1 201 ? -11.195 -17.578 -19.25 1 98.81 201 LEU B C 1
ATOM 4363 O O . LEU B 1 201 ? -11.805 -17.953 -18.266 1 98.81 201 LEU B O 1
ATOM 4367 N N . TRP B 1 202 ? -11.664 -17.609 -20.484 1 98.69 202 TRP B N 1
ATOM 4368 C CA . TRP B 1 202 ? -13.008 -18.109 -20.719 1 98.69 202 TRP B CA 1
ATOM 4369 C C . TRP B 1 202 ? -13 -19.234 -21.75 1 98.69 202 TRP B C 1
ATOM 4371 O O . TRP B 1 202 ? -12.312 -19.156 -22.766 1 98.69 202 TRP B O 1
ATOM 4381 N N . PHE B 1 203 ? -13.758 -20.266 -21.469 1 98.81 203 PHE B N 1
ATOM 4382 C CA . PHE B 1 203 ? -13.898 -21.438 -22.328 1 98.81 203 PHE B CA 1
ATOM 4383 C C . PHE B 1 203 ? -15.359 -21.656 -22.703 1 98.81 203 PHE B C 1
ATOM 4385 O O . PHE B 1 203 ? -16.188 -21.953 -21.844 1 98.81 203 PHE B O 1
ATOM 4392 N N . THR B 1 204 ? -15.656 -21.422 -23.922 1 98.81 204 THR B N 1
ATOM 4393 C CA . THR B 1 204 ? -16.969 -21.734 -24.469 1 98.81 204 THR B CA 1
ATOM 4394 C C . THR B 1 204 ? -16.891 -22.797 -25.547 1 98.81 204 THR B C 1
ATOM 4396 O O . THR B 1 204 ? -16.578 -22.5 -26.703 1 98.81 204 THR B O 1
ATOM 4399 N N . ASP B 1 205 ? -17.141 -23.953 -25.203 1 98.69 205 ASP B N 1
ATOM 4400 C CA . ASP B 1 205 ? -17.109 -25.109 -26.094 1 98.69 205 ASP B CA 1
ATOM 4401 C C . ASP B 1 205 ? -15.773 -25.203 -26.812 1 98.69 205 ASP B C 1
ATOM 4403 O O . ASP B 1 205 ? -15.734 -25.375 -28.047 1 98.69 205 ASP B O 1
ATOM 4407 N N . VAL B 1 206 ? -14.711 -25.062 -26.109 1 98.81 206 VAL B N 1
ATOM 4408 C CA . VAL B 1 206 ? -13.383 -25.156 -26.703 1 98.81 206 VAL B CA 1
ATOM 4409 C C . VAL B 1 206 ? -13.031 -26.609 -26.969 1 98.81 206 VAL B C 1
ATOM 4411 O O . VAL B 1 206 ? -13.008 -27.438 -26.047 1 98.81 206 VAL B O 1
ATOM 4414 N N . MET B 1 207 ? -12.773 -26.922 -28.219 1 98.56 207 MET B N 1
ATOM 4415 C CA . MET B 1 207 ? -12.367 -28.281 -28.594 1 98.56 207 MET B CA 1
ATOM 4416 C C . MET B 1 207 ? -10.852 -28.438 -28.5 1 98.56 207 MET B C 1
ATOM 4418 O O . MET B 1 207 ? -10.109 -27.766 -29.219 1 98.56 207 MET B O 1
ATOM 4422 N N . VAL B 1 208 ? -10.438 -29.297 -27.625 1 98.62 208 VAL B N 1
ATOM 4423 C CA . VAL B 1 208 ? -9.016 -29.547 -27.391 1 98.62 208 VAL B CA 1
ATOM 4424 C C . VAL B 1 208 ? -8.648 -30.953 -27.812 1 98.62 208 VAL B C 1
ATOM 4426 O O . VAL B 1 208 ? -9.219 -31.938 -27.312 1 98.62 208 VAL B O 1
ATOM 4429 N N . PRO B 1 209 ? -7.715 -31.094 -28.688 1 98.25 209 PRO B N 1
ATOM 4430 C CA . PRO B 1 209 ? -7.316 -32.438 -29.109 1 98.25 209 PRO B CA 1
ATOM 4431 C C . PRO B 1 209 ? -6.758 -33.281 -27.953 1 98.25 209 PRO B C 1
ATOM 4433 O O . PRO B 1 209 ? -6.16 -32.719 -27.031 1 98.25 209 PRO B O 1
ATOM 4436 N N . GLU B 1 210 ? -6.867 -34.562 -28.047 1 97.56 210 GLU B N 1
ATOM 4437 C CA . GLU B 1 210 ? -6.348 -35.469 -27.031 1 97.56 210 GLU B CA 1
ATOM 4438 C C . GLU B 1 210 ? -4.848 -35.281 -26.828 1 97.56 210 GLU B C 1
ATOM 4440 O O . GLU B 1 210 ? -4.348 -35.406 -25.703 1 97.56 210 GLU B O 1
ATOM 4445 N N . ALA B 1 211 ? -4.184 -34.906 -27.875 1 98 211 ALA B N 1
ATOM 4446 C CA . ALA B 1 211 ? -2.736 -34.75 -27.844 1 98 211 ALA B CA 1
ATOM 4447 C C . ALA B 1 211 ? -2.342 -33.594 -26.938 1 98 211 ALA B C 1
ATOM 4449 O O . ALA B 1 211 ? -1.18 -33.469 -26.531 1 98 211 ALA B O 1
ATOM 4450 N N . ASN B 1 212 ? -3.336 -32.75 -26.562 1 98.62 212 ASN B N 1
ATOM 4451 C CA . ASN B 1 212 ? -3.061 -31.609 -25.703 1 98.62 212 ASN B CA 1
ATOM 4452 C C . ASN B 1 212 ? -3.326 -31.922 -24.234 1 98.62 212 ASN B C 1
ATOM 4454 O O . ASN B 1 212 ? -3.057 -31.109 -23.359 1 98.62 212 ASN B O 1
ATOM 4458 N N . ARG B 1 213 ? -3.828 -33 -23.938 1 98.62 213 ARG B N 1
ATOM 4459 C CA . ARG B 1 213 ? -3.936 -33.438 -22.547 1 98.62 213 ARG B CA 1
ATOM 4460 C C . ARG B 1 213 ? -2.58 -33.875 -22 1 98.62 213 ARG B C 1
ATOM 4462 O O . ARG B 1 213 ? -1.894 -34.688 -22.625 1 98.62 213 ARG B O 1
ATOM 4469 N N . VAL B 1 214 ? -2.217 -33.344 -20.953 1 98.44 214 VAL B N 1
ATOM 4470 C CA . VAL B 1 214 ? -0.947 -33.688 -20.328 1 98.44 214 VAL B CA 1
ATOM 4471 C C . VAL B 1 214 ? -1.152 -34.875 -19.375 1 98.44 214 VAL B C 1
ATOM 4473 O O . VAL B 1 214 ? -2.006 -34.812 -18.484 1 98.44 214 VAL B O 1
ATOM 4476 N N . GLY B 1 215 ? -0.371 -35.938 -19.516 1 96.69 215 GLY B N 1
ATOM 4477 C CA . GLY B 1 215 ? -0.505 -37.094 -18.672 1 96.69 215 GLY B CA 1
ATOM 4478 C C . GLY B 1 215 ? -1.795 -37.875 -18.906 1 96.69 215 GLY B C 1
ATOM 4479 O O . GLY B 1 215 ? -2.412 -37.75 -19.969 1 96.69 215 GLY B O 1
ATOM 4480 N N . GLU B 1 216 ? -2.158 -38.656 -17.859 1 96.56 216 GLU B N 1
ATOM 4481 C CA . GLU B 1 216 ? -3.346 -39.5 -17.969 1 96.56 216 GLU B CA 1
ATOM 4482 C C . GLU B 1 216 ? -4.586 -38.781 -17.469 1 96.56 216 GLU B C 1
ATOM 4484 O O . GLU B 1 216 ? -4.496 -37.938 -16.578 1 96.56 216 GLU B O 1
ATOM 4489 N N . GLU B 1 217 ? -5.703 -39.125 -18.125 1 97.12 217 GLU B N 1
ATOM 4490 C CA . GLU B 1 217 ? -6.977 -38.562 -17.672 1 97.12 217 GLU B CA 1
ATOM 4491 C C . GLU B 1 217 ? -7.215 -38.844 -16.203 1 97.12 217 GLU B C 1
ATOM 4493 O O . GLU B 1 217 ? -6.934 -39.938 -15.719 1 97.12 217 GLU B O 1
ATOM 4498 N N . ASN B 1 218 ? -7.668 -37.844 -15.438 1 97 218 ASN B N 1
ATOM 4499 C CA . ASN B 1 218 ? -8.055 -37.938 -14.039 1 97 218 ASN B CA 1
ATOM 4500 C C . ASN B 1 218 ? -6.848 -38.156 -13.133 1 97 218 ASN B C 1
ATOM 4502 O O . ASN B 1 218 ? -6.988 -38.656 -12.016 1 97 218 ASN B O 1
ATOM 4506 N N . SER B 1 219 ? -5.648 -37.781 -13.562 1 94.88 219 SER B N 1
ATOM 4507 C CA . SER B 1 219 ? -4.461 -38.125 -12.797 1 94.88 219 SER B CA 1
ATOM 4508 C C . SER B 1 219 ? -3.662 -36.875 -12.414 1 94.88 219 SER B C 1
ATOM 4510 O O . SER B 1 219 ? -2.482 -36.969 -12.07 1 94.88 219 SER B O 1
ATOM 4512 N N . SER B 1 220 ? -4.246 -35.781 -12.453 1 95.75 220 SER B N 1
ATOM 4513 C CA . SER B 1 220 ? -3.457 -34.531 -12.391 1 95.75 220 SER B CA 1
ATOM 4514 C C . SER B 1 220 ? -3.277 -34.094 -10.945 1 95.75 220 SER B C 1
ATOM 4516 O O . SER B 1 220 ? -2.469 -33.188 -10.672 1 95.75 220 SER B O 1
ATOM 4518 N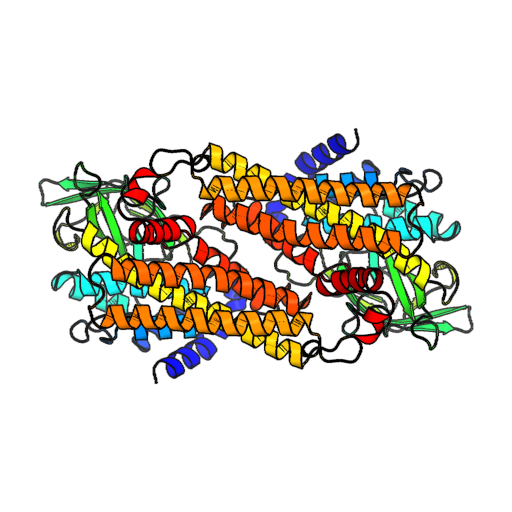 N . VAL B 1 221 ? -3.922 -34.625 -9.922 1 93.12 221 VAL B N 1
ATOM 4519 C CA . VAL B 1 221 ? -3.898 -34.125 -8.555 1 93.12 221 VAL B CA 1
ATOM 4520 C C . VAL B 1 221 ? -2.48 -34.219 -7.992 1 93.12 221 VAL B C 1
ATOM 4522 O O . VAL B 1 221 ? -1.994 -33.281 -7.355 1 93.12 221 VAL B O 1
ATOM 4525 N N . LYS B 1 222 ? -1.811 -35.375 -8.219 1 88.62 222 LYS B N 1
ATOM 4526 C CA . LYS B 1 222 ? -0.459 -35.562 -7.703 1 88.62 222 LYS B CA 1
ATOM 4527 C C . LYS B 1 222 ? 0.501 -34.531 -8.281 1 88.62 222 LYS B C 1
ATOM 4529 O O . LYS B 1 222 ? 1.295 -33.938 -7.551 1 88.62 222 LYS B O 1
ATOM 4534 N N . SER B 1 223 ? 0.485 -34.406 -9.578 1 91.25 223 SER B N 1
ATOM 4535 C CA . SER B 1 223 ? 1.356 -33.406 -10.219 1 91.25 223 SER B CA 1
ATOM 4536 C C . SER B 1 223 ? 0.999 -32 -9.789 1 91.25 223 SER B C 1
ATOM 4538 O O . SER B 1 223 ? 1.88 -31.156 -9.641 1 91.25 223 SER B O 1
ATOM 4540 N N . MET B 1 224 ? -0.29 -31.766 -9.578 1 92.56 224 MET B N 1
ATOM 4541 C CA . MET B 1 224 ? -0.736 -30.453 -9.102 1 92.56 224 MET B CA 1
ATOM 4542 C C . MET B 1 224 ? -0.094 -30.125 -7.754 1 92.56 224 MET B C 1
ATOM 4544 O O . MET B 1 224 ? 0.419 -29.016 -7.566 1 92.56 224 MET B O 1
ATOM 4548 N N . MET B 1 225 ? -0.061 -31.031 -6.836 1 87.25 225 MET B N 1
ATOM 4549 C CA . MET B 1 225 ? 0.491 -30.812 -5.504 1 87.25 225 MET B CA 1
ATOM 4550 C C . MET B 1 225 ? 1.996 -30.562 -5.57 1 87.25 225 MET B C 1
ATOM 4552 O O . MET B 1 225 ? 2.521 -29.688 -4.879 1 87.25 225 MET B O 1
ATOM 4556 N N . ARG B 1 226 ? 2.637 -31.312 -6.367 1 87.31 226 ARG B N 1
ATOM 4557 C CA . ARG B 1 226 ? 4.07 -31.125 -6.57 1 87.31 226 ARG B CA 1
ATOM 4558 C C . ARG B 1 226 ? 4.367 -29.75 -7.16 1 87.31 226 ARG B C 1
ATOM 4560 O O . ARG B 1 226 ? 5.34 -29.109 -6.77 1 87.31 226 ARG B O 1
ATOM 4567 N N . ASN B 1 227 ? 3.568 -29.359 -8.094 1 91.19 227 ASN B N 1
ATOM 4568 C CA . ASN B 1 227 ? 3.732 -28.062 -8.727 1 91.19 227 ASN B CA 1
ATOM 4569 C C . ASN B 1 227 ? 3.537 -26.922 -7.73 1 91.19 227 ASN B C 1
ATOM 4571 O O . ASN B 1 227 ? 4.199 -25.875 -7.828 1 91.19 227 ASN B O 1
ATOM 4575 N N . LEU B 1 228 ? 2.664 -27.125 -6.766 1 91.5 228 LEU B N 1
ATOM 4576 C CA . LEU B 1 228 ? 2.42 -26.109 -5.746 1 91.5 228 LEU B CA 1
ATOM 4577 C C . LEU B 1 228 ? 3.648 -25.922 -4.863 1 91.5 228 LEU B C 1
ATOM 4579 O O . LEU B 1 228 ? 3.924 -24.812 -4.406 1 91.5 228 LEU B O 1
ATOM 4583 N N . ASP B 1 229 ? 4.387 -26.922 -4.68 1 92.69 229 ASP B N 1
ATOM 4584 C CA . ASP B 1 229 ? 5.57 -26.844 -3.83 1 92.69 229 ASP B CA 1
ATOM 4585 C C . ASP B 1 229 ? 6.629 -25.938 -4.449 1 92.69 229 ASP B C 1
ATOM 4587 O O . ASP B 1 229 ? 7.121 -25.016 -3.799 1 92.69 229 ASP B O 1
ATOM 4591 N N . ILE B 1 230 ? 6.957 -26.219 -5.652 1 94.94 230 ILE B N 1
ATOM 4592 C CA . ILE B 1 230 ? 8 -25.422 -6.277 1 94.94 230 ILE B CA 1
ATOM 4593 C C . ILE B 1 230 ? 7.504 -23.984 -6.477 1 94.94 230 ILE B C 1
ATOM 4595 O O . ILE B 1 230 ? 8.281 -23.031 -6.379 1 94.94 230 ILE B O 1
ATOM 4599 N N . GLU B 1 231 ? 6.242 -23.828 -6.766 1 96.88 231 GLU B N 1
ATOM 4600 C CA . GLU B 1 231 ? 5.668 -22.484 -6.859 1 96.88 231 GLU B CA 1
ATOM 4601 C C . GLU B 1 231 ? 5.859 -21.719 -5.559 1 96.88 231 GLU B C 1
ATOM 4603 O O . GLU B 1 231 ? 6.312 -20.578 -5.574 1 96.88 231 GLU B O 1
ATOM 4608 N N . ARG B 1 232 ? 5.539 -22.344 -4.445 1 97.31 232 ARG B N 1
ATOM 4609 C CA . ARG B 1 232 ? 5.641 -21.703 -3.137 1 97.31 232 ARG B CA 1
ATOM 4610 C C . ARG B 1 232 ? 7.09 -21.375 -2.797 1 97.31 232 ARG B C 1
ATOM 4612 O O . ARG B 1 232 ? 7.383 -20.297 -2.258 1 97.31 232 ARG B O 1
ATOM 4619 N N . ILE B 1 233 ? 7.984 -22.281 -3.129 1 97.44 233 ILE B N 1
ATOM 4620 C CA . ILE B 1 233 ? 9.398 -22.062 -2.859 1 97.44 233 ILE B CA 1
ATOM 4621 C C . ILE B 1 233 ? 9.906 -20.875 -3.662 1 97.44 233 ILE B C 1
ATOM 4623 O O . ILE B 1 233 ? 10.562 -19.984 -3.117 1 97.44 233 ILE B O 1
ATOM 4627 N N . THR B 1 234 ? 9.594 -20.828 -4.902 1 98.44 234 THR B N 1
ATOM 4628 C CA . THR B 1 234 ? 10.109 -19.781 -5.77 1 98.44 234 THR B CA 1
ATOM 4629 C C . THR B 1 234 ? 9.43 -18.438 -5.457 1 98.44 234 THR B C 1
ATOM 4631 O O . THR B 1 234 ? 10.055 -17.391 -5.562 1 98.44 234 THR B O 1
ATOM 4634 N N . ILE B 1 235 ? 8.195 -18.484 -5.035 1 98.5 235 ILE B N 1
ATOM 4635 C CA . ILE B 1 235 ? 7.508 -17.266 -4.621 1 98.5 235 ILE B CA 1
ATOM 4636 C C . ILE B 1 235 ? 8.141 -16.734 -3.344 1 98.5 235 ILE B C 1
ATOM 4638 O O . ILE B 1 235 ? 8.227 -15.508 -3.152 1 98.5 235 ILE B O 1
ATOM 4642 N N . ALA B 1 236 ? 8.555 -17.641 -2.475 1 98.69 236 ALA B N 1
ATOM 4643 C CA . ALA B 1 236 ? 9.328 -17.203 -1.319 1 98.69 236 ALA B CA 1
ATOM 4644 C C . ALA B 1 236 ? 10.602 -16.469 -1.756 1 98.69 236 ALA B C 1
ATOM 4646 O O . ALA B 1 236 ? 11 -15.484 -1.131 1 98.69 236 ALA B O 1
ATOM 4647 N N . GLY B 1 237 ? 11.234 -16.969 -2.812 1 98.88 237 GLY B N 1
ATOM 4648 C CA . GLY B 1 237 ? 12.375 -16.281 -3.391 1 98.88 237 GLY B CA 1
ATOM 4649 C C . GLY B 1 237 ? 12.047 -14.867 -3.844 1 98.88 237 GLY B C 1
ATOM 4650 O O . GLY B 1 237 ? 12.844 -13.945 -3.652 1 98.88 237 GLY B O 1
ATOM 4651 N N . LEU B 1 238 ? 10.898 -14.703 -4.457 1 98.88 238 LEU B N 1
ATOM 4652 C CA . LEU B 1 238 ? 10.406 -13.391 -4.859 1 98.88 238 LEU B CA 1
ATOM 4653 C C . LEU B 1 238 ? 10.305 -12.453 -3.658 1 98.88 238 LEU B C 1
ATOM 4655 O O . LEU B 1 238 ? 10.758 -11.312 -3.719 1 98.88 238 LEU B O 1
ATOM 4659 N N . SER B 1 239 ? 9.789 -12.945 -2.545 1 98.88 239 SER B N 1
ATOM 4660 C CA . SER B 1 239 ? 9.672 -12.18 -1.307 1 98.88 239 SER B CA 1
ATOM 4661 C C . SER B 1 239 ? 11.039 -11.742 -0.798 1 98.88 239 SER B C 1
ATOM 4663 O O . SER B 1 239 ? 11.195 -10.625 -0.31 1 98.88 239 SER B O 1
ATOM 4665 N N . LEU B 1 240 ? 11.953 -12.672 -0.873 1 98.88 240 LEU B N 1
ATOM 4666 C CA . LEU B 1 240 ? 13.312 -12.359 -0.439 1 98.88 240 LEU B CA 1
ATOM 4667 C C . LEU B 1 240 ? 13.875 -11.18 -1.221 1 98.88 240 LEU B C 1
ATOM 4669 O O . LEU B 1 240 ? 14.492 -10.281 -0.641 1 98.88 240 LEU B O 1
ATOM 4673 N N . GLY B 1 241 ? 13.688 -11.172 -2.516 1 98.94 241 GLY B N 1
ATOM 4674 C CA . GLY B 1 241 ? 14.172 -10.078 -3.336 1 98.94 241 GLY B CA 1
ATOM 4675 C C . GLY B 1 241 ? 13.578 -8.734 -2.945 1 98.94 241 GLY B C 1
ATOM 4676 O O . GLY B 1 241 ? 14.305 -7.746 -2.809 1 98.94 241 GLY B O 1
ATOM 4677 N N . ILE B 1 242 ? 12.258 -8.711 -2.766 1 98.88 242 ILE B N 1
ATOM 4678 C CA . ILE B 1 242 ? 11.562 -7.496 -2.363 1 98.88 242 ILE B CA 1
ATOM 4679 C C . ILE B 1 242 ? 12.156 -6.973 -1.055 1 98.88 242 ILE B C 1
ATOM 4681 O O . ILE B 1 242 ? 12.508 -5.797 -0.952 1 98.88 242 ILE B O 1
ATOM 4685 N N . ALA B 1 243 ? 12.281 -7.867 -0.097 1 98.88 243 ALA B N 1
ATOM 4686 C CA . ALA B 1 243 ? 12.758 -7.484 1.229 1 98.88 243 ALA B CA 1
ATOM 4687 C C . ALA B 1 243 ? 14.195 -6.977 1.172 1 98.88 243 ALA B C 1
ATOM 4689 O O . ALA B 1 243 ? 14.539 -5.988 1.821 1 98.88 243 ALA B O 1
ATOM 4690 N N . ARG B 1 244 ? 15 -7.648 0.434 1 98.81 244 ARG B N 1
ATOM 4691 C CA . ARG B 1 244 ? 16.391 -7.242 0.319 1 98.81 244 ARG B CA 1
ATOM 4692 C C . ARG B 1 244 ? 16.516 -5.828 -0.24 1 98.81 244 ARG B C 1
ATOM 4694 O O . ARG B 1 244 ? 17.281 -5.012 0.272 1 98.81 244 ARG B O 1
ATOM 4701 N N . ASN B 1 245 ? 15.789 -5.562 -1.292 1 98.81 245 ASN B N 1
ATOM 4702 C CA . ASN B 1 245 ? 15.773 -4.215 -1.854 1 98.81 245 ASN B CA 1
ATOM 4703 C C . ASN B 1 245 ? 15.375 -3.176 -0.81 1 98.81 245 ASN B C 1
ATOM 4705 O O . ASN B 1 245 ? 16.031 -2.146 -0.67 1 98.81 245 ASN B O 1
ATOM 4709 N N . CYS B 1 246 ? 14.336 -3.396 -0.061 1 98.88 246 CYS B N 1
ATOM 4710 C CA . CYS B 1 246 ? 13.836 -2.471 0.947 1 98.88 246 CYS B CA 1
ATOM 4711 C C . CYS B 1 246 ? 14.867 -2.238 2.041 1 98.88 246 CYS B C 1
ATOM 4713 O O . CYS B 1 246 ? 15.086 -1.101 2.465 1 98.88 246 CYS B O 1
ATOM 4715 N N . ILE B 1 247 ? 15.492 -3.336 2.496 1 98.81 247 ILE B N 1
ATOM 4716 C CA . ILE B 1 247 ? 16.5 -3.244 3.545 1 98.81 247 ILE B CA 1
ATOM 4717 C C . ILE B 1 247 ? 17.672 -2.406 3.055 1 98.81 247 ILE B C 1
ATOM 4719 O O . ILE B 1 247 ? 18.156 -1.521 3.768 1 98.81 247 ILE B O 1
ATOM 4723 N N . GLU B 1 248 ? 18.094 -2.668 1.852 1 98.69 248 GLU B N 1
ATOM 4724 C CA . GLU B 1 248 ? 19.234 -1.959 1.294 1 98.69 248 GLU B CA 1
ATOM 4725 C C . GLU B 1 248 ? 18.953 -0.47 1.136 1 98.69 248 GLU B C 1
ATOM 4727 O O . GLU B 1 248 ? 19.75 0.373 1.525 1 98.69 248 GLU B O 1
ATOM 4732 N N . VAL B 1 249 ? 17.828 -0.152 0.589 1 98.75 249 VAL B N 1
ATOM 4733 C CA . VAL B 1 249 ? 17.469 1.239 0.357 1 98.75 249 VAL B CA 1
ATOM 4734 C C . VAL B 1 249 ? 17.312 1.965 1.692 1 98.75 249 VAL B C 1
ATOM 4736 O O . VAL B 1 249 ? 17.828 3.07 1.865 1 98.75 249 VAL B O 1
ATOM 4739 N N . ALA B 1 250 ? 16.625 1.37 2.645 1 98.81 250 ALA B N 1
ATOM 4740 C CA . ALA B 1 250 ? 16.406 1.983 3.951 1 98.81 250 ALA B CA 1
ATOM 4741 C C . ALA B 1 250 ? 17.719 2.182 4.691 1 98.81 250 ALA B C 1
ATOM 4743 O O . ALA B 1 250 ? 17.922 3.203 5.355 1 98.81 250 ALA B O 1
ATOM 4744 N N . THR B 1 251 ? 18.547 1.171 4.594 1 98.75 251 THR B N 1
ATOM 4745 C CA . THR B 1 251 ? 19.859 1.261 5.246 1 98.75 251 THR B CA 1
ATOM 4746 C C . THR B 1 251 ? 20.672 2.408 4.66 1 98.75 251 THR B C 1
ATOM 4748 O O . THR B 1 251 ? 21.219 3.227 5.402 1 98.75 251 THR B O 1
ATOM 4751 N N . GLN B 1 252 ? 20.734 2.471 3.33 1 98.56 252 GLN B N 1
ATOM 4752 C CA . GLN B 1 252 ? 21.5 3.533 2.68 1 98.56 252 GLN B CA 1
ATOM 4753 C C . GLN B 1 252 ? 20.922 4.906 3.016 1 98.56 252 GLN B C 1
ATOM 4755 O O . GLN B 1 252 ? 21.672 5.844 3.303 1 98.56 252 GLN B O 1
ATOM 4760 N N . TYR B 1 253 ? 19.641 5.047 2.963 1 98.31 253 TYR B N 1
ATOM 4761 C CA . TYR B 1 253 ? 18.984 6.309 3.287 1 98.31 253 TYR B CA 1
ATOM 4762 C C . TYR B 1 253 ? 19.297 6.734 4.715 1 98.31 253 TYR B C 1
ATOM 4764 O O . TYR B 1 253 ? 19.516 7.918 4.984 1 98.31 253 TYR B O 1
ATOM 4772 N N . SER B 1 254 ? 19.328 5.789 5.652 1 98.12 254 SER B N 1
ATOM 4773 C CA . SER B 1 254 ? 19.547 6.062 7.066 1 98.12 254 SER B CA 1
ATOM 4774 C C . SER B 1 254 ? 20.969 6.574 7.316 1 98.12 254 SER B C 1
ATOM 4776 O O . SER B 1 254 ? 21.219 7.262 8.312 1 98.12 254 SER B O 1
ATOM 4778 N N . LYS B 1 255 ? 21.875 6.223 6.41 1 97.81 255 LYS B N 1
ATOM 4779 C CA . LYS B 1 255 ? 23.266 6.68 6.516 1 97.81 255 LYS B CA 1
ATOM 4780 C C . LYS B 1 255 ? 23.406 8.102 5.984 1 97.81 255 LYS B C 1
ATOM 4782 O O . LYS B 1 255 ? 24.391 8.781 6.285 1 97.81 255 LYS B O 1
ATOM 4787 N N . GLU B 1 256 ? 22.453 8.578 5.23 1 97.12 256 GLU B N 1
ATOM 4788 C CA . GLU B 1 256 ? 22.578 9.859 4.539 1 97.12 256 GLU B CA 1
ATOM 4789 C C . GLU B 1 256 ? 21.703 10.93 5.176 1 97.12 256 GLU B C 1
ATOM 4791 O O . GLU B 1 256 ? 22.156 12.062 5.387 1 97.12 256 GLU B O 1
ATOM 4796 N N . ARG B 1 257 ? 20.531 10.617 5.422 1 96.5 257 ARG B N 1
ATOM 4797 C CA . ARG B 1 257 ? 19.562 11.562 5.949 1 96.5 257 ARG B CA 1
ATOM 4798 C C . ARG B 1 257 ? 19.906 11.977 7.375 1 96.5 257 ARG B C 1
ATOM 4800 O O . ARG B 1 257 ? 20.281 11.141 8.195 1 96.5 257 ARG B O 1
ATOM 4807 N N . LYS B 1 258 ? 19.828 13.273 7.656 1 95.25 258 LYS B N 1
ATOM 4808 C CA . LYS B 1 258 ? 20.094 13.781 9 1 95.25 258 LYS B CA 1
ATOM 4809 C C . LYS B 1 258 ? 18.875 14.492 9.57 1 95.25 258 LYS B C 1
ATOM 4811 O O . LYS B 1 258 ? 18.156 15.195 8.852 1 95.25 258 LYS B O 1
ATOM 4816 N N . GLN B 1 259 ? 18.562 14.289 10.781 1 92.75 259 GLN B N 1
ATOM 4817 C CA . GLN B 1 259 ? 17.625 15.016 11.641 1 92.75 259 GLN B CA 1
ATOM 4818 C C . GLN B 1 259 ? 18.219 15.211 13.031 1 92.75 259 GLN B C 1
ATOM 4820 O O . GLN B 1 259 ? 19 14.383 13.508 1 92.75 259 GLN B O 1
ATOM 4825 N N . PHE B 1 260 ? 17.828 16.375 13.672 1 92.31 260 PHE B N 1
ATOM 4826 C CA . PHE B 1 260 ? 18.344 16.719 14.992 1 92.31 260 PHE B CA 1
ATOM 4827 C C . PHE B 1 260 ? 19.875 16.641 15.016 1 92.31 260 PHE B C 1
ATOM 4829 O O . PHE B 1 260 ? 20.453 16.188 15.992 1 92.31 260 PHE B O 1
ATOM 4836 N N . GLY B 1 261 ? 20.516 16.938 13.883 1 91.25 261 GLY B N 1
ATOM 4837 C CA . GLY B 1 261 ? 21.953 17.062 13.789 1 91.25 261 GLY B CA 1
ATOM 4838 C C . GLY B 1 261 ? 22.656 15.727 13.641 1 91.25 261 GLY B C 1
ATOM 4839 O O . GLY B 1 261 ? 23.891 15.664 13.656 1 91.25 261 GLY B O 1
ATOM 4840 N N . LYS B 1 262 ? 21.875 14.648 13.477 1 94.81 262 LYS B N 1
ATOM 4841 C CA . LYS B 1 262 ? 22.469 13.32 13.375 1 94.81 262 LYS B CA 1
ATOM 4842 C C . LYS B 1 262 ? 21.859 12.531 12.219 1 94.81 262 LYS B C 1
ATOM 4844 O O . LYS B 1 262 ? 20.734 12.812 11.789 1 94.81 262 LYS B O 1
ATOM 4849 N N . HIS B 1 263 ? 22.719 11.586 11.75 1 97 263 HIS B N 1
ATOM 4850 C CA . HIS B 1 263 ? 22.141 10.633 10.805 1 97 263 HIS B CA 1
ATOM 4851 C C . HIS B 1 263 ? 21 9.852 11.43 1 97 263 HIS B C 1
ATOM 4853 O O . HIS B 1 263 ? 21.062 9.453 12.594 1 97 263 HIS B O 1
ATOM 4859 N N . ILE B 1 264 ? 19.938 9.648 10.68 1 96.88 264 ILE B N 1
ATOM 4860 C CA . ILE B 1 264 ? 18.766 9.039 11.297 1 96.88 264 ILE B CA 1
ATOM 4861 C C . ILE B 1 264 ? 19.078 7.602 11.695 1 96.88 264 ILE B C 1
ATOM 4863 O O . ILE B 1 264 ? 18.438 7.035 12.578 1 96.88 264 ILE B O 1
ATOM 4867 N N . GLY B 1 265 ? 20.125 6.941 11.055 1 97.19 265 GLY B N 1
ATOM 4868 C CA . GLY B 1 265 ? 20.562 5.605 11.438 1 97.19 265 GLY B CA 1
ATOM 4869 C C . GLY B 1 265 ? 21.094 5.539 12.859 1 97.19 265 GLY B C 1
ATOM 4870 O O . GLY B 1 265 ? 21.234 4.449 13.422 1 97.19 265 GLY B O 1
ATOM 4871 N N . ALA B 1 266 ? 21.375 6.625 13.461 1 96.31 266 ALA B N 1
ATOM 4872 C CA . ALA B 1 266 ? 21.906 6.668 14.812 1 96.31 266 ALA B CA 1
ATOM 4873 C C . ALA B 1 266 ? 20.797 6.562 15.852 1 96.31 266 ALA B C 1
ATOM 4875 O O . ALA B 1 266 ? 21.047 6.297 17.031 1 96.31 266 ALA B O 1
ATOM 4876 N N . PHE B 1 267 ? 19.516 6.797 15.477 1 95.31 267 PHE B N 1
ATOM 4877 C CA . PHE B 1 267 ? 18.406 6.719 16.406 1 95.31 267 PHE B CA 1
ATOM 4878 C C . PHE B 1 267 ? 18 5.27 16.656 1 95.31 267 PHE B C 1
ATOM 4880 O O . PHE B 1 267 ? 17.875 4.488 15.703 1 95.31 267 PHE B O 1
ATOM 4887 N N . GLN B 1 268 ? 17.688 4.867 17.891 1 94.44 268 GLN B N 1
ATOM 4888 C CA . GLN B 1 268 ? 17.422 3.486 18.281 1 94.44 268 GLN B CA 1
ATOM 4889 C C . GLN B 1 268 ? 16.172 2.947 17.609 1 94.44 268 GLN B C 1
ATOM 4891 O O . GLN B 1 268 ? 16.094 1.762 17.281 1 94.44 268 GLN B O 1
ATOM 4896 N N . GLN B 1 269 ? 15.18 3.789 17.438 1 95.56 269 GLN B N 1
ATOM 4897 C CA . GLN B 1 269 ? 13.945 3.328 16.797 1 95.56 269 GLN B CA 1
ATOM 4898 C C . GLN B 1 269 ? 14.188 2.926 15.352 1 95.56 269 GLN B C 1
ATOM 4900 O O . GLN B 1 269 ? 13.547 2.002 14.844 1 95.56 269 GLN B O 1
ATOM 4905 N N . VAL B 1 270 ? 15.094 3.635 14.648 1 97.25 270 VAL B N 1
ATOM 4906 C CA . VAL B 1 270 ? 15.461 3.293 13.281 1 97.25 270 VAL B CA 1
ATOM 4907 C C . VAL B 1 270 ? 16.312 2.025 13.273 1 97.25 270 VAL B C 1
ATOM 4909 O O . VAL B 1 270 ? 16.094 1.124 12.461 1 97.25 270 VAL B O 1
ATOM 4912 N N . GLN B 1 271 ? 17.266 1.93 14.203 1 96.69 271 GLN B N 1
ATOM 4913 C CA . GLN B 1 271 ? 18.125 0.757 14.32 1 96.69 271 GLN B CA 1
ATOM 4914 C C . GLN B 1 271 ? 17.312 -0.504 14.578 1 96.69 271 GLN B C 1
ATOM 4916 O O . GLN B 1 271 ? 17.609 -1.565 14.023 1 96.69 271 GLN B O 1
ATOM 4921 N N . GLU B 1 272 ? 16.312 -0.382 15.406 1 96.88 272 GLU B N 1
ATOM 4922 C CA . GLU B 1 272 ? 15.477 -1.535 15.711 1 96.88 272 GLU B CA 1
ATOM 4923 C C . GLU B 1 272 ? 14.805 -2.072 14.445 1 96.88 272 GLU B C 1
ATOM 4925 O O . GLU B 1 272 ? 14.828 -3.277 14.195 1 96.88 272 GLU B O 1
ATOM 4930 N N . ARG B 1 273 ? 14.195 -1.201 13.672 1 97.56 273 ARG B N 1
ATOM 4931 C CA . ARG B 1 273 ? 13.523 -1.62 12.445 1 97.56 273 ARG B CA 1
ATOM 4932 C C . ARG B 1 273 ? 14.5 -2.256 11.469 1 97.56 273 ARG B C 1
ATOM 4934 O O . ARG B 1 273 ? 14.203 -3.291 10.867 1 97.56 273 ARG B O 1
ATOM 4941 N N . LEU B 1 274 ? 15.68 -1.676 11.305 1 98.12 274 LEU B N 1
ATOM 4942 C CA . LEU B 1 274 ? 16.672 -2.176 10.359 1 98.12 274 LEU B CA 1
ATOM 4943 C C . LEU B 1 274 ? 17.203 -3.541 10.797 1 98.12 274 LEU B C 1
ATOM 4945 O O . LEU B 1 274 ? 17.312 -4.457 9.977 1 98.12 274 LEU B O 1
ATOM 4949 N N . THR B 1 275 ? 17.469 -3.713 12.078 1 97.69 275 THR B N 1
ATOM 4950 C CA . THR B 1 275 ? 18.094 -4.938 12.562 1 97.69 275 THR B CA 1
ATOM 4951 C C . THR B 1 275 ? 17.094 -6.086 12.586 1 97.69 275 THR B C 1
ATOM 4953 O O . THR B 1 275 ? 17.438 -7.227 12.273 1 97.69 275 THR B O 1
ATOM 4956 N N . GLU B 1 276 ? 15.875 -5.793 12.945 1 97.5 276 GLU B N 1
ATOM 4957 C CA . GLU B 1 276 ? 14.828 -6.812 12.883 1 97.5 276 GLU B CA 1
ATOM 4958 C C . GLU B 1 276 ? 14.602 -7.289 11.453 1 97.5 276 GLU B C 1
ATOM 4960 O O . GLU B 1 276 ? 14.453 -8.484 11.203 1 97.5 276 GLU B O 1
ATOM 4965 N N . ALA B 1 277 ? 14.555 -6.34 10.539 1 98.44 277 ALA B N 1
ATOM 4966 C CA . ALA B 1 277 ? 14.367 -6.68 9.133 1 98.44 277 ALA B CA 1
ATOM 4967 C C . ALA B 1 277 ? 15.5 -7.562 8.625 1 98.44 277 ALA B C 1
ATOM 4969 O O . ALA B 1 277 ? 15.266 -8.57 7.949 1 98.44 277 ALA B O 1
ATOM 4970 N N . ALA B 1 278 ? 16.703 -7.211 8.984 1 97.88 278 ALA B N 1
ATOM 4971 C CA . ALA B 1 278 ? 17.875 -7.957 8.531 1 97.88 278 ALA B CA 1
ATOM 4972 C C . ALA B 1 278 ? 17.875 -9.375 9.086 1 97.88 278 ALA B C 1
ATOM 4974 O O . ALA B 1 278 ? 18.172 -10.336 8.367 1 97.88 278 ALA B O 1
ATOM 4975 N N . ALA B 1 279 ? 17.562 -9.508 10.414 1 98.38 279 ALA B N 1
ATOM 4976 C CA . ALA B 1 279 ? 17.531 -10.82 11.047 1 98.38 279 ALA B CA 1
ATOM 4977 C C . ALA B 1 279 ? 16.422 -11.688 10.453 1 98.38 279 ALA B C 1
ATOM 4979 O O . ALA B 1 279 ? 16.625 -12.875 10.195 1 98.38 279 ALA B O 1
ATOM 4980 N N . TRP B 1 280 ? 15.25 -11.125 10.234 1 98.19 280 TRP B N 1
ATOM 4981 C CA . TRP B 1 280 ? 14.109 -11.844 9.672 1 98.19 28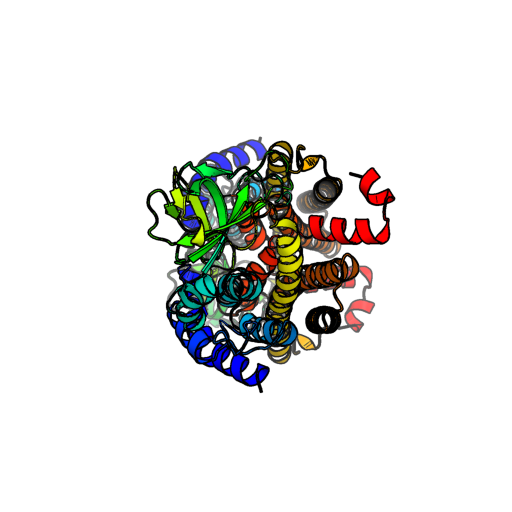0 TRP B CA 1
ATOM 4982 C C . TRP B 1 280 ? 14.406 -12.289 8.234 1 98.19 280 TRP B C 1
ATOM 4984 O O . TRP B 1 280 ? 14.062 -13.406 7.844 1 98.19 280 TRP B O 1
ATOM 4994 N N . TYR B 1 281 ? 15.062 -11.398 7.449 1 98.69 281 TYR B N 1
ATOM 4995 C CA . TYR B 1 281 ? 15.438 -11.719 6.078 1 98.69 281 TYR B CA 1
ATOM 4996 C C . TYR B 1 281 ? 16.344 -12.953 6.031 1 98.69 281 TYR B C 1
ATOM 4998 O O . TYR B 1 281 ? 16.125 -13.859 5.227 1 98.69 281 TYR B O 1
ATOM 5006 N N . GLU B 1 282 ? 17.281 -12.961 6.898 1 98.25 282 GLU B N 1
ATOM 5007 C CA . GLU B 1 282 ? 18.219 -14.078 6.91 1 98.25 282 GLU B CA 1
ATOM 5008 C C . GLU B 1 282 ? 17.516 -15.383 7.289 1 98.25 282 GLU B C 1
ATOM 5010 O O . GLU B 1 282 ? 17.828 -16.438 6.738 1 98.25 282 GLU B O 1
ATOM 5015 N N . ALA B 1 283 ? 16.641 -15.352 8.266 1 97.88 283 ALA B N 1
ATOM 5016 C CA . ALA B 1 283 ? 15.883 -16.531 8.664 1 97.88 283 ALA B CA 1
ATOM 5017 C C . ALA B 1 283 ? 15.023 -17.047 7.512 1 97.88 283 ALA B C 1
ATOM 5019 O O . ALA B 1 283 ? 15 -18.25 7.238 1 97.88 283 ALA B O 1
ATOM 5020 N N . CYS B 1 284 ? 14.312 -16.141 6.836 1 98.62 284 CYS B N 1
ATOM 5021 C CA . CYS B 1 284 ? 13.469 -16.5 5.707 1 98.62 284 CYS B CA 1
ATOM 5022 C C . CYS B 1 284 ? 14.297 -17.047 4.555 1 98.62 284 CYS B C 1
ATOM 5024 O O . CYS B 1 284 ? 13.883 -18 3.883 1 98.62 284 CYS B O 1
ATOM 5026 N N . ARG B 1 285 ? 15.406 -16.391 4.348 1 98.44 285 ARG B N 1
ATOM 5027 C CA . ARG B 1 285 ? 16.281 -16.859 3.277 1 98.44 285 ARG B CA 1
ATOM 5028 C C . ARG B 1 285 ? 16.781 -18.266 3.555 1 98.44 285 ARG B C 1
ATOM 5030 O O . ARG B 1 285 ? 16.812 -19.109 2.654 1 98.44 285 ARG B O 1
ATOM 5037 N N . ALA B 1 286 ? 17.172 -18.562 4.773 1 97.88 286 ALA B N 1
ATOM 5038 C CA . ALA B 1 286 ? 17.672 -19.875 5.156 1 97.88 286 ALA B CA 1
ATOM 5039 C C . ALA B 1 286 ? 16.625 -20.953 4.906 1 97.88 286 ALA B C 1
ATOM 5041 O O . ALA B 1 286 ? 16.922 -21.984 4.289 1 97.88 286 ALA B O 1
ATOM 5042 N N . ILE B 1 287 ? 15.406 -20.781 5.332 1 97 287 ILE B N 1
ATOM 5043 C CA . ILE B 1 287 ? 14.383 -21.812 5.191 1 97 287 ILE B CA 1
ATOM 5044 C C . ILE B 1 287 ? 13.984 -21.938 3.723 1 97 287 ILE B C 1
ATOM 5046 O O . ILE B 1 287 ? 13.672 -23.031 3.252 1 97 287 ILE B O 1
ATOM 5050 N N . THR B 1 288 ? 13.953 -20.828 2.957 1 98.38 288 THR B N 1
ATOM 5051 C CA . THR B 1 288 ? 13.602 -20.875 1.543 1 98.38 288 THR B CA 1
ATOM 5052 C C . THR B 1 288 ? 14.602 -21.719 0.757 1 98.38 288 THR B C 1
ATOM 5054 O O . THR B 1 288 ? 14.211 -22.594 -0.007 1 98.38 288 THR B O 1
ATOM 5057 N N . TYR B 1 289 ? 15.875 -21.453 0.974 1 97.56 289 TYR B N 1
ATOM 5058 C CA . TYR B 1 289 ? 16.891 -22.188 0.226 1 97.56 289 TYR B CA 1
ATOM 5059 C C . TYR B 1 289 ? 17.016 -23.625 0.729 1 97.56 289 TYR B C 1
ATOM 5061 O O . TYR B 1 289 ? 17.359 -24.531 -0.035 1 97.56 289 TYR B O 1
ATOM 5069 N N . GLN B 1 290 ? 16.75 -23.875 2.025 1 94.94 290 GLN B N 1
ATOM 5070 C CA . GLN B 1 290 ? 16.656 -25.234 2.512 1 94.94 290 GLN B CA 1
ATOM 5071 C C . GLN B 1 290 ? 15.547 -26 1.809 1 94.94 290 GLN B C 1
ATOM 5073 O O . GLN B 1 290 ? 15.727 -27.156 1.415 1 94.94 290 GLN B O 1
ATOM 5078 N N . ALA B 1 291 ? 14.375 -25.375 1.664 1 95.12 291 ALA B N 1
ATOM 5079 C CA . ALA B 1 291 ? 13.258 -26 0.96 1 95.12 291 ALA B CA 1
ATOM 5080 C C . ALA B 1 291 ? 13.609 -26.281 -0.494 1 95.12 291 ALA B C 1
ATOM 5082 O O . ALA B 1 291 ? 13.305 -27.359 -1.014 1 95.12 291 ALA B O 1
ATOM 5083 N N . ALA B 1 292 ? 14.305 -25.312 -1.146 1 96.44 292 ALA B N 1
ATOM 5084 C CA . ALA B 1 292 ? 14.711 -25.484 -2.539 1 96.44 292 ALA B CA 1
ATOM 5085 C C . ALA B 1 292 ? 15.672 -26.656 -2.691 1 96.44 292 ALA B C 1
ATOM 5087 O O . ALA B 1 292 ? 15.531 -27.469 -3.604 1 96.44 292 ALA B O 1
ATOM 5088 N N . LYS B 1 293 ? 16.656 -26.703 -1.808 1 94.25 293 LYS B N 1
ATOM 5089 C CA . LYS B 1 293 ? 17.641 -27.781 -1.849 1 94.25 293 LYS B CA 1
ATOM 5090 C C . LYS B 1 293 ? 16.969 -29.141 -1.638 1 94.25 293 LYS B C 1
ATOM 5092 O O . LYS B 1 293 ? 17.312 -30.125 -2.309 1 94.25 293 LYS B O 1
ATOM 5097 N N . THR B 1 294 ? 16.109 -29.188 -0.686 1 91.5 294 THR B N 1
ATOM 5098 C CA . THR B 1 294 ? 15.398 -30.422 -0.399 1 91.5 294 THR B CA 1
ATOM 5099 C C . THR B 1 294 ? 14.562 -30.859 -1.602 1 91.5 294 THR B C 1
ATOM 5101 O O . THR B 1 294 ? 14.492 -32.062 -1.907 1 91.5 294 THR B O 1
ATOM 5104 N N . TRP B 1 295 ? 13.914 -29.969 -2.291 1 90.44 295 TRP B N 1
ATOM 5105 C CA . TRP B 1 295 ? 13.148 -30.25 -3.506 1 90.44 295 TRP B CA 1
ATOM 5106 C C . TRP B 1 295 ? 14.055 -30.828 -4.59 1 90.44 295 TRP B C 1
ATOM 5108 O O . TRP B 1 295 ? 13.695 -31.797 -5.25 1 90.44 295 TRP B O 1
ATOM 5118 N N . ASP B 1 296 ? 15.234 -30.297 -4.77 1 92.31 296 ASP B N 1
ATOM 5119 C CA . ASP B 1 296 ? 16.172 -30.719 -5.797 1 92.31 296 ASP B CA 1
ATOM 5120 C C . ASP B 1 296 ? 16.672 -32.125 -5.535 1 92.31 296 ASP B C 1
ATOM 5122 O O . ASP B 1 296 ? 16.938 -32.906 -6.477 1 92.31 296 ASP B O 1
ATOM 5126 N N . LEU B 1 297 ? 16.828 -32.438 -4.32 1 88.31 297 LEU B N 1
ATOM 5127 C CA . LEU B 1 297 ? 17.391 -33.719 -3.951 1 88.31 297 LEU B CA 1
ATOM 5128 C C . LEU B 1 297 ? 16.328 -34.812 -3.959 1 88.31 297 LEU B C 1
ATOM 5130 O O . LEU B 1 297 ? 16.625 -36 -3.73 1 88.31 297 LEU B O 1
ATOM 5134 N N . GLY B 1 298 ? 15.141 -34.469 -4.336 1 80.44 298 GLY B N 1
ATOM 5135 C CA . GLY B 1 298 ? 14.062 -35.438 -4.367 1 80.44 298 GLY B CA 1
ATOM 5136 C C . GLY B 1 298 ? 13.727 -36 -2.996 1 80.44 298 GLY B C 1
ATOM 5137 O O . GLY B 1 298 ? 13.211 -37.125 -2.883 1 80.44 298 GLY B O 1
ATOM 5138 N N . LEU B 1 299 ? 14.211 -35.406 -2.047 1 69.56 299 LEU B N 1
ATOM 5139 C CA . LEU B 1 299 ? 14.023 -35.844 -0.674 1 69.56 299 LEU B CA 1
ATOM 5140 C C . LEU B 1 299 ? 12.664 -35.438 -0.142 1 69.56 299 LEU B C 1
ATOM 5142 O O . LEU B 1 299 ? 12.266 -35.844 0.951 1 69.56 299 LEU B O 1
ATOM 5146 N N . MET B 1 300 ? 12.125 -34.562 -0.898 1 61.06 300 MET B N 1
ATOM 5147 C CA . MET B 1 300 ? 10.82 -34.062 -0.466 1 61.06 300 MET B CA 1
ATOM 5148 C C . MET B 1 300 ? 9.719 -35.031 -0.839 1 61.06 300 MET B C 1
ATOM 5150 O O . MET B 1 300 ? 9.328 -35.125 -2.006 1 61.06 300 MET B O 1
ATOM 5154 N N . GLN B 1 301 ? 9.703 -36.094 0.063 1 63.84 301 GLN B N 1
ATOM 5155 C CA . GLN B 1 301 ? 8.555 -36.938 -0.197 1 63.84 301 GLN B CA 1
ATOM 5156 C C . GLN B 1 301 ? 7.297 -36.406 0.469 1 63.84 301 GLN B C 1
ATOM 5158 O O . GLN B 1 301 ? 7.324 -36.031 1.64 1 63.84 301 GLN B O 1
ATOM 5163 N N . GLY B 1 302 ? 6.176 -36.219 -0.216 1 66.25 302 GLY B N 1
ATOM 5164 C CA . GLY B 1 302 ? 4.77 -35.938 -0.009 1 66.25 302 GLY B CA 1
ATOM 5165 C C . GLY B 1 302 ? 4.543 -34.812 1.007 1 66.25 302 GLY B C 1
ATOM 5166 O O . GLY B 1 302 ? 4.832 -33.656 0.736 1 66.25 302 GLY B O 1
ATOM 5167 N N . LYS B 1 303 ? 4.488 -35.156 2.279 1 74.56 303 LYS B N 1
ATOM 5168 C CA . LYS B 1 303 ? 3.957 -34.281 3.299 1 74.56 303 LYS B CA 1
ATOM 5169 C C . LYS B 1 303 ? 5.047 -33.344 3.838 1 74.56 303 LYS B C 1
ATOM 5171 O O . LYS B 1 303 ? 4.793 -32.156 4.105 1 74.56 303 LYS B O 1
ATOM 5176 N N . GLU B 1 304 ? 6.262 -33.781 3.822 1 76.44 304 GLU B N 1
ATOM 5177 C CA . GLU B 1 304 ? 7.344 -33 4.406 1 76.44 304 GLU B CA 1
ATOM 5178 C C . GLU B 1 304 ? 7.766 -31.859 3.475 1 76.44 304 GLU B C 1
ATOM 5180 O O . GLU B 1 304 ? 8.047 -30.75 3.926 1 76.44 304 GLU B O 1
ATOM 5185 N N . ALA B 1 305 ? 7.77 -32.156 2.271 1 78.38 305 ALA B N 1
ATOM 5186 C CA . ALA B 1 305 ? 8.133 -31.125 1.291 1 78.38 305 ALA B CA 1
ATOM 5187 C C . ALA B 1 305 ? 7.094 -30 1.252 1 78.38 305 ALA B C 1
ATOM 5189 O O . ALA B 1 305 ? 7.441 -28.828 1.203 1 78.38 305 ALA B O 1
ATOM 5190 N N . SER B 1 306 ? 5.902 -30.453 1.312 1 85.19 306 SER B N 1
ATOM 5191 C CA . SER B 1 306 ? 4.805 -29.484 1.255 1 85.19 306 SER B CA 1
ATOM 5192 C C . SER B 1 306 ? 4.805 -28.578 2.475 1 85.19 306 SER B C 1
ATOM 5194 O O . SER B 1 306 ? 4.531 -27.375 2.361 1 85.19 306 SER B O 1
ATOM 5196 N N . MET B 1 307 ? 5.234 -29.172 3.562 1 88.38 307 MET B N 1
ATOM 5197 C CA . MET B 1 307 ? 5.266 -28.391 4.797 1 88.38 307 MET B CA 1
ATOM 5198 C C . MET B 1 307 ? 6.395 -27.359 4.762 1 88.38 307 MET B C 1
ATOM 5200 O O . MET B 1 307 ? 6.211 -26.219 5.188 1 88.38 307 MET B O 1
ATOM 5204 N N . MET B 1 308 ? 7.52 -27.75 4.297 1 90.69 308 MET B N 1
ATOM 5205 C CA . MET B 1 308 ? 8.656 -26.844 4.238 1 90.69 308 MET B CA 1
ATOM 5206 C C . MET B 1 308 ? 8.391 -25.703 3.27 1 90.69 308 MET B C 1
ATOM 5208 O O . MET B 1 308 ? 8.719 -24.547 3.561 1 90.69 308 MET B O 1
ATOM 5212 N N . ALA B 1 309 ? 7.832 -26.047 2.146 1 94.75 309 ALA B N 1
ATOM 5213 C CA . ALA B 1 309 ? 7.48 -25.031 1.162 1 94.75 309 ALA B CA 1
ATOM 5214 C C . ALA B 1 309 ? 6.453 -24.047 1.729 1 94.75 309 ALA B C 1
ATOM 5216 O O . ALA B 1 309 ? 6.57 -22.828 1.537 1 94.75 309 ALA B O 1
ATOM 5217 N N . ALA B 1 310 ? 5.453 -24.594 2.436 1 95.62 310 ALA B N 1
ATOM 5218 C CA . ALA B 1 310 ? 4.414 -23.781 3.043 1 95.62 310 ALA B CA 1
ATOM 5219 C C . ALA B 1 310 ? 5 -22.844 4.102 1 95.62 310 ALA B C 1
ATOM 5221 O O . ALA B 1 310 ? 4.633 -21.672 4.176 1 95.62 310 ALA B O 1
ATOM 5222 N N . LYS B 1 311 ? 5.93 -23.375 4.941 1 96.38 311 LYS B N 1
ATOM 5223 C CA . LYS B 1 311 ? 6.566 -22.562 5.98 1 96.38 311 LYS B CA 1
ATOM 5224 C C . LYS B 1 311 ? 7.406 -21.453 5.371 1 96.38 311 LYS B C 1
ATOM 5226 O O . LYS B 1 311 ? 7.363 -20.312 5.836 1 96.38 311 LYS B O 1
ATOM 5231 N N . ALA B 1 312 ? 8.164 -21.797 4.34 1 97.5 312 ALA B N 1
ATOM 5232 C CA . ALA B 1 312 ? 9.008 -20.812 3.676 1 97.5 312 ALA B CA 1
ATOM 5233 C C . ALA B 1 312 ? 8.18 -19.672 3.088 1 97.5 312 ALA B C 1
ATOM 5235 O O . ALA B 1 312 ? 8.477 -18.5 3.316 1 97.5 312 ALA B O 1
ATOM 5236 N N . LYS B 1 313 ? 7.184 -20.047 2.355 1 98.25 313 LYS B N 1
ATOM 5237 C CA . LYS B 1 313 ? 6.328 -19.047 1.713 1 98.25 313 LYS B CA 1
ATOM 5238 C C . LYS B 1 313 ? 5.598 -18.203 2.75 1 98.25 313 LYS B C 1
ATOM 5240 O O . LYS B 1 313 ? 5.539 -16.984 2.623 1 98.25 313 LYS B O 1
ATOM 5245 N N . LEU B 1 314 ? 5.027 -18.812 3.799 1 98.31 314 LEU B N 1
ATOM 5246 C CA . LEU B 1 314 ? 4.277 -18.109 4.832 1 98.31 314 LEU B CA 1
ATOM 5247 C C . LEU B 1 314 ? 5.137 -17.047 5.5 1 98.31 314 LEU B C 1
ATOM 5249 O O . LEU B 1 314 ? 4.727 -15.891 5.609 1 98.31 314 LEU B O 1
ATOM 5253 N N . GLN B 1 315 ? 6.363 -17.375 5.895 1 97.81 315 GLN B N 1
ATOM 5254 C CA . GLN B 1 315 ? 7.238 -16.453 6.613 1 97.81 315 GLN B CA 1
ATOM 5255 C C . GLN B 1 315 ? 7.777 -15.375 5.684 1 97.81 315 GLN B C 1
ATOM 5257 O O . GLN B 1 315 ? 7.816 -14.203 6.047 1 97.81 315 GLN B O 1
ATOM 5262 N N . ALA B 1 316 ? 8.164 -15.805 4.543 1 98.69 316 ALA B N 1
ATOM 5263 C CA . ALA B 1 316 ? 8.75 -14.859 3.605 1 98.69 316 ALA B CA 1
ATOM 5264 C C . ALA B 1 316 ? 7.727 -13.82 3.152 1 98.69 316 ALA B C 1
ATOM 5266 O O . ALA B 1 316 ? 8.055 -12.648 2.977 1 98.69 316 ALA B O 1
ATOM 5267 N N . ALA B 1 317 ? 6.488 -14.289 2.926 1 98.69 317 ALA B N 1
ATOM 5268 C CA . ALA B 1 317 ? 5.43 -13.383 2.486 1 98.69 317 ALA B CA 1
ATOM 5269 C C . ALA B 1 317 ? 5.152 -12.305 3.533 1 98.69 317 ALA B C 1
ATOM 5271 O O . ALA B 1 317 ? 5.082 -11.117 3.209 1 98.69 317 ALA B O 1
ATOM 5272 N N . GLN B 1 318 ? 4.988 -12.688 4.789 1 98.38 318 GLN B N 1
ATOM 5273 C CA . GLN B 1 318 ? 4.746 -11.758 5.883 1 98.38 318 GLN B CA 1
ATOM 5274 C C . GLN B 1 318 ? 5.922 -10.797 6.062 1 98.38 318 GLN B C 1
ATOM 5276 O O . GLN B 1 318 ? 5.727 -9.602 6.281 1 98.38 318 GLN B O 1
ATOM 5281 N N . MET B 1 319 ? 7.098 -11.391 5.957 1 98.69 319 MET B N 1
ATOM 5282 C CA . MET B 1 319 ? 8.32 -10.602 6.109 1 98.69 319 MET B CA 1
ATOM 5283 C C . MET B 1 319 ? 8.398 -9.508 5.051 1 98.69 319 MET B C 1
ATOM 5285 O O . MET B 1 319 ? 8.695 -8.352 5.367 1 98.69 319 MET B O 1
ATOM 5289 N N . ALA B 1 320 ? 8.172 -9.836 3.814 1 98.88 320 ALA B N 1
ATOM 5290 C CA . ALA B 1 320 ? 8.305 -8.867 2.727 1 98.88 320 ALA B CA 1
ATOM 5291 C C . ALA B 1 320 ? 7.359 -7.684 2.92 1 98.88 320 ALA B C 1
ATOM 5293 O O . ALA B 1 320 ? 7.746 -6.535 2.701 1 98.88 320 ALA B O 1
ATOM 5294 N N . THR B 1 321 ? 6.113 -7.934 3.328 1 98.81 321 THR B N 1
ATOM 5295 C CA . THR B 1 321 ? 5.141 -6.871 3.568 1 98.81 321 THR B CA 1
ATOM 5296 C C . THR B 1 321 ? 5.605 -5.957 4.695 1 98.81 321 THR B C 1
ATOM 5298 O O . THR B 1 321 ? 5.637 -4.734 4.539 1 98.81 321 THR B O 1
ATOM 5301 N N . GLN B 1 322 ? 6.004 -6.551 5.797 1 98.69 322 GLN B N 1
ATOM 5302 C CA . GLN B 1 322 ? 6.391 -5.762 6.961 1 98.69 322 GLN B CA 1
ATOM 5303 C C . GLN B 1 322 ? 7.668 -4.973 6.695 1 98.69 322 GLN B C 1
ATOM 5305 O O . GLN B 1 322 ? 7.777 -3.807 7.082 1 98.69 322 GLN B O 1
ATOM 5310 N N . VAL B 1 323 ? 8.617 -5.609 6.09 1 98.81 323 VAL B N 1
ATOM 5311 C CA . VAL B 1 323 ? 9.875 -4.941 5.77 1 98.81 323 VAL B CA 1
ATOM 5312 C C . VAL B 1 323 ? 9.617 -3.783 4.809 1 98.81 323 VAL B C 1
ATOM 5314 O O . VAL B 1 323 ? 10.242 -2.727 4.918 1 98.81 323 VAL B O 1
ATOM 5317 N N . GLY B 1 324 ? 8.734 -4.016 3.818 1 98.88 324 GLY B N 1
ATOM 5318 C CA . GLY B 1 324 ? 8.336 -2.924 2.947 1 98.88 324 GLY B CA 1
ATOM 5319 C C . GLY B 1 324 ? 7.734 -1.751 3.697 1 98.88 324 GLY B C 1
ATOM 5320 O O . GLY B 1 324 ? 8.094 -0.598 3.453 1 98.88 324 GLY B O 1
ATOM 5321 N N . LEU B 1 325 ? 6.824 -2.014 4.633 1 98.81 325 LEU B N 1
ATOM 5322 C CA . LEU B 1 325 ? 6.211 -0.974 5.449 1 98.81 325 LEU B CA 1
ATOM 5323 C C . LEU B 1 325 ? 7.266 -0.229 6.262 1 98.81 325 LEU B C 1
ATOM 5325 O O . LEU B 1 325 ? 7.223 0.999 6.363 1 98.81 325 LEU B O 1
ATOM 5329 N N . ASP B 1 326 ? 8.188 -0.951 6.82 1 98.69 326 ASP B N 1
ATOM 5330 C CA . ASP B 1 326 ? 9.242 -0.358 7.637 1 98.69 326 ASP B CA 1
ATOM 5331 C C . ASP B 1 326 ? 10.148 0.532 6.793 1 98.69 326 ASP B C 1
ATOM 5333 O O . ASP B 1 326 ? 10.602 1.581 7.258 1 98.69 326 ASP B O 1
ATOM 5337 N N . ALA B 1 327 ? 10.461 0.055 5.586 1 98.88 327 ALA B N 1
ATOM 5338 C CA . ALA B 1 327 ? 11.305 0.861 4.707 1 98.88 327 ALA B CA 1
ATOM 5339 C C . ALA B 1 327 ? 10.641 2.193 4.375 1 98.88 327 ALA B C 1
ATOM 5341 O O . ALA B 1 327 ? 11.281 3.244 4.414 1 98.88 327 ALA B O 1
ATOM 5342 N N . ILE B 1 328 ? 9.336 2.148 4.039 1 98.81 328 ILE B N 1
ATOM 5343 C CA . ILE B 1 328 ? 8.586 3.375 3.803 1 98.81 328 ILE B CA 1
ATOM 5344 C C . ILE B 1 328 ? 8.68 4.281 5.027 1 98.81 328 ILE B C 1
ATOM 5346 O O . ILE B 1 328 ? 8.93 5.484 4.898 1 98.81 328 ILE B O 1
ATOM 5350 N N . GLN B 1 329 ? 8.516 3.703 6.172 1 98.75 329 GLN B N 1
ATOM 5351 C CA . GLN B 1 329 ? 8.516 4.449 7.426 1 98.75 329 GLN B CA 1
ATOM 5352 C C . GLN B 1 329 ? 9.867 5.121 7.664 1 98.75 329 GLN B C 1
ATOM 5354 O O . GLN B 1 329 ? 9.922 6.289 8.062 1 98.75 329 GLN B O 1
ATOM 5359 N N . ILE B 1 330 ? 10.914 4.414 7.453 1 98.5 330 ILE B N 1
ATOM 5360 C CA . ILE B 1 330 ? 12.258 4.922 7.691 1 98.5 330 ILE B CA 1
ATOM 5361 C C . ILE B 1 330 ? 12.547 6.082 6.746 1 98.5 330 ILE B C 1
ATOM 5363 O O . ILE B 1 330 ? 13.141 7.086 7.148 1 98.5 330 ILE B O 1
ATOM 5367 N N . LEU B 1 331 ? 12.094 5.984 5.504 1 98.38 331 LEU B N 1
ATOM 5368 C CA . LEU B 1 331 ? 12.359 7.031 4.523 1 98.38 331 LEU B CA 1
ATOM 5369 C C . LEU B 1 331 ? 11.43 8.219 4.738 1 98.38 331 LEU B C 1
ATOM 5371 O O . LEU B 1 331 ? 11.672 9.305 4.203 1 98.38 331 LEU B O 1
ATOM 5375 N N . GLY B 1 332 ? 10.344 8.031 5.508 1 97.38 332 GLY B N 1
ATOM 5376 C CA . GLY B 1 332 ? 9.398 9.109 5.742 1 97.38 332 GLY B CA 1
ATOM 5377 C C . GLY B 1 332 ? 8.664 9.547 4.488 1 97.38 332 GLY B C 1
ATOM 5378 O O . GLY B 1 332 ? 8.133 8.711 3.752 1 97.38 332 GLY B O 1
ATOM 5379 N N . GLY B 1 333 ? 8.523 10.836 4.277 1 97.06 333 GLY B N 1
ATOM 5380 C CA . GLY B 1 333 ? 7.832 11.367 3.113 1 97.06 333 GLY B CA 1
ATOM 5381 C C . GLY B 1 333 ? 8.359 10.812 1.803 1 97.06 333 GLY B C 1
ATOM 5382 O O . GLY B 1 333 ? 7.582 10.492 0.902 1 97.06 333 GLY B O 1
ATOM 5383 N N . TYR B 1 334 ? 9.656 10.711 1.729 1 97.12 334 TYR B N 1
ATOM 5384 C CA . TYR B 1 334 ? 10.258 10.234 0.49 1 97.12 334 TYR B CA 1
ATOM 5385 C C . TYR B 1 334 ? 9.898 8.781 0.23 1 97.12 334 TYR B C 1
ATOM 5387 O O . TYR B 1 334 ? 9.703 8.375 -0.919 1 97.12 334 TYR B O 1
ATOM 5395 N N . GLY B 1 335 ? 9.836 7.961 1.299 1 98.38 335 GLY B N 1
ATOM 5396 C CA . GLY B 1 335 ? 9.43 6.574 1.149 1 98.38 335 GLY B CA 1
ATOM 5397 C C . GLY B 1 335 ? 8.008 6.418 0.645 1 98.38 335 GLY B C 1
ATOM 5398 O O . GLY B 1 335 ? 7.652 5.379 0.083 1 98.38 335 GLY B O 1
ATOM 5399 N N . TYR B 1 336 ? 7.211 7.441 0.893 1 98.5 336 TYR B N 1
ATOM 5400 C CA . TYR B 1 336 ? 5.797 7.441 0.531 1 98.5 336 TYR B CA 1
ATOM 5401 C C . TYR B 1 336 ? 5.598 7.934 -0.898 1 98.5 336 TYR B C 1
ATOM 5403 O O . TYR B 1 336 ? 4.508 7.816 -1.457 1 98.5 336 TYR B O 1
ATOM 5411 N N . THR B 1 337 ? 6.633 8.508 -1.546 1 98.06 337 THR B N 1
ATOM 5412 C CA . THR B 1 337 ? 6.562 8.953 -2.934 1 98.06 337 THR B CA 1
ATOM 5413 C C . THR B 1 337 ? 7.039 7.855 -3.879 1 98.06 337 THR B C 1
ATOM 5415 O O . THR B 1 337 ? 7.668 6.887 -3.445 1 98.06 337 THR B O 1
ATOM 5418 N N . ARG B 1 338 ? 6.75 8 -5.117 1 97.25 338 ARG B N 1
ATOM 5419 C CA . ARG B 1 338 ? 7.121 7.012 -6.125 1 97.25 338 ARG B CA 1
ATOM 5420 C C . ARG B 1 338 ? 8.508 7.301 -6.688 1 97.25 338 ARG B C 1
ATOM 5422 O O . ARG B 1 338 ? 8.883 6.75 -7.727 1 97.25 338 ARG B O 1
ATOM 5429 N N . GLU B 1 339 ? 9.273 8.164 -5.91 1 95.06 339 GLU B N 1
ATOM 5430 C CA . GLU B 1 339 ? 10.656 8.445 -6.273 1 95.06 339 GLU B CA 1
ATOM 5431 C C . GLU B 1 339 ? 11.594 7.348 -5.785 1 95.06 339 GLU B C 1
ATOM 5433 O O . GLU B 1 339 ? 12.703 7.195 -6.309 1 95.06 339 GLU B O 1
ATOM 5438 N N . PHE B 1 340 ? 11.266 6.699 -4.785 1 96.31 340 PHE B N 1
ATOM 5439 C CA . PHE B 1 340 ? 12.008 5.551 -4.27 1 96.31 340 PHE B CA 1
ATOM 5440 C C . PHE B 1 340 ? 11.234 4.258 -4.516 1 96.31 340 PHE B C 1
ATOM 5442 O O . PHE B 1 340 ? 10.008 4.27 -4.617 1 96.31 340 PHE B O 1
ATOM 5449 N N . PRO B 1 341 ? 11.914 3.18 -4.547 1 98 341 PRO B N 1
ATOM 5450 C CA . PRO B 1 341 ? 11.258 1.938 -4.961 1 98 341 PRO B CA 1
ATOM 5451 C C . PRO B 1 341 ? 10.453 1.291 -3.836 1 98 341 PRO B C 1
ATOM 5453 O O . PRO B 1 341 ? 9.68 0.365 -4.082 1 98 341 PRO B O 1
ATOM 5456 N N . VAL B 1 342 ? 10.555 1.757 -2.6 1 98.62 342 VAL B N 1
ATOM 5457 C CA . VAL B 1 342 ? 10.117 0.972 -1.452 1 98.62 342 VAL B CA 1
ATOM 5458 C C . VAL B 1 342 ? 8.586 0.932 -1.411 1 98.62 342 VAL B C 1
ATOM 5460 O O . VAL B 1 342 ? 8 -0.073 -1.005 1 98.62 342 VAL B O 1
ATOM 5463 N N . GLU B 1 343 ? 7.887 2.051 -1.789 1 98.69 343 GLU B N 1
ATOM 5464 C CA . GLU B 1 343 ? 6.426 1.996 -1.791 1 98.69 343 GLU B CA 1
ATOM 5465 C C . GLU B 1 343 ? 5.914 0.98 -2.809 1 98.69 343 GLU B C 1
ATOM 5467 O O . GLU B 1 343 ? 4.965 0.242 -2.531 1 98.69 343 GLU B O 1
ATOM 5472 N N . ARG B 1 344 ? 6.508 0.913 -4 1 98.56 344 ARG B N 1
ATOM 5473 C CA . ARG B 1 344 ? 6.129 -0.069 -5.016 1 98.56 344 ARG B CA 1
ATOM 5474 C C . ARG B 1 344 ? 6.391 -1.489 -4.523 1 98.56 344 ARG B C 1
ATOM 5476 O O . ARG B 1 344 ? 5.551 -2.375 -4.695 1 98.56 344 ARG B O 1
ATOM 5483 N N . GLN B 1 345 ? 7.59 -1.671 -3.945 1 98.75 345 GLN B N 1
ATOM 5484 C CA . GLN B 1 345 ? 7.945 -2.98 -3.412 1 98.75 345 GLN B CA 1
ATOM 5485 C C . GLN B 1 345 ? 6.945 -3.436 -2.354 1 98.75 345 GLN B C 1
ATOM 5487 O O . GLN B 1 345 ? 6.555 -4.602 -2.324 1 98.75 345 GLN B O 1
ATOM 5492 N N . MET B 1 346 ? 6.523 -2.514 -1.53 1 98.81 346 MET B N 1
ATOM 5493 C CA . MET B 1 346 ? 5.547 -2.84 -0.495 1 98.81 346 MET B CA 1
ATOM 5494 C C . MET B 1 346 ? 4.203 -3.205 -1.111 1 98.81 346 MET B C 1
ATOM 5496 O O . MET B 1 346 ? 3.57 -4.18 -0.7 1 98.81 346 MET B O 1
ATOM 5500 N N . ARG B 1 347 ? 3.719 -2.457 -2.076 1 98.75 347 ARG B N 1
ATOM 5501 C CA . ARG B 1 347 ? 2.479 -2.787 -2.771 1 98.75 347 ARG B CA 1
ATOM 5502 C C . ARG B 1 347 ? 2.559 -4.168 -3.408 1 98.75 347 ARG B C 1
ATOM 5504 O O . ARG B 1 347 ? 1.604 -4.945 -3.342 1 98.75 347 ARG B O 1
ATOM 5511 N N . ASP B 1 348 ? 3.707 -4.465 -4 1 98.81 348 ASP B N 1
ATOM 5512 C CA . ASP B 1 348 ? 3.908 -5.754 -4.652 1 98.81 348 ASP B CA 1
ATOM 5513 C C . ASP B 1 348 ? 3.938 -6.891 -3.631 1 98.81 348 ASP B C 1
ATOM 5515 O O . ASP B 1 348 ? 3.385 -7.965 -3.871 1 98.81 348 ASP B O 1
ATOM 5519 N N . ALA B 1 349 ? 4.527 -6.668 -2.496 1 98.88 349 ALA B N 1
ATOM 5520 C CA . ALA B 1 349 ? 4.719 -7.691 -1.469 1 98.88 349 ALA B CA 1
ATOM 5521 C C . ALA B 1 349 ? 3.381 -8.219 -0.965 1 98.88 349 ALA B C 1
ATOM 5523 O O . ALA B 1 349 ? 3.25 -9.406 -0.66 1 98.88 349 ALA B O 1
ATOM 5524 N N . LYS B 1 350 ? 2.406 -7.34 -0.895 1 98.81 350 LYS B N 1
ATOM 5525 C CA . LYS B 1 350 ? 1.148 -7.719 -0.257 1 98.81 350 LYS B CA 1
ATOM 5526 C C . LYS B 1 350 ? 0.464 -8.852 -1.021 1 98.81 350 LYS B C 1
ATOM 5528 O O . LYS B 1 350 ? -0.207 -9.695 -0.423 1 98.81 350 LYS B O 1
ATOM 5533 N N . LEU B 1 351 ? 0.666 -8.914 -2.289 1 98.69 351 LEU B N 1
ATOM 5534 C CA . LEU B 1 351 ? 0.057 -9.969 -3.096 1 98.69 351 LEU B CA 1
ATOM 5535 C C . LEU B 1 351 ? 0.542 -11.344 -2.648 1 98.69 351 LEU B C 1
ATOM 5537 O O . LEU B 1 351 ? -0.203 -12.32 -2.723 1 98.69 351 LEU B O 1
ATOM 5541 N N . ILE B 1 352 ? 1.768 -11.438 -2.182 1 98.38 352 ILE B N 1
ATOM 5542 C CA . ILE B 1 352 ? 2.408 -12.727 -1.92 1 98.38 352 ILE B CA 1
ATOM 5543 C C . ILE B 1 352 ? 1.745 -13.398 -0.72 1 98.38 352 ILE B C 1
ATOM 5545 O O . ILE B 1 352 ? 1.82 -14.617 -0.565 1 98.38 352 ILE B O 1
ATOM 5549 N N . GLU B 1 353 ? 1.05 -12.625 0.087 1 98.5 353 GLU B N 1
ATOM 5550 C CA . GLU B 1 353 ? 0.304 -13.188 1.21 1 98.5 353 GLU B CA 1
ATOM 5551 C C . GLU B 1 353 ? -1.026 -13.781 0.75 1 98.5 353 GLU B C 1
ATOM 5553 O O . GLU B 1 353 ? -1.716 -14.445 1.524 1 98.5 353 GLU B O 1
ATOM 5558 N N . ILE B 1 354 ? -1.37 -13.578 -0.507 1 97.94 354 ILE B N 1
ATOM 5559 C CA . ILE B 1 354 ? -2.684 -13.938 -1.026 1 97.94 354 ILE B CA 1
ATOM 5560 C C . ILE B 1 354 ? -2.539 -15.039 -2.078 1 97.94 354 ILE B C 1
ATOM 5562 O O . ILE B 1 354 ? -3.203 -16.078 -1.997 1 97.94 354 ILE B O 1
ATOM 5566 N N . GLY B 1 355 ? -1.594 -14.797 -3.002 1 94 355 GLY B N 1
ATOM 5567 C CA . GLY B 1 355 ? -1.421 -15.703 -4.125 1 94 355 GLY B CA 1
ATOM 5568 C C . GLY B 1 355 ? -0.693 -16.984 -3.754 1 94 355 GLY B C 1
ATOM 5569 O O . GLY B 1 355 ? 0.08 -17 -2.793 1 94 355 GLY B O 1
ATOM 5570 N N . ALA B 1 356 ? -0.957 -18.078 -4.562 1 90.62 356 ALA B N 1
ATOM 5571 C CA . ALA B 1 356 ? -0.301 -19.375 -4.398 1 90.62 356 ALA B CA 1
ATOM 5572 C C . ALA B 1 356 ? -0.581 -19.953 -3.016 1 90.62 356 ALA B C 1
ATOM 5574 O O . ALA B 1 356 ? 0.301 -20.547 -2.4 1 90.62 356 ALA B O 1
ATOM 5575 N N . GLY B 1 357 ? -1.815 -19.688 -2.547 1 92.19 357 GLY B N 1
ATOM 5576 C CA . GLY B 1 357 ? -2.195 -20.078 -1.196 1 92.19 357 GLY B CA 1
ATOM 5577 C C . GLY B 1 357 ? -2.059 -18.938 -0.196 1 92.19 357 GLY B C 1
ATOM 5578 O O . GLY B 1 357 ? -0.947 -18.5 0.102 1 92.19 357 GLY B O 1
ATOM 5579 N N . THR B 1 358 ? -3.195 -18.531 0.286 1 96 358 THR B N 1
ATOM 5580 C CA . THR B 1 358 ? -3.191 -17.438 1.265 1 96 358 THR B CA 1
ATOM 5581 C C . THR B 1 358 ? -2.441 -17.859 2.527 1 96 358 THR B C 1
ATOM 5583 O O . THR B 1 358 ? -2.217 -19.047 2.76 1 96 358 THR B O 1
ATOM 5586 N N . ASN B 1 359 ? -2.041 -16.875 3.258 1 96.81 359 ASN B N 1
ATOM 5587 C CA . ASN B 1 359 ? -1.429 -17.172 4.551 1 96.81 359 ASN B CA 1
ATOM 5588 C C . ASN B 1 359 ? -2.309 -18.094 5.387 1 96.81 359 ASN B C 1
ATOM 5590 O O . ASN B 1 359 ? -1.805 -18.969 6.094 1 96.81 359 ASN B O 1
ATOM 5594 N N . GLU B 1 360 ? -3.613 -17.969 5.355 1 95.19 360 GLU B N 1
ATOM 5595 C CA . GLU B 1 360 ? -4.566 -18.797 6.086 1 95.19 360 GLU B CA 1
ATOM 5596 C C . GLU B 1 360 ? -4.504 -20.25 5.621 1 95.19 360 GLU B C 1
ATOM 5598 O O . GLU B 1 360 ? -4.52 -21.172 6.441 1 95.19 360 GLU B O 1
ATOM 5603 N N . VAL B 1 361 ? -4.418 -20.453 4.293 1 93.81 361 VAL B N 1
ATOM 5604 C CA . VAL B 1 361 ? -4.336 -21.797 3.736 1 93.81 361 VAL B CA 1
ATOM 5605 C C . VAL B 1 361 ? -3.008 -22.438 4.125 1 93.81 361 VAL B C 1
ATOM 5607 O O . VAL B 1 361 ? -2.963 -23.625 4.48 1 93.81 361 VAL B O 1
ATOM 5610 N N . LEU B 1 362 ? -1.914 -21.656 4.035 1 95.69 362 LEU B N 1
ATOM 5611 C CA . LEU B 1 362 ? -0.609 -22.203 4.41 1 95.69 362 LEU B CA 1
ATOM 5612 C C . LEU B 1 362 ? -0.592 -22.609 5.875 1 95.69 362 LEU B C 1
ATOM 5614 O O . LEU B 1 362 ? 0.005 -23.641 6.227 1 95.69 362 LEU B O 1
ATOM 5618 N N . ARG B 1 363 ? -1.219 -21.812 6.738 1 94.5 363 ARG B N 1
ATOM 5619 C CA . ARG B 1 363 ? -1.328 -22.172 8.148 1 94.5 363 ARG B CA 1
ATOM 5620 C C . ARG B 1 363 ? -2.084 -23.5 8.312 1 94.5 363 ARG B C 1
ATOM 5622 O O . ARG B 1 363 ? -1.727 -24.328 9.156 1 94.5 363 ARG B O 1
ATOM 5629 N N . LEU B 1 364 ? -3.119 -23.703 7.527 1 90.38 364 LEU B N 1
ATOM 5630 C CA . LEU B 1 364 ? -3.871 -24.953 7.578 1 90.38 364 LEU B CA 1
ATOM 5631 C C . LEU B 1 364 ? -3 -26.125 7.152 1 90.38 364 LEU B C 1
ATOM 5633 O O . LEU B 1 364 ? -3.061 -27.203 7.754 1 90.38 364 LEU B O 1
ATOM 5637 N N . VAL B 1 365 ? -2.215 -25.953 6.07 1 89.19 365 VAL B N 1
ATOM 5638 C CA . VAL B 1 365 ? -1.315 -26.984 5.582 1 89.19 365 VAL B CA 1
ATOM 5639 C C . VAL B 1 365 ? -0.329 -27.375 6.68 1 89.19 365 VAL B C 1
ATOM 5641 O O . VAL B 1 365 ? -0.112 -28.562 6.938 1 89.19 365 VAL B O 1
ATOM 5644 N N . ILE B 1 366 ? 0.239 -26.422 7.336 1 92 366 ILE B N 1
ATOM 5645 C CA . ILE B 1 366 ? 1.217 -26.656 8.391 1 92 366 ILE B CA 1
ATOM 5646 C C . ILE B 1 366 ? 0.537 -27.297 9.594 1 92 366 ILE B C 1
ATOM 5648 O O . ILE B 1 366 ? 1.051 -28.281 10.156 1 92 366 ILE B O 1
ATOM 5652 N N . ALA B 1 367 ? -0.66 -26.828 9.945 1 90.94 367 ALA B N 1
ATOM 5653 C CA . ALA B 1 367 ? -1.391 -27.344 11.102 1 90.94 367 ALA B CA 1
ATOM 5654 C C . ALA B 1 367 ? -1.766 -28.812 10.891 1 90.94 367 ALA B C 1
ATOM 5656 O O . ALA B 1 367 ? -1.729 -29.609 11.836 1 90.94 367 ALA B O 1
ATOM 5657 N N . ARG B 1 368 ? -2.205 -29.125 9.703 1 87.75 368 ARG B N 1
ATOM 5658 C CA . ARG B 1 368 ? -2.574 -30.5 9.406 1 87.75 368 ARG B CA 1
ATOM 5659 C C . ARG B 1 368 ? -1.394 -31.438 9.617 1 87.75 368 ARG B C 1
ATOM 5661 O O . ARG B 1 368 ? -1.566 -32.562 10.078 1 87.75 368 ARG B O 1
ATOM 5668 N N . GLN B 1 369 ? -0.272 -30.969 9.219 1 84.19 369 GLN B N 1
ATOM 5669 C CA . GLN B 1 369 ? 0.919 -31.797 9.406 1 84.19 369 GLN B CA 1
ATOM 5670 C C . GLN B 1 369 ? 1.302 -31.875 10.883 1 84.19 369 GLN B C 1
ATOM 5672 O O . GLN B 1 369 ? 1.75 -32.938 11.352 1 84.19 369 GLN B O 1
ATOM 5677 N N . MET B 1 370 ? 1.128 -30.812 11.625 1 87.5 370 MET B N 1
ATOM 5678 C CA . MET B 1 370 ? 1.531 -30.75 13.031 1 87.5 370 MET B CA 1
ATOM 5679 C C . MET B 1 370 ? 0.559 -31.516 13.914 1 87.5 370 MET B C 1
ATOM 5681 O O . MET B 1 370 ? 0.973 -32.156 14.875 1 87.5 370 MET B O 1
ATOM 5685 N N . LEU B 1 371 ? -0.72 -31.453 13.516 1 89.19 371 LEU B N 1
ATOM 5686 C CA . LEU B 1 371 ? -1.745 -31.922 14.438 1 89.19 371 LEU B CA 1
ATOM 5687 C C . LEU B 1 371 ? -2.348 -33.25 13.953 1 89.19 371 LEU B C 1
ATOM 5689 O O . LEU B 1 371 ? -3.033 -33.938 14.711 1 89.19 371 LEU B O 1
ATOM 5693 N N . GLY B 1 372 ? -1.995 -33.594 12.703 1 81.81 372 GLY B N 1
ATOM 5694 C CA . GLY B 1 372 ? -2.551 -34.812 12.148 1 81.81 372 GLY B CA 1
ATOM 5695 C C . GLY B 1 372 ? -4.066 -34.812 12.07 1 81.81 372 GLY B C 1
ATOM 5696 O O . GLY B 1 372 ? -4.656 -33.844 11.562 1 81.81 372 GLY B O 1
ATOM 5697 N N . GLU B 1 373 ? -4.582 -35.781 12.523 1 72.31 373 GLU B N 1
ATOM 5698 C CA . GLU B 1 373 ? -6.023 -36 12.453 1 72.31 373 GLU B CA 1
ATOM 5699 C C . GLU B 1 373 ? -6.781 -34.906 13.219 1 72.31 373 GLU B C 1
ATOM 5701 O O . GLU B 1 373 ? -7.926 -34.594 12.891 1 72.31 373 GLU B O 1
ATOM 5706 N N . ILE B 1 374 ? -6.152 -34.406 14.148 1 71.75 374 ILE B N 1
ATOM 5707 C CA . ILE B 1 374 ? -6.793 -33.344 14.953 1 71.75 374 ILE B CA 1
ATOM 5708 C C . ILE B 1 374 ? -7.164 -32.188 14.062 1 71.75 374 ILE B C 1
ATOM 5710 O O . ILE B 1 374 ? -8.219 -31.547 14.25 1 71.75 374 ILE B O 1
ATOM 5714 N N . ALA B 1 375 ? -6.406 -31.906 13.07 1 70.44 375 ALA B N 1
ATOM 5715 C CA . ALA B 1 375 ? -6.652 -30.781 12.188 1 70.44 375 ALA B CA 1
ATOM 5716 C C . ALA B 1 375 ? -7.891 -31.016 11.328 1 70.44 375 ALA B C 1
ATOM 5718 O O . ALA B 1 375 ? -8.625 -30.078 11.016 1 70.44 375 ALA B O 1
ATOM 5719 N N . ASP B 1 376 ? -8.07 -32.219 10.93 1 65.69 376 ASP B N 1
ATOM 5720 C CA . ASP B 1 376 ? -9.219 -32.594 10.109 1 65.69 376 ASP B CA 1
ATOM 5721 C C . ASP B 1 376 ? -10.523 -32.469 10.898 1 65.69 376 ASP B C 1
ATOM 5723 O O . ASP B 1 376 ? -11.586 -32.25 10.312 1 65.69 376 ASP B O 1
ATOM 5727 N N . GLU B 1 377 ? -10.375 -32.562 12.141 1 60.25 377 GLU B N 1
ATOM 5728 C CA . GLU B 1 377 ? -11.547 -32.5 13.008 1 60.25 377 GLU B CA 1
ATOM 5729 C C . GLU B 1 377 ? -11.945 -31.031 13.242 1 60.25 377 GLU B C 1
ATOM 5731 O O . GLU B 1 377 ? -13.094 -30.75 13.586 1 60.25 377 GLU B O 1
ATOM 5736 N N . LEU B 1 378 ? -11.016 -30.141 13.156 1 50.56 378 LEU B N 1
ATOM 5737 C CA . LEU B 1 378 ? -11.227 -28.734 13.469 1 50.56 378 LEU B CA 1
ATOM 5738 C C . LEU B 1 378 ? -11.82 -28 12.281 1 50.56 378 LEU B C 1
ATOM 5740 O O . LEU B 1 378 ? -12.164 -26.812 12.383 1 50.56 378 LEU B O 1
ATOM 5744 N N . LYS B 1 379 ? -11.992 -28.672 11.125 1 48.62 379 LYS B N 1
ATOM 5745 C CA . LYS B 1 379 ? -12.539 -28.047 9.93 1 48.62 379 LYS B CA 1
ATOM 5746 C C . LYS B 1 379 ? -14.062 -27.922 10.023 1 48.62 379 LYS B C 1
ATOM 5748 O O . LYS B 1 379 ? -14.727 -28.797 10.578 1 48.62 379 LYS B O 1
#

Foldseek 3Di:
DLLVVLLVLLVPPPQVCQLVCLVVLAADLVSLLVCLVVQLLQACACVVLVGVVHFLLSLLSNLQSNLLRPLLNSVQSLQQRQVFQVLCRVFNDPVSSVVPNVCSSSSVFREGEFFADPVDDLNRLPADWAWEQDPVRKTWTFDKGFFIWCQQPGAWYFYKHAHDDDSLQIWTFIDGPPFPQKDGDFFDDALASSNTGTTMIGGDRGIGHNSGITHDGSHCNVVVLLSLLSSLLSLLSSLLSLLVSLLVLLVVQQCPDDDPRGRNCVDVVSVVLSVVLVVLSVVLVVLSSVLRVCVVVVVLPDLPSSLSSLVSLLSSLVSSLSSLVSSLVSNDPVSVDVPGCSVNSNSSSNCSCPPSAHSVSSVLSNCCVVVPPVSVVVD/DLLVVLLVLLVPPPQVCQLVCLVVLAAPLVSLLVCLVVQLLQACACVVLVGVVHFLLSLLSNLQSNLLRPLLNSVQSLQQRQVFQVLCRVFNDPVSSNVPNVCSSSSVFREGEFFADPVDDLNRLPADWAWEQDPVRKTWTFDKGFFIWCQQPGAWYFYKHAHDDDSLQIWTFIDGDPFPQKHGDFFDDAL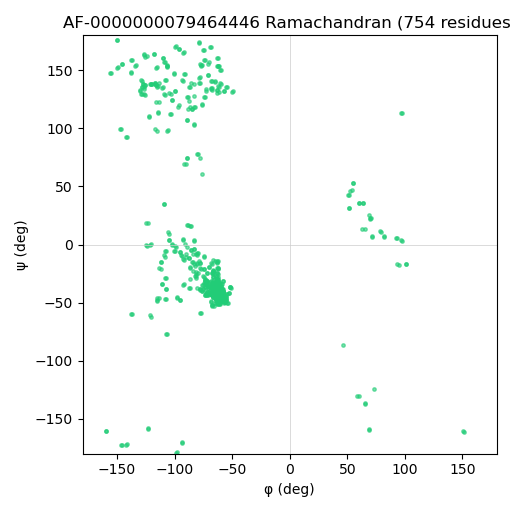ASSNTGTTMIGGDRGIGHNSGITHDGSHCVVVVLLSLLSSLLSLLSSLLSLLVSLLVLLVVQQCPDDDPRGRNCVDVVLVVLSVVLVVLSVVLVVLSSVLRVCSVVVVPDDLNSSLSSLVSLLSSLVSSLSSLVSSLVSNDPVSVDVPGCSVNSNSSSNCSCPPSAHSVSSVLSNCCVVVPPVSVVVD

Secondary structure (DSSP, 8-state):
-HHHHHHHHIIIIIGGGHHHHHHHT---HHHHHHHHHTT-TTTTS-GGGTS----HHHHHHHHHHHHTT-HHHHHHHHHHIIIIIIHHHHH--HHHHHHHHHHHHHTSS-EEEE--BTTBSS-GGG---EEEEPTTS-EEEEEEEEEEETTTT-SEEEEEEE-SSSTT-EEEEEEETTSTTEEEPPPPPBSS-TTS-EEEEEEEEEEE-GGGEESSTT-HHHHHHHHHHHHHHHHHHHHHHHHHHHHHHHHHHHHH-EETTEEGGGSHHHHHHHHHHHHHHHHHHHHHHHHHHHHHTT---THHHHHHHHHHHHHHHHHHHHHHHHHHHHHTHHHHBTTSTHHHHHHHHHHHTTTTS-HHHHHHHHHHHHHTHHHHH--/-HHHHHHHHIIIIIGGGHHHHHHHT---HHHHHHHHHTT-TTTTS-GGGTS----HHHHHHHHHHHHTT-HHHHHHHHHHIIIIIIHHHHH--HHHHHHHHHHHHHTSS-EEEE--BTTBSS-GGG---EEEEPTTS-EEEEEEEEEEETTTT-SEEEEEEE-SSSTT-EEEEEEETTSTTEEEPPPPPBSS-TTS-EEEEEEEEEEE-GGGEESSTT-HHHHHHHHHHHHHHHHHHHHHHHHHHHHHHHHHHHHH-EETTEEGGGSHHHHHHHHHHHHHHHHHHHHHHHHHHHHHTT---HHHHHHHHHHHHHHHHHHHHHHHHHHHHHHTHHHHBTTSTHHHHHHHHHHHTTTTS-HHHHHHHHHHHHHTHHHHH--